Protein AF-A0A507CW10-F1 (afdb_monomer_lite)

Sequence (378 aa):
MPKVRRNKTKPPPDGWELIEPTLTELAAKMREAENESHEGKRKVESLWPIFRLHHQRSRYIYEIYFKRHQISKELYEYCLDQGYGDANLIAKWKKTGYEKLCCLRCIQQKDTNFGTTCICRVPKEKLEENRIVECLHCGCRGSPSLPFVVTIHGNLVVNKICIVRTFAAEAHRHRIHVPTPVSLPISVDIWRHTGERSTKSTSPHLVMLARPHVAMHTDGFTHRLGFVRDEPDQAWIDDTLLLFPSDNALPLADVPQASFKRLIVIDGTWRQARTMSRHPSFEKFRRVKIQERETLFWRWQTYSSNYLSTIEAIYYFFRDYYAAYESLRRDGSRAAYDGRYDNLLLYFKLQYETVQNAYHAVPGKQFNKIKDYIVDNK

Structure (mmCIF, N/CA/C/O backbone):
data_AF-A0A507CW10-F1
#
_entry.id   AF-A0A507CW10-F1
#
loop_
_atom_site.group_PDB
_atom_site.id
_atom_site.type_symbol
_atom_site.label_atom_id
_atom_site.label_alt_id
_atom_site.label_comp_id
_atom_site.label_asym_id
_atom_site.label_entity_id
_atom_site.label_seq_id
_atom_site.pdbx_PDB_ins_code
_atom_site.Cartn_x
_atom_site.Cartn_y
_atom_site.Cartn_z
_atom_site.occupancy
_atom_site.B_iso_or_equiv
_atom_site.auth_seq_id
_atom_site.auth_comp_id
_atom_site.auth_asym_id
_atom_site.auth_atom_id
_atom_site.pdbx_PDB_model_num
ATOM 1 N N . MET A 1 1 ? -7.411 18.252 26.034 1.00 63.03 1 MET A N 1
ATOM 2 C CA . MET A 1 1 ? -8.502 17.262 25.899 1.00 63.03 1 MET A CA 1
ATOM 3 C C . MET A 1 1 ? -9.637 17.854 25.077 1.00 63.03 1 MET A C 1
ATOM 5 O O . MET A 1 1 ? -9.712 19.079 25.030 1.00 63.03 1 MET A O 1
ATOM 9 N N . PRO A 1 2 ? -10.491 17.030 24.443 1.00 74.75 2 PRO A N 1
ATOM 10 C CA . PRO A 1 2 ? -11.720 17.516 23.827 1.00 74.75 2 PRO A CA 1
ATOM 11 C C . PRO A 1 2 ? -12.602 18.227 24.859 1.00 74.75 2 PRO A C 1
ATOM 13 O O . PRO A 1 2 ? -12.584 17.877 26.043 1.00 74.75 2 PRO A O 1
ATOM 16 N N . LYS A 1 3 ? -13.366 19.226 24.423 1.00 78.12 3 LYS A N 1
ATOM 17 C CA . LYS A 1 3 ? -14.311 19.944 25.283 1.00 78.12 3 LYS A CA 1
ATOM 18 C C . LYS A 1 3 ? -15.430 18.994 25.719 1.00 78.12 3 LYS A C 1
ATOM 20 O O . LYS A 1 3 ? -15.945 18.217 24.919 1.00 78.12 3 LYS A O 1
ATOM 25 N N . VAL A 1 4 ? -15.816 19.065 26.993 1.00 78.12 4 VAL A N 1
ATOM 26 C CA . VAL A 1 4 ? -16.943 18.281 27.519 1.00 78.12 4 VAL A CA 1
ATOM 27 C C . VAL A 1 4 ? -18.226 18.747 26.831 1.00 78.12 4 VAL A C 1
ATOM 29 O O . VAL A 1 4 ? -18.551 19.937 26.873 1.00 78.12 4 VAL A O 1
ATOM 32 N N . ARG A 1 5 ? -18.958 17.814 26.209 1.00 72.94 5 ARG A N 1
ATOM 33 C CA . ARG A 1 5 ? -20.281 18.095 25.642 1.00 72.94 5 ARG A CA 1
ATOM 34 C C . ARG A 1 5 ? -21.241 18.474 26.773 1.00 72.94 5 ARG A C 1
ATOM 36 O O . ARG A 1 5 ? -21.408 17.726 27.729 1.00 72.94 5 ARG A O 1
ATOM 43 N N . ARG A 1 6 ? -21.849 19.652 26.664 1.00 74.25 6 ARG A N 1
ATOM 44 C CA . ARG A 1 6 ? -22.922 20.152 27.539 1.00 74.25 6 ARG A CA 1
ATOM 45 C C . ARG A 1 6 ? -24.194 20.289 26.699 1.00 74.25 6 ARG A C 1
ATOM 47 O O . ARG A 1 6 ? -24.109 20.323 25.476 1.00 74.25 6 ARG A O 1
ATOM 54 N N . ASN A 1 7 ? -25.351 20.490 27.328 1.00 67.25 7 ASN A N 1
ATOM 55 C CA . ASN A 1 7 ? -26.631 20.666 26.614 1.00 67.25 7 ASN A CA 1
ATOM 56 C C . ASN A 1 7 ? -26.639 21.818 25.585 1.00 67.25 7 ASN A C 1
ATOM 58 O O . ASN A 1 7 ? -27.479 21.835 24.698 1.00 67.25 7 ASN A O 1
ATOM 62 N N . LYS A 1 8 ? -25.707 22.778 25.683 1.00 69.69 8 LYS A N 1
ATOM 63 C CA . LYS A 1 8 ? -25.550 23.898 24.737 1.00 69.69 8 LYS A CA 1
ATOM 64 C C . LYS A 1 8 ? -24.508 23.648 23.632 1.00 69.69 8 LYS A C 1
ATOM 66 O O . LYS A 1 8 ? -24.232 24.550 22.845 1.00 69.69 8 LYS A O 1
ATOM 71 N N . THR A 1 9 ? -23.860 22.484 23.594 1.00 76.75 9 THR A N 1
ATOM 72 C CA . THR A 1 9 ? -22.847 22.180 22.574 1.00 76.75 9 THR A CA 1
ATOM 73 C C . THR A 1 9 ? -23.534 21.870 21.248 1.00 76.75 9 THR A C 1
ATOM 75 O O . THR A 1 9 ? -24.485 21.094 21.216 1.00 76.75 9 THR A O 1
ATOM 78 N N . LYS A 1 10 ? -23.044 22.464 20.151 1.00 77.88 10 LYS A N 1
ATOM 79 C CA . LYS A 1 10 ? -23.562 22.185 18.806 1.00 77.88 10 LYS A CA 1
ATOM 80 C C . LYS A 1 10 ? -23.535 20.671 18.533 1.00 77.88 10 LYS A C 1
ATOM 82 O O . LYS A 1 10 ? -22.515 20.033 18.850 1.00 77.88 10 LYS A O 1
ATOM 87 N N . PRO A 1 11 ? -24.615 20.108 17.961 1.00 82.25 11 PRO A N 1
ATOM 88 C CA . PRO A 1 11 ? -24.629 18.706 17.584 1.00 82.25 11 PRO A CA 1
ATOM 89 C C . PRO A 1 11 ? -23.511 18.429 16.568 1.00 82.25 11 PRO A C 1
ATOM 91 O O . PRO A 1 11 ? -23.099 19.342 15.842 1.00 82.25 11 PRO A O 1
ATOM 94 N N . PRO A 1 12 ? -22.966 17.203 16.556 1.00 86.19 12 PRO A N 1
ATOM 95 C CA . PRO A 1 12 ? -21.990 16.827 15.549 1.00 86.19 12 PRO A CA 1
ATOM 96 C C . PRO A 1 12 ? -22.593 16.943 14.136 1.00 86.19 12 PRO A C 1
ATOM 98 O O . PRO A 1 12 ? -23.729 16.513 13.945 1.00 86.19 12 PRO A O 1
ATOM 101 N N . PRO A 1 13 ? -21.846 17.490 13.161 1.00 90.00 13 PRO A N 1
ATOM 102 C CA . PRO A 1 13 ? -22.242 17.476 11.754 1.00 90.00 13 PRO A CA 1
ATOM 103 C C . PRO A 1 13 ? -22.299 16.059 11.159 1.00 90.00 13 PRO A C 1
ATOM 105 O O . PRO A 1 13 ? -21.740 15.110 11.723 1.00 90.00 13 PRO A O 1
ATOM 108 N N . ASP A 1 14 ? -22.907 15.940 9.978 1.00 85.25 14 ASP A N 1
ATOM 109 C CA . ASP A 1 14 ? -23.031 14.681 9.236 1.00 85.25 14 ASP A CA 1
ATOM 110 C C . ASP A 1 14 ? -21.675 13.987 9.017 1.00 85.25 14 ASP A C 1
ATOM 112 O O . ASP A 1 14 ? -20.663 14.613 8.688 1.00 85.25 14 ASP A O 1
ATOM 116 N N . GLY A 1 15 ? -21.657 12.661 9.194 1.00 85.00 15 GLY A N 1
ATOM 117 C CA . GLY A 1 15 ? -20.452 11.831 9.078 1.00 85.00 15 GLY A CA 1
ATOM 118 C C . GLY A 1 15 ? -19.669 11.630 10.382 1.00 85.00 15 GLY A C 1
ATOM 119 O O . GLY A 1 15 ? -18.646 10.942 10.374 1.00 85.00 15 GLY A O 1
ATOM 120 N N . TRP A 1 16 ? -20.138 12.173 11.513 1.00 89.88 16 TRP A N 1
ATOM 121 C CA . TRP A 1 16 ? -19.529 11.955 12.836 1.00 89.88 16 TRP A CA 1
ATOM 122 C C . TRP A 1 16 ? -19.463 10.477 13.245 1.00 89.88 16 TRP A C 1
ATOM 124 O O . TRP A 1 16 ? -18.443 10.038 13.778 1.00 89.88 16 TRP A O 1
ATOM 134 N N . GLU A 1 17 ? -20.492 9.695 12.915 1.00 87.50 17 GLU A N 1
ATOM 135 C CA . GLU A 1 17 ? -20.584 8.260 13.227 1.00 87.50 17 GLU A CA 1
ATOM 136 C C . GLU A 1 17 ? -19.394 7.448 12.683 1.00 87.50 17 GLU A C 1
ATOM 138 O O . GLU A 1 17 ? -18.983 6.454 13.279 1.00 87.50 17 GLU A O 1
ATOM 143 N N . LEU A 1 18 ? -18.782 7.893 11.577 1.00 86.19 18 LEU A N 1
ATOM 144 C CA . LEU A 1 18 ? -17.616 7.234 10.984 1.00 86.19 18 LEU A CA 1
ATOM 145 C C . LEU A 1 18 ? -16.356 7.380 11.852 1.00 86.19 18 LEU A C 1
ATOM 147 O O . LEU A 1 18 ? -15.500 6.493 11.869 1.00 86.19 18 LEU A O 1
ATOM 151 N N . ILE A 1 19 ? -16.201 8.519 12.530 1.00 89.94 19 ILE A N 1
ATOM 152 C CA . ILE A 1 19 ? -14.971 8.877 13.253 1.00 89.94 19 ILE A CA 1
ATOM 153 C C . ILE A 1 19 ? -15.088 8.703 14.764 1.00 89.94 19 ILE A C 1
ATOM 155 O O . ILE A 1 19 ? -14.067 8.533 15.437 1.00 89.94 19 ILE A O 1
ATOM 159 N N . GLU A 1 20 ? -16.311 8.726 15.284 1.00 89.81 20 GLU A N 1
ATOM 160 C CA . GLU A 1 20 ? -16.621 8.650 16.707 1.00 89.81 20 GLU A CA 1
ATOM 161 C C . GLU A 1 20 ? -16.030 7.419 17.414 1.00 89.81 20 GLU A C 1
ATOM 163 O O . GLU A 1 20 ? -15.406 7.617 18.463 1.00 89.81 20 GLU A O 1
ATOM 168 N N . PRO A 1 21 ? -16.116 6.183 16.876 1.00 90.62 21 PRO A N 1
ATOM 169 C CA . PRO A 1 21 ? -15.573 5.010 17.562 1.00 90.62 21 PRO A CA 1
ATOM 170 C C . PRO A 1 21 ? -14.063 5.129 17.800 1.00 90.62 21 PRO A C 1
ATOM 172 O O . PRO A 1 21 ? -13.579 4.944 18.917 1.00 90.62 21 PRO A O 1
ATOM 175 N N . THR A 1 22 ? -13.319 5.546 16.772 1.00 89.38 22 THR A N 1
ATOM 176 C CA . THR A 1 22 ? -11.862 5.723 16.841 1.00 89.38 22 THR A CA 1
ATOM 177 C C . THR A 1 22 ? -11.469 6.843 17.805 1.00 89.38 22 THR A C 1
ATOM 179 O O . THR A 1 22 ? -10.514 6.710 18.573 1.00 89.38 22 THR A O 1
ATOM 182 N N . LEU A 1 23 ? -12.192 7.970 17.787 1.00 90.44 23 LEU A N 1
ATOM 183 C CA . LEU A 1 23 ? -11.926 9.086 18.701 1.00 90.44 23 LEU A CA 1
ATOM 184 C C . LEU A 1 23 ? -12.245 8.721 20.155 1.00 90.44 23 LEU A C 1
ATOM 186 O O . LEU A 1 23 ? -11.531 9.164 21.057 1.00 90.44 23 LEU A O 1
ATOM 190 N N . THR A 1 24 ? -13.267 7.895 20.375 1.00 88.62 24 THR A N 1
ATOM 191 C CA . THR A 1 24 ? -13.642 7.377 21.696 1.00 88.62 24 THR A CA 1
ATOM 192 C C . THR A 1 24 ? -12.575 6.434 22.239 1.00 88.62 24 THR A C 1
ATOM 194 O O . THR A 1 24 ? -12.143 6.601 23.378 1.00 88.62 24 THR A O 1
ATOM 197 N N . GLU A 1 25 ? -12.065 5.516 21.415 1.00 90.56 25 GLU A N 1
ATOM 198 C CA . GLU A 1 25 ? -10.966 4.622 21.798 1.00 90.56 25 GLU A CA 1
ATOM 199 C C . GLU A 1 25 ? -9.695 5.409 22.162 1.00 90.56 25 GLU A C 1
ATOM 201 O O . GLU A 1 25 ? -9.068 5.167 23.193 1.00 90.56 25 GLU A O 1
ATOM 206 N N . LEU A 1 26 ? -9.326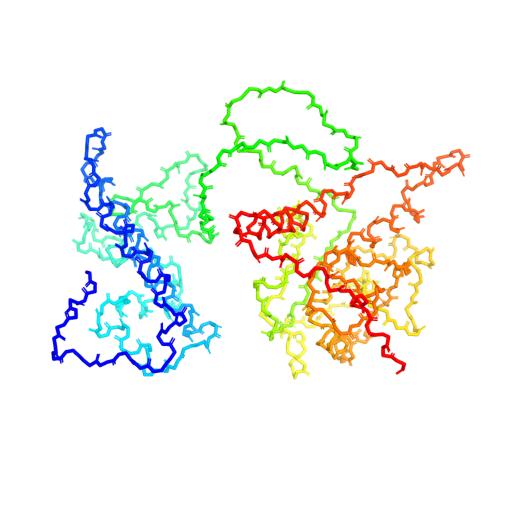 6.408 21.353 1.00 90.31 26 LEU A N 1
ATOM 207 C CA . LEU A 1 26 ? -8.172 7.268 21.640 1.00 90.31 26 LEU A CA 1
ATOM 208 C C . LEU A 1 26 ? -8.370 8.110 22.906 1.00 90.31 26 LEU A C 1
ATOM 210 O O . LEU A 1 26 ? -7.401 8.387 23.611 1.00 90.31 26 LEU A O 1
ATOM 214 N N . ALA A 1 27 ? -9.603 8.523 23.206 1.00 90.00 27 ALA A N 1
ATOM 215 C CA . ALA A 1 27 ? -9.927 9.223 24.444 1.00 90.00 27 ALA A CA 1
ATOM 216 C C . ALA A 1 27 ? -9.863 8.295 25.667 1.00 90.00 27 ALA A C 1
ATOM 218 O O . ALA A 1 27 ? -9.382 8.726 26.713 1.00 90.00 27 ALA A O 1
ATOM 219 N N . ALA A 1 28 ? -10.288 7.035 25.541 1.00 89.88 28 ALA A N 1
ATOM 220 C CA . ALA A 1 28 ? -10.147 6.031 26.595 1.00 89.88 28 ALA A CA 1
ATOM 221 C C . ALA A 1 28 ? -8.666 5.780 26.919 1.00 89.88 28 ALA A C 1
ATOM 223 O O . ALA A 1 28 ? -8.254 5.976 28.060 1.00 89.88 28 ALA A O 1
ATOM 224 N N . LYS A 1 29 ? -7.839 5.528 25.894 1.00 91.38 29 LYS A N 1
ATOM 225 C CA . LYS A 1 29 ? -6.378 5.388 26.045 1.00 91.38 29 LYS A CA 1
ATOM 226 C C . LYS A 1 29 ? -5.725 6.626 26.655 1.00 91.38 29 LYS A C 1
ATOM 228 O O . LYS A 1 29 ? -4.746 6.519 27.384 1.00 91.38 29 LYS A O 1
ATOM 233 N N . MET A 1 30 ? -6.252 7.816 26.356 1.00 90.62 30 MET A N 1
ATOM 234 C CA . MET A 1 30 ? -5.768 9.059 26.954 1.00 90.62 30 MET A CA 1
ATOM 235 C C . MET A 1 30 ? -6.018 9.089 28.466 1.00 90.62 30 MET A C 1
ATOM 237 O O . MET A 1 30 ? -5.108 9.416 29.217 1.00 90.62 30 MET A O 1
ATOM 241 N N . ARG A 1 31 ? -7.217 8.699 28.913 1.00 91.00 31 ARG A N 1
ATOM 242 C CA . ARG A 1 31 ? -7.546 8.614 30.345 1.00 91.00 31 ARG A CA 1
ATOM 243 C C . ARG A 1 31 ? -6.719 7.547 31.058 1.00 91.00 31 ARG A C 1
ATOM 245 O O . ARG A 1 31 ? -6.267 7.773 32.171 1.00 91.00 31 ARG A O 1
ATOM 252 N N . GLU A 1 32 ? -6.496 6.405 30.413 1.00 91.31 32 GLU A N 1
ATOM 253 C CA . GLU A 1 32 ? -5.620 5.351 30.939 1.00 91.31 32 GLU A CA 1
ATOM 254 C C . GLU A 1 32 ? -4.187 5.860 31.127 1.00 91.31 32 GLU A C 1
ATOM 256 O O . GLU A 1 32 ? -3.613 5.679 32.193 1.00 91.31 32 GLU A O 1
ATOM 261 N N . ALA A 1 33 ? -3.638 6.560 30.129 1.00 90.81 33 ALA A N 1
ATOM 262 C CA . ALA A 1 33 ? -2.299 7.141 30.201 1.00 90.81 33 ALA A CA 1
ATOM 263 C C . ALA A 1 33 ? -2.170 8.245 31.267 1.00 90.81 33 ALA A C 1
ATOM 265 O O . ALA A 1 33 ? -1.098 8.418 31.837 1.00 90.81 33 ALA A O 1
ATOM 266 N N . GLU A 1 34 ? -3.238 9.000 31.532 1.00 89.81 34 GLU A N 1
ATOM 267 C CA . GLU A 1 34 ? -3.266 10.007 32.602 1.00 89.81 34 GLU A CA 1
ATOM 268 C C . GLU A 1 34 ? -3.319 9.377 34.000 1.00 89.81 34 GLU A C 1
ATOM 270 O O . GLU A 1 34 ? -2.740 9.929 34.931 1.00 89.81 34 GLU A O 1
ATOM 275 N N . ASN A 1 35 ? -3.972 8.220 34.135 1.00 89.69 35 ASN A N 1
ATOM 276 C CA . ASN A 1 35 ? -4.090 7.481 35.395 1.00 89.69 35 ASN A CA 1
ATOM 277 C C . ASN A 1 35 ? -2.937 6.490 35.635 1.00 89.69 35 ASN A C 1
ATOM 279 O O . ASN A 1 35 ? -2.884 5.850 36.684 1.00 89.69 35 ASN A O 1
ATOM 283 N N . GLU A 1 36 ? -2.042 6.312 34.663 1.00 88.62 36 GLU A N 1
ATOM 284 C CA . GLU A 1 36 ? -0.953 5.346 34.751 1.00 88.62 36 GLU A CA 1
ATOM 285 C C . GLU A 1 36 ? 0.048 5.744 35.845 1.00 88.62 36 GLU A C 1
ATOM 287 O O . GLU A 1 36 ? 0.519 6.885 35.893 1.00 88.62 36 GLU A O 1
ATOM 292 N N . SER A 1 37 ? 0.429 4.781 36.693 1.00 88.19 37 SER A N 1
ATOM 293 C CA . SER A 1 37 ? 1.436 5.014 37.730 1.00 88.19 37 SER A CA 1
ATOM 294 C C . SER A 1 37 ? 2.751 5.525 37.127 1.00 88.19 37 SER A C 1
ATOM 296 O O . SER A 1 37 ? 3.182 5.139 36.032 1.00 88.19 37 SER A O 1
ATOM 298 N N . HIS A 1 38 ? 3.387 6.433 37.861 1.00 88.00 38 HIS A N 1
ATOM 299 C CA . HIS A 1 38 ? 4.670 7.034 37.508 1.00 88.00 38 HIS A CA 1
ATOM 300 C C . HIS A 1 38 ? 5.855 6.324 38.185 1.00 88.00 38 HIS A C 1
ATOM 302 O O . HIS A 1 38 ? 6.996 6.758 38.032 1.00 88.00 38 HIS A O 1
ATOM 308 N N . GLU A 1 39 ? 5.602 5.243 38.926 1.00 84.25 39 GLU A N 1
ATOM 309 C CA . GLU A 1 39 ? 6.638 4.454 39.591 1.00 84.25 39 GLU A CA 1
ATOM 310 C C . GLU A 1 39 ? 7.585 3.802 38.571 1.00 84.25 39 GLU A C 1
ATOM 312 O O . GLU A 1 39 ? 7.161 3.228 37.568 1.00 84.25 39 GLU A O 1
ATOM 317 N N . GLY A 1 40 ? 8.894 3.927 38.806 1.00 82.56 40 GLY A N 1
ATOM 318 C CA . GLY A 1 40 ? 9.932 3.360 37.937 1.00 82.56 40 GLY A CA 1
ATOM 319 C C . GLY A 1 40 ? 10.184 4.106 36.619 1.00 82.56 40 GLY A C 1
ATOM 320 O O . GLY A 1 40 ? 11.066 3.699 35.866 1.00 82.56 40 GLY A O 1
ATOM 321 N N . LYS A 1 41 ? 9.466 5.203 36.337 1.00 85.69 41 LYS A N 1
ATOM 322 C CA . LYS A 1 41 ? 9.657 6.037 35.137 1.00 85.69 41 LYS A CA 1
ATOM 323 C C . LYS A 1 41 ? 10.394 7.330 35.469 1.00 85.69 41 LYS A C 1
ATOM 325 O O . LYS A 1 41 ? 10.247 7.900 36.551 1.00 85.69 41 LYS A O 1
ATOM 330 N N . ARG A 1 42 ? 11.153 7.865 34.509 1.00 84.31 42 ARG A N 1
ATOM 331 C CA . ARG A 1 42 ? 11.678 9.236 34.623 1.00 84.31 42 ARG A CA 1
ATOM 332 C C . ARG A 1 42 ? 10.503 10.218 34.600 1.00 84.31 42 ARG A C 1
ATOM 334 O O . ARG A 1 42 ? 9.557 10.037 33.842 1.00 84.31 42 ARG A O 1
ATOM 341 N N . LYS A 1 43 ? 10.599 11.336 35.331 1.00 81.50 43 LYS A N 1
ATOM 342 C CA . LYS A 1 43 ? 9.543 12.375 35.382 1.00 81.50 43 LYS A CA 1
ATOM 343 C C . LYS A 1 43 ? 9.060 12.829 33.995 1.00 81.50 43 LYS A C 1
ATOM 345 O O . LYS A 1 43 ? 7.890 13.143 33.809 1.00 81.50 43 LYS A O 1
ATOM 350 N N . VAL A 1 44 ? 9.969 12.875 33.021 1.00 86.25 44 VAL A N 1
ATOM 351 C CA . VAL A 1 44 ? 9.648 13.231 31.632 1.00 86.25 44 VAL A CA 1
ATOM 352 C C . VAL A 1 44 ? 8.947 12.104 30.868 1.00 86.25 44 VAL A C 1
ATOM 354 O O . VAL A 1 44 ? 8.096 12.394 30.032 1.00 86.25 44 VAL A O 1
ATOM 357 N N . GLU A 1 45 ? 9.258 10.842 31.172 1.00 87.19 45 GLU A N 1
ATOM 358 C CA . GLU A 1 45 ? 8.713 9.656 30.498 1.00 87.19 45 GLU A CA 1
ATOM 359 C C . GLU A 1 45 ? 7.240 9.437 30.799 1.00 87.19 45 GLU A C 1
ATOM 361 O O . GLU A 1 45 ? 6.500 9.028 29.907 1.00 87.19 45 GLU A O 1
ATOM 366 N N . SER A 1 46 ? 6.794 9.782 32.008 1.00 87.81 46 SER A N 1
ATOM 367 C CA . SER A 1 46 ? 5.378 9.717 32.382 1.00 87.81 46 SER A CA 1
ATOM 368 C C . SER A 1 46 ? 4.478 10.512 31.428 1.00 87.81 46 SER A C 1
ATOM 370 O O . SER A 1 46 ? 3.328 10.150 31.211 1.00 87.81 46 SER A O 1
ATOM 372 N N . LEU A 1 47 ? 5.002 11.572 30.799 1.00 89.19 47 LEU A N 1
ATOM 373 C CA . LEU A 1 47 ? 4.248 12.413 29.863 1.00 89.19 47 LEU A CA 1
ATOM 374 C C . LEU A 1 47 ? 4.342 11.947 28.404 1.00 89.19 47 LEU A C 1
ATOM 376 O O . LEU A 1 47 ? 3.585 12.422 27.553 1.00 89.19 47 LEU A O 1
ATOM 380 N N . TRP A 1 48 ? 5.265 11.048 28.062 1.00 91.44 48 TRP A N 1
ATOM 381 C CA . TRP A 1 48 ? 5.471 10.635 26.670 1.00 91.44 48 TRP A CA 1
ATOM 382 C C . TRP A 1 48 ? 4.245 9.952 26.047 1.00 91.44 48 TRP A C 1
ATOM 384 O O . TRP A 1 48 ? 3.891 10.325 24.920 1.00 91.44 48 TRP A O 1
ATOM 394 N N . PRO A 1 49 ? 3.536 9.033 26.739 1.00 90.94 49 PRO A N 1
ATOM 395 C CA . PRO A 1 49 ? 2.295 8.458 26.222 1.00 90.94 49 PRO A CA 1
ATOM 396 C C . PRO A 1 49 ? 1.249 9.530 25.891 1.00 90.94 49 PRO A C 1
ATOM 398 O O . PRO A 1 49 ? 0.577 9.438 24.862 1.00 90.94 49 PRO A O 1
ATOM 401 N N . ILE A 1 50 ? 1.180 10.596 26.697 1.00 91.38 50 ILE A N 1
ATOM 402 C CA . ILE A 1 50 ? 0.240 11.707 26.510 1.00 91.38 50 ILE A CA 1
ATOM 403 C C . ILE A 1 50 ? 0.516 12.449 25.204 1.00 91.38 50 ILE A C 1
ATOM 405 O O . ILE A 1 50 ? -0.378 12.603 24.366 1.00 91.38 50 ILE A O 1
ATOM 409 N N . PHE A 1 51 ? 1.766 12.861 24.979 1.00 92.06 51 PHE A N 1
ATOM 410 C CA . PHE A 1 51 ? 2.151 13.526 23.729 1.00 92.06 51 PHE A CA 1
ATOM 411 C C . PHE A 1 51 ? 1.928 12.633 22.509 1.00 92.06 51 PHE A C 1
ATOM 413 O O . PHE A 1 51 ? 1.510 13.112 21.451 1.00 92.06 51 PHE A O 1
ATOM 420 N N . ARG A 1 52 ? 2.173 11.332 22.658 1.00 90.81 52 ARG A N 1
ATOM 421 C CA . ARG A 1 52 ? 2.003 10.350 21.593 1.00 90.81 52 ARG A CA 1
ATOM 422 C C . ARG A 1 52 ? 0.540 10.172 21.192 1.00 90.81 52 ARG A C 1
ATOM 424 O O . ARG A 1 52 ? 0.232 10.227 20.001 1.00 90.81 52 ARG A O 1
ATOM 431 N N . LEU A 1 53 ? -0.352 10.007 22.164 1.00 92.50 53 LEU A N 1
ATOM 432 C CA . LEU A 1 53 ? -1.793 9.883 21.930 1.00 92.50 53 LEU A CA 1
ATOM 433 C C . LEU A 1 53 ? -2.378 11.186 21.376 1.00 92.50 53 LEU A C 1
ATOM 435 O O . LEU A 1 53 ? -3.174 11.159 20.436 1.00 92.50 53 LEU A O 1
ATOM 439 N N . HIS A 1 54 ? -1.918 12.336 21.873 1.00 93.62 54 HIS A N 1
ATOM 440 C CA . HIS A 1 54 ? -2.284 13.645 21.335 1.00 93.62 54 HIS A CA 1
ATOM 441 C C . HIS A 1 54 ? -1.891 13.807 19.855 1.00 93.62 54 HIS A C 1
ATOM 443 O O . HIS A 1 54 ? -2.708 14.237 19.030 1.00 93.62 54 HIS A O 1
ATOM 449 N N . HIS A 1 55 ? -0.655 13.431 19.507 1.00 94.00 55 HIS A N 1
ATOM 450 C CA . HIS A 1 55 ? -0.181 13.411 18.123 1.00 94.00 55 HIS A CA 1
ATOM 451 C C . HIS A 1 55 ? -1.029 12.460 17.272 1.00 94.00 55 HIS A C 1
ATOM 453 O O . HIS A 1 55 ? -1.512 12.857 16.215 1.00 94.00 55 HIS A O 1
ATOM 459 N N . GLN A 1 56 ? -1.250 11.226 17.735 1.00 92.56 56 GLN A N 1
ATOM 460 C CA . GLN A 1 56 ? -2.022 10.211 17.015 1.00 92.56 56 GLN A CA 1
ATOM 461 C C . GLN A 1 56 ? -3.454 10.674 16.723 1.00 92.56 56 GLN A C 1
ATOM 463 O O . GLN A 1 56 ? -3.914 10.557 15.588 1.00 92.56 56 GLN A O 1
ATOM 468 N N . ARG A 1 57 ? -4.132 11.264 17.713 1.00 94.81 57 ARG A N 1
ATOM 469 C CA . ARG A 1 57 ? -5.489 11.807 17.560 1.00 94.81 57 ARG A CA 1
ATOM 470 C C . ARG A 1 57 ? -5.542 12.938 16.533 1.00 94.81 57 ARG A C 1
ATOM 472 O O . ARG A 1 57 ? -6.369 12.907 15.626 1.00 94.81 57 ARG A O 1
ATOM 479 N N . SER A 1 58 ? -4.617 13.894 16.622 1.00 95.56 58 SER A N 1
ATOM 480 C CA . SER A 1 58 ? -4.536 15.000 15.657 1.00 95.56 58 SER A CA 1
ATOM 481 C C . SER A 1 58 ? -4.188 14.503 14.251 1.00 95.56 58 SER A C 1
ATOM 483 O O . SER A 1 58 ? -4.725 15.002 13.261 1.00 95.56 58 SER A O 1
ATOM 485 N N . ARG A 1 59 ? -3.319 13.488 14.149 1.00 95.06 59 ARG A N 1
ATOM 486 C CA . ARG A 1 59 ? -2.890 12.909 12.873 1.00 95.06 59 ARG A CA 1
ATOM 487 C C . ARG A 1 59 ? -4.018 12.163 12.181 1.00 95.06 59 ARG A C 1
ATOM 489 O O . ARG A 1 59 ? -4.167 12.306 10.973 1.00 95.06 59 ARG A O 1
ATOM 496 N N . TYR A 1 60 ? -4.833 11.437 12.940 1.00 94.38 60 TYR A N 1
ATOM 497 C CA . TYR A 1 60 ? -6.022 10.770 12.420 1.00 94.38 60 TYR A CA 1
ATOM 498 C C . TYR A 1 60 ? -6.974 11.761 11.733 1.00 94.38 60 TYR A C 1
ATOM 500 O O . TYR A 1 60 ? -7.353 11.549 10.582 1.00 94.38 60 TYR A O 1
ATOM 508 N N . ILE A 1 61 ? -7.273 12.888 12.391 1.00 93.75 61 ILE A N 1
ATOM 509 C CA . ILE A 1 61 ? -8.140 13.949 11.845 1.00 93.75 61 ILE A CA 1
ATOM 510 C C . ILE A 1 61 ? -7.511 14.607 10.609 1.00 93.75 61 ILE A C 1
ATOM 512 O O . ILE A 1 61 ? -8.191 14.860 9.615 1.00 93.75 61 ILE A O 1
ATOM 516 N N . TYR A 1 62 ? -6.200 14.854 10.639 1.00 93.44 62 TYR A N 1
ATOM 517 C CA . TYR A 1 62 ? -5.478 15.374 9.479 1.00 93.44 62 TYR A CA 1
ATOM 518 C C . TYR A 1 62 ? -5.562 14.428 8.276 1.00 93.44 62 TYR A C 1
ATOM 520 O O . TYR A 1 62 ? -5.874 14.863 7.170 1.00 93.44 62 TYR A O 1
ATOM 528 N N . GLU A 1 63 ? -5.298 13.137 8.474 1.00 92.12 63 GLU A N 1
ATOM 529 C CA . GLU A 1 63 ? -5.274 12.159 7.387 1.00 92.12 63 GLU A CA 1
ATOM 530 C C . GLU A 1 63 ? -6.663 11.911 6.807 1.00 92.12 63 GLU A C 1
ATOM 532 O O . GLU A 1 63 ? -6.809 11.844 5.585 1.00 92.12 63 GLU A O 1
ATOM 537 N N . ILE A 1 64 ? -7.692 11.809 7.648 1.00 92.12 64 ILE A N 1
ATOM 538 C CA . ILE A 1 64 ? -9.048 11.535 7.169 1.00 92.12 64 ILE A CA 1
ATOM 5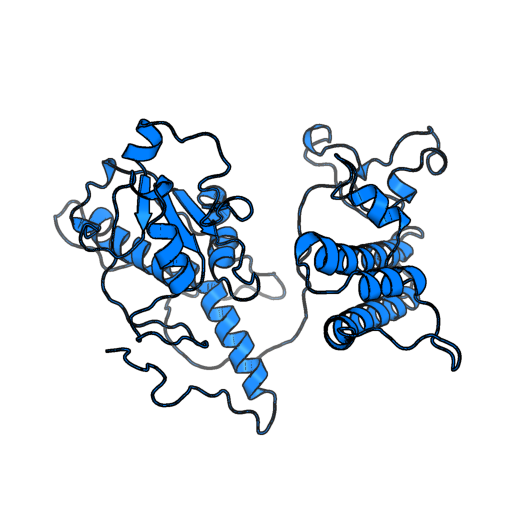39 C C . ILE A 1 64 ? -9.622 12.698 6.343 1.00 92.12 64 ILE A C 1
ATOM 541 O O . ILE A 1 64 ? -10.351 12.452 5.382 1.00 92.12 64 ILE A O 1
ATOM 545 N N . TYR A 1 65 ? -9.225 13.941 6.646 1.00 93.31 65 TYR A N 1
ATOM 546 C CA . TYR A 1 65 ? -9.639 15.132 5.900 1.00 93.31 65 TYR A CA 1
ATOM 547 C C . TYR A 1 65 ? -8.739 15.446 4.693 1.00 93.31 65 TYR A C 1
ATOM 549 O O . TYR A 1 65 ? -9.235 15.533 3.573 1.00 93.31 65 TYR A O 1
ATOM 557 N N . PHE A 1 66 ? -7.420 15.589 4.884 1.00 88.75 66 PHE A N 1
ATOM 558 C CA . PHE A 1 66 ? -6.501 16.050 3.827 1.00 88.75 66 PHE A CA 1
ATOM 559 C C . PHE A 1 66 ? -5.979 14.948 2.904 1.00 88.75 66 PHE A C 1
ATOM 561 O O . PHE A 1 66 ? -5.494 15.269 1.824 1.00 88.75 66 PHE A O 1
ATOM 568 N N . LYS A 1 67 ? -5.983 13.679 3.334 1.00 84.31 67 LYS A N 1
ATOM 569 C CA . LYS A 1 67 ? -5.439 12.565 2.536 1.00 84.31 67 LYS A CA 1
ATOM 570 C C . LYS A 1 67 ? -6.532 11.645 2.011 1.00 84.31 67 LYS A C 1
ATOM 572 O O . LYS A 1 67 ? -6.491 11.256 0.852 1.00 84.31 67 LYS A O 1
ATOM 577 N N . ARG A 1 68 ? -7.490 11.274 2.863 1.00 84.25 68 ARG A N 1
ATOM 578 C CA . ARG A 1 68 ? -8.562 10.329 2.507 1.00 84.25 68 ARG A CA 1
ATOM 579 C C . ARG A 1 68 ? -9.837 11.012 2.016 1.00 84.25 68 ARG A C 1
ATOM 581 O O . ARG A 1 68 ? -10.642 10.334 1.392 1.00 84.25 68 ARG A O 1
ATOM 588 N N . HIS A 1 69 ? -10.022 12.301 2.310 1.00 88.56 69 HIS A N 1
ATOM 589 C CA . HIS A 1 69 ? -11.213 13.084 1.953 1.00 88.56 69 HIS A CA 1
ATOM 590 C C . HIS A 1 69 ? -12.541 12.403 2.342 1.00 88.56 69 HIS A C 1
ATOM 592 O O . HIS A 1 69 ? -13.504 12.415 1.582 1.00 88.56 69 HIS A O 1
ATOM 598 N N . GLN A 1 70 ? -12.585 11.770 3.520 1.00 84.25 70 GLN A N 1
ATOM 599 C CA . GLN A 1 70 ? -13.754 11.011 3.997 1.00 84.25 70 GLN A CA 1
ATOM 600 C C . GLN A 1 70 ? -14.703 11.825 4.881 1.00 84.25 70 GLN A C 1
ATOM 602 O O . GLN A 1 70 ? -15.793 11.353 5.183 1.00 84.25 70 GLN A O 1
ATOM 607 N N . ILE A 1 71 ? -14.295 13.021 5.311 1.00 89.81 71 ILE A N 1
ATOM 608 C CA . ILE A 1 71 ? -15.119 13.923 6.121 1.00 89.81 71 ILE A CA 1
ATOM 609 C C . ILE A 1 71 ? -15.268 15.278 5.433 1.00 89.81 71 ILE A C 1
ATOM 611 O O . ILE A 1 71 ? -14.368 15.712 4.708 1.00 89.81 71 ILE A O 1
ATOM 615 N N . SER A 1 72 ? -16.395 15.947 5.674 1.00 92.56 72 SER A N 1
ATOM 616 C CA . SER A 1 72 ? -16.656 17.292 5.166 1.00 92.56 72 SER A CA 1
ATOM 617 C C . SER A 1 72 ? -15.768 18.335 5.855 1.00 92.56 72 SER A C 1
ATOM 619 O O . SER A 1 72 ? -15.232 18.115 6.947 1.00 92.56 72 SER A O 1
ATOM 621 N N . LYS A 1 73 ? -15.624 19.505 5.219 1.00 93.62 73 LYS A N 1
ATOM 622 C CA . LYS A 1 73 ? -14.926 20.657 5.811 1.00 93.62 73 LYS A CA 1
ATOM 623 C C . LYS A 1 73 ? -15.577 21.092 7.128 1.00 93.62 73 LYS A C 1
ATOM 625 O O . LYS A 1 73 ? -14.864 21.364 8.086 1.00 93.62 73 LYS A O 1
ATOM 630 N N . GLU A 1 74 ? -16.906 21.071 7.187 1.00 93.62 74 GLU A N 1
ATOM 631 C CA . GLU A 1 74 ? -17.680 21.414 8.385 1.00 93.62 74 GLU A CA 1
ATOM 632 C C . GLU A 1 74 ? -17.372 20.473 9.556 1.00 93.62 74 GLU A C 1
ATOM 634 O O . GLU A 1 74 ? -17.117 20.926 10.672 1.00 93.62 74 GLU A O 1
ATOM 639 N N . LEU A 1 75 ? -17.316 19.158 9.304 1.00 92.81 75 LEU A N 1
ATOM 640 C CA . LEU A 1 75 ? -16.976 18.174 10.332 1.00 92.81 75 LEU A CA 1
ATOM 641 C C . LEU A 1 75 ? -15.517 18.307 10.790 1.00 92.81 75 LEU A C 1
ATOM 643 O O . LEU A 1 75 ? -15.216 18.153 11.976 1.00 92.81 75 LEU A O 1
ATOM 647 N N . TYR A 1 76 ? -14.605 18.617 9.868 1.00 94.31 76 TYR A N 1
ATOM 648 C CA . TYR A 1 76 ? -13.204 18.878 10.193 1.00 94.31 76 TYR A CA 1
ATOM 649 C C . TYR A 1 76 ? -13.043 20.118 11.088 1.00 94.31 76 TYR A C 1
ATOM 651 O O . TYR A 1 76 ? -12.364 20.042 12.113 1.00 94.31 76 TYR A O 1
ATOM 659 N N . GLU A 1 77 ? -13.693 21.232 10.747 1.00 94.38 77 GLU A N 1
ATOM 660 C CA . GLU A 1 77 ? -13.677 22.462 11.553 1.00 94.38 77 GLU A CA 1
ATOM 661 C C . GLU A 1 77 ? -14.300 22.227 12.933 1.00 94.38 77 GLU A C 1
ATOM 663 O O . GLU A 1 77 ? -13.689 22.569 13.948 1.00 94.38 77 GLU A O 1
ATOM 668 N N . TYR A 1 78 ? -15.422 21.502 12.997 1.00 93.06 78 TYR A N 1
ATOM 669 C CA . TYR A 1 78 ? -16.012 21.062 14.262 1.00 93.06 78 TYR A CA 1
ATOM 670 C C . TYR A 1 78 ? -15.018 20.266 15.124 1.00 93.06 78 TYR A C 1
ATOM 672 O O . TYR A 1 78 ? -14.892 20.514 16.326 1.00 93.06 78 TYR A O 1
ATOM 680 N N . CYS A 1 79 ? -14.270 19.331 14.528 1.00 92.69 79 CYS A N 1
ATOM 681 C CA . CYS A 1 79 ? -13.279 18.535 15.254 1.00 92.69 79 CYS A CA 1
ATOM 682 C C . CYS A 1 79 ? -12.156 19.393 15.859 1.00 92.69 79 CYS A C 1
ATOM 684 O O . CYS A 1 79 ? -11.677 19.086 16.957 1.00 92.69 79 CYS A O 1
ATOM 686 N N . LEU A 1 80 ? -11.733 20.457 15.174 1.00 93.88 80 LEU A N 1
ATOM 687 C CA . LEU A 1 80 ? -10.739 21.397 15.698 1.00 93.88 80 LEU A CA 1
ATOM 688 C C . LEU A 1 80 ? -11.321 22.262 16.820 1.00 93.88 80 LEU A C 1
ATOM 690 O O . LEU A 1 80 ? -10.721 22.356 17.891 1.00 93.88 80 LEU A O 1
ATOM 694 N N . ASP A 1 81 ? -12.517 22.814 16.622 1.00 91.38 81 ASP A N 1
ATOM 695 C CA . ASP A 1 81 ? -13.185 23.689 17.592 1.00 91.38 81 ASP A CA 1
ATOM 696 C C . ASP A 1 81 ? -13.503 22.979 18.911 1.00 91.38 81 ASP A C 1
ATOM 698 O O . ASP A 1 81 ? -13.419 23.572 19.997 1.00 91.38 81 ASP A O 1
ATOM 702 N N . GLN A 1 82 ? -13.856 21.694 18.829 1.00 90.50 82 GLN A N 1
ATOM 703 C CA . GLN A 1 82 ? -14.095 20.842 19.992 1.00 90.50 82 GLN A CA 1
ATOM 704 C C . GLN A 1 82 ? -12.807 20.266 20.600 1.00 90.50 82 GLN A C 1
ATOM 706 O O . GLN A 1 82 ? -12.867 19.627 21.649 1.00 90.50 82 GLN A O 1
ATOM 711 N N . GLY A 1 83 ? -11.634 20.506 20.007 1.00 90.56 83 GLY A N 1
ATOM 712 C CA . GLY A 1 83 ? -10.342 20.071 20.549 1.00 90.56 83 GLY A CA 1
ATOM 713 C C . GLY A 1 83 ? -10.030 18.585 20.344 1.00 90.56 83 GLY A C 1
ATOM 714 O O . GLY A 1 83 ? -9.207 18.017 21.072 1.00 90.56 83 GLY A O 1
ATOM 715 N N . TYR A 1 84 ? -10.667 17.935 19.365 1.00 92.56 84 TYR A N 1
ATOM 716 C CA . TYR A 1 84 ? -10.278 16.591 18.940 1.00 92.56 84 TYR A CA 1
ATOM 717 C C . TYR A 1 84 ? -8.949 16.622 18.170 1.00 92.56 84 TYR A C 1
ATOM 719 O O . TYR A 1 84 ? -8.134 15.716 18.345 1.00 92.56 84 TYR A O 1
ATOM 727 N N . GLY A 1 85 ? -8.674 17.676 17.397 1.00 93.44 85 GLY A N 1
ATOM 728 C CA . GLY A 1 85 ? -7.395 17.882 16.706 1.00 93.44 85 GLY A CA 1
ATOM 729 C C . GLY A 1 85 ? -6.702 19.182 17.114 1.00 93.44 85 GLY A C 1
ATOM 730 O O . GLY A 1 85 ? -7.363 20.168 17.425 1.00 93.44 85 GLY A O 1
ATOM 731 N N . ASP A 1 86 ? -5.369 19.192 17.098 1.00 95.31 86 ASP A N 1
ATOM 732 C CA . ASP A 1 86 ? -4.570 20.400 17.325 1.00 95.31 86 ASP A CA 1
ATOM 733 C C . ASP A 1 86 ? -4.352 21.168 16.013 1.00 95.31 86 ASP A C 1
ATOM 735 O O . ASP A 1 86 ? -3.568 20.762 15.147 1.00 95.31 86 ASP A O 1
ATOM 739 N N . ALA A 1 87 ? -5.038 22.305 15.880 1.00 95.50 87 ALA A N 1
ATOM 740 C CA . ALA A 1 87 ? -4.961 23.169 14.707 1.00 95.50 87 ALA A CA 1
ATOM 741 C C . ALA A 1 87 ? -3.538 23.691 14.438 1.00 95.50 87 ALA A C 1
ATOM 743 O O . ALA A 1 87 ? -3.117 23.762 13.280 1.00 95.50 87 ALA A O 1
ATOM 744 N N . ASN A 1 88 ? -2.770 24.006 15.485 1.00 95.81 88 ASN A N 1
ATOM 745 C CA . ASN A 1 88 ? -1.418 24.545 15.353 1.00 95.81 88 ASN A CA 1
ATOM 746 C C . ASN A 1 88 ? -0.446 23.472 14.864 1.00 95.81 88 ASN A C 1
ATOM 748 O O . ASN A 1 88 ? 0.372 23.728 13.976 1.00 95.81 88 ASN A O 1
ATOM 752 N N . LEU A 1 89 ? -0.553 22.257 15.406 1.00 95.00 89 LEU A N 1
ATOM 753 C CA . LEU A 1 89 ? 0.254 21.123 14.960 1.00 95.00 89 LEU A CA 1
ATOM 754 C C . LEU A 1 89 ? -0.065 20.755 13.505 1.00 95.00 89 LEU A C 1
ATOM 756 O O . LEU A 1 89 ? 0.846 20.597 12.690 1.00 95.00 89 LEU A O 1
ATOM 760 N N . ILE A 1 90 ? -1.351 20.713 13.151 1.00 95.38 90 ILE A N 1
ATOM 761 C CA . ILE A 1 90 ? -1.799 20.443 11.780 1.00 95.38 90 ILE A CA 1
ATOM 762 C C . ILE A 1 90 ? -1.307 21.523 10.809 1.00 95.38 90 ILE A C 1
ATOM 764 O O . ILE A 1 90 ? -0.846 21.202 9.712 1.00 95.38 90 ILE A O 1
ATOM 768 N N . ALA A 1 91 ? -1.346 22.797 11.203 1.00 95.12 91 ALA A N 1
ATOM 769 C CA . ALA A 1 91 ? -0.815 23.887 10.390 1.00 95.12 91 ALA A CA 1
ATOM 770 C C . ALA A 1 91 ? 0.683 23.711 10.093 1.00 95.12 91 ALA A C 1
ATOM 772 O O . ALA A 1 91 ? 1.132 24.060 9.001 1.00 95.12 91 ALA A O 1
ATOM 773 N N . LYS A 1 92 ? 1.458 23.133 11.023 1.00 94.38 92 LYS A N 1
ATOM 774 C CA . LYS A 1 92 ? 2.868 22.797 10.776 1.00 94.38 92 LYS A CA 1
ATOM 775 C C . LYS A 1 92 ? 3.022 21.635 9.800 1.00 94.38 92 LYS A C 1
ATOM 777 O O . LYS A 1 92 ? 3.861 21.744 8.918 1.00 94.38 92 LYS A O 1
ATOM 782 N N . TRP A 1 93 ? 2.204 20.585 9.876 1.00 94.19 93 TRP A N 1
ATOM 783 C CA . TRP A 1 93 ? 2.288 19.451 8.938 1.00 94.19 93 TRP A CA 1
ATOM 784 C C . TRP A 1 93 ? 2.038 19.818 7.472 1.00 94.19 93 TRP A C 1
ATOM 786 O O . TRP A 1 93 ? 2.447 19.074 6.586 1.00 94.19 93 TRP A O 1
ATOM 796 N N . LYS A 1 94 ? 1.387 20.954 7.205 1.00 90.19 94 LYS A N 1
ATOM 797 C CA . LYS A 1 94 ? 1.208 21.487 5.846 1.00 90.19 94 LYS A CA 1
ATOM 798 C C . LYS A 1 94 ? 2.456 22.180 5.288 1.00 90.19 94 LYS A C 1
ATOM 800 O O . LYS A 1 94 ? 2.487 22.475 4.100 1.00 90.19 94 LYS A O 1
ATOM 805 N N . LYS A 1 95 ? 3.451 22.489 6.126 1.00 91.06 95 LYS A N 1
ATOM 806 C CA . LYS A 1 95 ? 4.691 23.154 5.711 1.00 91.06 95 LYS A CA 1
ATOM 807 C C . LYS A 1 95 ? 5.756 22.119 5.356 1.00 91.06 95 LYS A C 1
ATOM 809 O O . LYS A 1 95 ? 5.946 21.151 6.096 1.00 91.06 95 LYS A O 1
ATOM 814 N N . THR A 1 96 ? 6.488 22.371 4.274 1.00 87.94 96 THR A N 1
ATOM 815 C CA . THR A 1 96 ? 7.587 21.517 3.809 1.00 87.94 96 THR A CA 1
ATOM 816 C C . THR A 1 96 ? 8.625 21.298 4.909 1.00 87.94 96 THR A C 1
ATOM 818 O O . THR A 1 96 ? 9.000 22.232 5.623 1.00 87.94 96 THR A O 1
ATOM 821 N N . GLY A 1 97 ? 9.056 20.048 5.083 1.00 85.44 97 GLY A N 1
ATOM 822 C CA . GLY A 1 97 ? 10.035 19.650 6.101 1.00 85.44 97 GLY A CA 1
ATOM 823 C C . GLY A 1 97 ? 9.453 19.456 7.506 1.00 85.44 97 GLY A C 1
ATOM 824 O O . GLY A 1 97 ? 10.150 18.978 8.407 1.00 85.44 97 GLY A O 1
ATOM 825 N N . TYR A 1 98 ? 8.172 19.769 7.717 1.00 89.50 98 TYR A N 1
ATOM 826 C CA . TYR A 1 98 ? 7.454 19.526 8.969 1.00 89.50 98 TYR A CA 1
ATOM 827 C C . TYR A 1 98 ? 6.367 18.458 8.823 1.00 89.50 98 TYR A C 1
ATOM 829 O O . TYR A 1 98 ? 5.626 18.252 9.779 1.00 89.50 98 TYR A O 1
ATOM 837 N N . GLU A 1 99 ? 6.272 17.724 7.705 1.00 88.62 99 GLU A N 1
ATOM 838 C CA . GLU A 1 99 ? 5.141 16.807 7.450 1.00 88.62 99 GLU A CA 1
ATOM 839 C C . GLU A 1 99 ? 5.012 15.681 8.494 1.00 88.62 99 GLU A C 1
ATOM 841 O O . GLU A 1 99 ? 3.932 15.108 8.669 1.00 88.62 99 GLU A O 1
ATOM 846 N N . LYS A 1 100 ? 6.113 15.363 9.189 1.00 87.75 100 LYS A N 1
ATOM 847 C CA . LYS A 1 100 ? 6.230 14.323 10.229 1.00 87.75 100 LYS A CA 1
ATOM 848 C C . LYS A 1 100 ? 6.603 14.895 11.606 1.00 87.75 100 LYS A C 1
ATOM 850 O O . LYS A 1 100 ? 7.240 14.219 12.408 1.00 87.75 100 LYS A O 1
ATOM 855 N N . LEU A 1 101 ? 6.270 16.161 11.871 1.00 91.25 101 LEU A N 1
ATOM 856 C CA . LEU A 1 101 ? 6.570 16.811 13.149 1.00 91.25 101 LEU A CA 1
ATOM 857 C C . LEU A 1 101 ? 5.889 16.087 14.328 1.00 91.25 101 LEU A C 1
ATOM 859 O O . LEU A 1 101 ? 4.673 15.917 14.320 1.00 91.25 101 LEU A O 1
ATOM 863 N N . CYS A 1 102 ? 6.667 15.737 15.356 1.00 90.25 102 CYS A N 1
ATOM 864 C CA . CYS A 1 102 ? 6.214 14.997 16.538 1.00 90.25 102 CYS A CA 1
ATOM 865 C C . CYS A 1 102 ? 5.332 15.816 17.500 1.00 90.25 102 CYS A C 1
ATOM 867 O O . CYS A 1 102 ? 4.282 15.345 17.927 1.00 90.25 102 CYS A O 1
ATOM 869 N N . CYS A 1 103 ? 5.738 17.034 17.862 1.00 91.69 103 CYS A N 1
ATOM 870 C CA . CYS A 1 103 ? 4.946 17.964 18.667 1.00 91.69 103 CYS A CA 1
ATOM 871 C C . CYS A 1 103 ? 5.470 19.399 18.512 1.00 91.69 103 CYS A C 1
ATOM 873 O O . CYS A 1 103 ? 6.577 19.625 18.019 1.00 91.69 103 CYS A O 1
ATOM 875 N N . LEU A 1 104 ? 4.684 20.381 18.957 1.00 92.38 104 LEU A N 1
ATOM 876 C CA . LEU A 1 104 ? 5.053 21.798 18.858 1.00 92.38 104 LEU A CA 1
ATOM 877 C C . LEU A 1 104 ? 6.232 22.182 19.767 1.00 92.38 104 LEU A C 1
ATOM 879 O O . LEU A 1 104 ? 7.022 23.042 19.395 1.00 92.38 104 LEU A O 1
ATOM 883 N N . ARG A 1 105 ? 6.409 21.506 20.910 1.00 91.12 105 ARG A N 1
ATOM 884 C CA . ARG A 1 105 ? 7.529 21.771 21.835 1.00 91.12 105 ARG A CA 1
ATOM 885 C C . ARG A 1 105 ? 8.889 21.493 21.197 1.00 91.12 105 ARG A C 1
ATOM 887 O O . ARG A 1 105 ? 9.842 22.225 21.413 1.00 91.12 105 ARG A O 1
ATOM 894 N N . CYS A 1 106 ? 8.978 20.482 20.332 1.00 90.12 106 CYS A N 1
ATOM 895 C CA . CYS A 1 106 ? 10.239 20.085 19.701 1.00 90.12 106 CYS A CA 1
ATOM 896 C C . CYS A 1 106 ? 10.798 21.089 18.680 1.00 90.12 106 CYS A C 1
ATOM 898 O O . CYS A 1 106 ? 11.952 20.951 18.271 1.00 90.12 106 CYS A O 1
ATOM 900 N N . ILE A 1 107 ? 10.000 22.070 18.256 1.00 90.50 107 ILE A N 1
ATOM 901 C CA . ILE A 1 107 ? 10.420 23.141 17.338 1.00 90.50 107 ILE A CA 1
ATOM 902 C C . ILE A 1 107 ? 10.489 24.503 18.028 1.00 90.50 107 ILE A C 1
ATOM 904 O O . ILE A 1 107 ? 10.810 25.500 17.387 1.00 90.50 107 ILE A O 1
ATOM 908 N N . GLN A 1 108 ? 10.164 24.556 19.317 1.00 90.00 108 GLN A N 1
ATOM 909 C CA . GLN A 1 108 ? 10.108 25.795 20.060 1.00 90.00 108 GLN A CA 1
ATOM 910 C C . GLN A 1 108 ? 11.480 26.088 20.680 1.00 90.00 108 GLN A C 1
ATOM 912 O O . GLN A 1 108 ? 11.898 25.423 21.620 1.00 90.00 108 GLN A O 1
ATOM 917 N N . GLN A 1 109 ? 12.160 27.126 20.188 1.00 89.00 109 GLN A N 1
ATOM 918 C CA . GLN A 1 109 ? 13.508 27.493 20.649 1.00 89.00 109 GLN A CA 1
ATOM 919 C C . GLN A 1 109 ? 13.554 27.830 22.148 1.00 89.00 109 GLN A C 1
ATOM 921 O O . GLN A 1 109 ? 14.485 27.424 22.836 1.00 89.00 109 GLN A O 1
ATOM 926 N N . LYS A 1 110 ? 12.506 28.487 22.669 1.00 90.00 110 LYS A N 1
ATOM 927 C CA . LYS A 1 110 ? 12.391 28.873 24.090 1.00 90.00 110 LYS A CA 1
ATOM 928 C C . LYS A 1 110 ? 12.314 27.687 25.063 1.00 90.00 110 LYS A C 1
ATOM 930 O O . LYS A 1 110 ? 12.526 27.876 26.252 1.00 90.00 110 LYS A O 1
ATOM 935 N N . ASP A 1 111 ? 11.992 26.489 24.570 1.00 85.44 111 ASP A N 1
ATOM 936 C CA . ASP A 1 111 ? 11.864 25.281 25.395 1.00 85.44 111 ASP A CA 1
ATOM 937 C C . ASP A 1 111 ? 13.215 24.546 25.546 1.00 85.44 111 ASP A C 1
ATOM 939 O O . ASP A 1 111 ? 13.278 23.489 26.178 1.00 85.44 111 ASP A O 1
ATOM 943 N N . THR A 1 112 ? 14.296 25.089 24.967 1.00 85.94 112 THR A N 1
ATOM 944 C CA . THR A 1 112 ? 15.658 24.541 25.036 1.00 85.94 112 THR A CA 1
ATOM 945 C C . THR A 1 112 ? 16.638 25.567 25.600 1.00 85.94 112 THR A C 1
ATOM 947 O O . THR A 1 112 ? 16.530 26.758 25.318 1.00 85.94 112 THR A O 1
ATOM 950 N N . ASN A 1 113 ? 17.642 25.101 26.348 1.00 85.00 113 ASN A N 1
ATOM 951 C CA . ASN A 1 113 ? 18.623 25.978 27.002 1.00 85.00 113 ASN A CA 1
ATOM 952 C C . ASN A 1 113 ? 19.466 26.800 26.012 1.00 85.00 113 ASN A C 1
ATOM 954 O O . ASN A 1 113 ? 19.885 27.903 26.335 1.00 85.00 113 ASN A O 1
ATOM 958 N N . PHE A 1 114 ? 19.712 26.268 24.812 1.00 86.62 114 PHE A N 1
ATOM 959 C CA . PHE A 1 114 ? 20.578 26.888 23.804 1.00 86.62 114 PHE A CA 1
ATOM 960 C C . PHE A 1 114 ? 19.800 27.567 22.667 1.00 86.62 114 PHE A C 1
ATOM 962 O O . PHE A 1 114 ? 20.392 27.929 21.654 1.00 86.62 114 PHE A O 1
ATOM 969 N N . GLY A 1 115 ? 18.475 27.708 22.786 1.00 85.56 115 GLY A N 1
ATOM 970 C CA . GLY A 1 115 ? 17.657 28.336 21.742 1.00 85.56 115 GLY A CA 1
ATOM 971 C C . GLY A 1 115 ? 17.609 27.553 20.423 1.00 85.56 115 GLY A C 1
ATOM 972 O O . GLY A 1 115 ? 17.342 28.128 19.368 1.00 85.56 115 GLY A O 1
ATOM 973 N N . THR A 1 116 ? 17.874 26.246 20.451 1.00 87.06 116 THR A N 1
ATOM 974 C CA . THR A 1 116 ? 17.919 25.376 19.269 1.00 87.06 116 THR A CA 1
ATOM 975 C C . THR A 1 116 ? 16.664 24.506 19.151 1.00 87.06 116 THR A C 1
ATOM 977 O O . THR A 1 116 ? 15.785 24.494 20.011 1.00 87.06 116 THR A O 1
ATOM 980 N N . THR A 1 117 ? 16.521 23.785 18.037 1.00 85.62 117 THR A N 1
ATOM 981 C CA . THR A 1 117 ? 15.463 22.775 17.900 1.00 85.62 117 THR A CA 1
ATOM 982 C C . THR A 1 117 ? 15.842 21.489 18.623 1.00 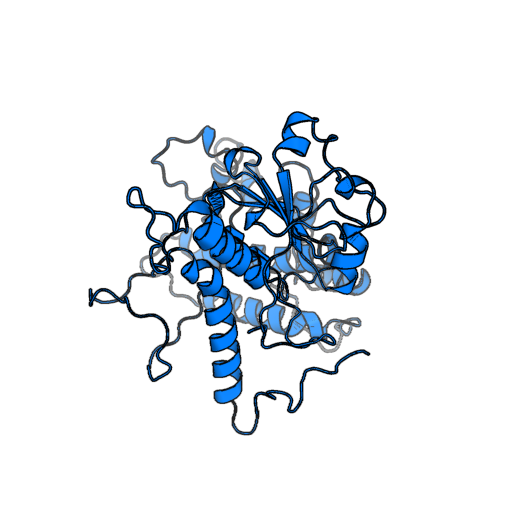85.62 117 THR A C 1
ATOM 984 O O . THR A 1 117 ? 17.018 21.155 18.752 1.00 85.62 117 THR A O 1
ATOM 987 N N . CYS A 1 118 ? 14.846 20.706 19.027 1.00 87.12 118 CYS A N 1
ATOM 988 C CA . CYS A 1 118 ? 15.089 19.440 19.705 1.00 87.12 118 CYS A CA 1
ATOM 989 C C . CYS A 1 118 ? 15.861 18.437 18.823 1.00 87.12 118 CYS A C 1
ATOM 991 O O . CYS A 1 118 ? 15.632 18.357 17.616 1.00 87.12 118 CYS A O 1
ATOM 993 N N . ILE A 1 119 ? 16.689 17.587 19.445 1.00 86.06 119 ILE A N 1
ATOM 994 C CA . ILE A 1 119 ? 17.486 16.533 18.786 1.00 86.06 119 ILE A CA 1
ATOM 995 C C . ILE A 1 119 ? 16.664 15.618 17.864 1.00 86.06 119 ILE A C 1
ATOM 997 O O . ILE A 1 119 ? 17.160 15.140 16.852 1.00 86.06 119 ILE A O 1
ATOM 1001 N N . CYS A 1 120 ? 15.372 15.426 18.143 1.00 85.19 120 CYS A N 1
ATOM 1002 C CA . CYS A 1 120 ? 14.485 14.631 17.290 1.00 85.19 120 CYS A CA 1
ATOM 1003 C C . CYS A 1 120 ? 14.232 15.209 15.883 1.00 85.19 120 CYS A C 1
ATOM 1005 O O . CYS A 1 120 ? 13.630 14.536 15.038 1.00 85.19 120 CYS A O 1
ATOM 1007 N N . ARG A 1 121 ? 14.638 16.460 15.643 1.00 86.94 121 ARG A N 1
ATOM 1008 C CA . ARG A 1 121 ? 14.582 17.133 14.340 1.00 86.94 121 ARG A CA 1
ATOM 1009 C C . ARG A 1 121 ? 15.868 16.971 13.536 1.00 86.94 121 ARG A C 1
ATOM 1011 O O . ARG A 1 121 ? 15.870 17.320 12.360 1.00 86.94 121 ARG A O 1
ATOM 1018 N N . VAL A 1 122 ? 16.926 16.436 14.140 1.00 85.12 122 VAL A N 1
ATOM 1019 C CA . VAL A 1 122 ? 18.184 16.153 13.451 1.00 85.12 122 VAL A CA 1
ATOM 1020 C C . VAL A 1 122 ? 17.998 14.897 12.582 1.00 85.12 122 VAL A C 1
ATOM 1022 O O . VAL A 1 122 ? 17.514 13.883 13.096 1.00 85.12 122 VAL A O 1
ATOM 1025 N N . PRO A 1 123 ? 18.322 14.952 11.274 1.00 81.94 123 PRO A N 1
ATOM 1026 C CA . PRO A 1 123 ? 18.297 13.782 10.398 1.00 81.94 123 PRO A CA 1
ATOM 1027 C C . PRO A 1 123 ? 19.210 12.671 10.924 1.00 81.94 123 PRO A C 1
ATOM 1029 O O . PRO A 1 123 ? 20.270 12.952 11.487 1.00 81.94 123 PRO A O 1
ATOM 1032 N N . LYS A 1 124 ? 18.797 11.411 10.756 1.00 80.69 124 LYS A N 1
ATOM 1033 C CA . LYS A 1 124 ? 19.523 10.263 11.322 1.00 80.69 124 LYS A CA 1
ATOM 1034 C C . LYS A 1 124 ? 20.914 10.091 10.726 1.00 80.69 124 LYS A C 1
ATOM 1036 O O . LYS A 1 124 ? 21.794 9.616 11.421 1.00 80.69 124 LYS A O 1
ATOM 1041 N N . GLU A 1 125 ? 21.118 10.540 9.495 1.00 81.81 125 GLU A N 1
ATOM 1042 C CA . GLU A 1 125 ? 22.392 10.484 8.771 1.00 81.81 125 GLU A CA 1
ATOM 1043 C C . GLU A 1 125 ? 23.474 11.352 9.433 1.00 81.81 125 GLU A C 1
ATOM 1045 O O . GLU A 1 125 ? 24.660 11.161 9.197 1.00 81.81 125 GLU A O 1
ATOM 1050 N N . LYS A 1 126 ? 23.065 12.322 10.262 1.00 80.06 126 LYS A N 1
ATOM 1051 C CA . LYS A 1 126 ? 23.963 13.186 11.040 1.00 80.06 126 LYS A CA 1
ATOM 1052 C C . LYS A 1 126 ? 24.126 12.720 12.490 1.00 80.06 126 LYS A C 1
ATOM 1054 O O . LYS A 1 126 ? 24.775 13.408 13.274 1.00 80.06 126 LYS A O 1
ATOM 1059 N N . LEU A 1 127 ? 23.480 11.618 12.868 1.00 80.88 127 LEU A N 1
ATOM 1060 C CA . LEU A 1 127 ? 23.565 11.023 14.197 1.00 80.88 127 LEU A CA 1
ATOM 1061 C C . LEU A 1 127 ? 24.481 9.795 14.142 1.00 80.88 127 LEU A C 1
ATOM 1063 O O . LEU A 1 127 ? 24.529 9.089 13.143 1.00 80.88 127 LEU A O 1
ATOM 1067 N N . GLU A 1 128 ? 25.198 9.538 15.231 1.00 77.94 128 GLU A N 1
ATOM 1068 C CA . GLU A 1 128 ? 26.069 8.366 15.371 1.00 77.94 128 GLU A CA 1
ATOM 1069 C C . GLU A 1 128 ? 25.256 7.059 15.274 1.00 77.94 128 GLU A C 1
ATOM 1071 O O . GLU A 1 128 ? 24.202 6.935 15.906 1.00 77.94 128 GLU A O 1
ATOM 1076 N N . GLU A 1 129 ? 25.759 6.068 14.524 1.00 69.00 129 GLU A N 1
ATOM 1077 C CA . GLU A 1 129 ? 25.018 4.854 14.120 1.00 69.00 129 GLU A CA 1
ATOM 1078 C C . GLU A 1 129 ? 24.484 3.991 15.279 1.00 69.00 129 GLU A C 1
ATOM 1080 O O . GLU A 1 129 ? 23.525 3.246 15.092 1.00 69.00 129 GLU A O 1
ATOM 1085 N N . ASN A 1 130 ? 25.013 4.143 16.496 1.00 71.31 130 ASN A N 1
ATOM 1086 C CA . ASN A 1 130 ? 24.591 3.378 17.678 1.00 71.31 130 ASN A CA 1
ATOM 1087 C C . ASN A 1 130 ? 23.942 4.224 18.783 1.00 71.31 130 ASN A C 1
ATOM 1089 O O . ASN A 1 130 ? 23.693 3.731 19.887 1.00 71.31 130 ASN A O 1
ATOM 1093 N N . ARG A 1 131 ? 23.632 5.498 18.520 1.00 75.06 131 ARG A N 1
ATOM 1094 C CA . ARG A 1 131 ? 23.041 6.376 19.533 1.00 75.06 131 ARG A CA 1
ATOM 1095 C C . ARG A 1 131 ? 21.514 6.310 19.506 1.00 75.06 131 ARG A C 1
ATOM 1097 O O . ARG A 1 131 ? 20.860 6.866 18.623 1.00 75.06 131 ARG A O 1
ATOM 1104 N N . ILE A 1 132 ? 20.918 5.691 20.527 1.00 72.50 132 ILE A N 1
ATOM 1105 C CA . ILE A 1 132 ? 19.466 5.748 20.745 1.00 72.50 132 ILE A CA 1
ATOM 1106 C C . ILE A 1 132 ? 19.100 7.169 21.186 1.00 72.50 132 ILE A C 1
ATOM 1108 O O . ILE A 1 132 ? 19.367 7.586 22.311 1.00 72.50 132 ILE A O 1
ATOM 1112 N N . VAL A 1 133 ? 18.489 7.928 20.281 1.00 79.25 133 VAL A N 1
ATOM 1113 C CA . VAL A 1 133 ? 17.978 9.266 20.580 1.00 79.25 133 VAL A CA 1
ATOM 1114 C C . VAL A 1 133 ? 16.548 9.152 21.083 1.00 79.25 133 VAL A C 1
ATOM 1116 O O . VAL A 1 133 ? 15.691 8.641 20.372 1.00 79.25 133 VAL A O 1
ATOM 1119 N N . GLU A 1 134 ? 16.271 9.686 22.270 1.00 84.06 134 GLU A N 1
ATOM 1120 C CA . GLU A 1 134 ? 14.915 9.866 22.789 1.00 84.06 134 GLU A CA 1
ATOM 1121 C C . GLU A 1 134 ? 14.715 11.325 23.184 1.00 84.06 134 GLU A C 1
ATOM 1123 O O . GLU A 1 134 ? 15.472 11.902 23.967 1.00 84.06 134 GLU A O 1
ATOM 1128 N N . CYS A 1 135 ? 13.698 11.957 22.605 1.00 87.25 135 CYS A N 1
ATOM 1129 C CA . CYS A 1 135 ? 13.355 13.329 22.938 1.00 87.25 135 CYS A CA 1
ATOM 1130 C C . CYS A 1 135 ? 12.872 13.441 24.389 1.00 87.25 135 CYS A C 1
ATOM 1132 O O . CYS A 1 135 ? 11.901 12.793 24.769 1.00 87.25 135 CYS A O 1
ATOM 1134 N N . LEU A 1 136 ? 13.447 14.370 25.155 1.00 85.81 136 LEU A N 1
ATOM 1135 C CA . LEU A 1 136 ? 13.006 14.654 26.523 1.00 85.81 136 LEU A CA 1
ATOM 1136 C C . LEU A 1 136 ? 11.539 15.111 26.610 1.00 85.81 136 LEU A C 1
ATOM 1138 O O . LEU A 1 136 ? 10.875 14.835 27.601 1.00 85.81 136 LEU A O 1
ATOM 1142 N N . HIS A 1 137 ? 11.004 15.789 25.589 1.00 88.50 137 HIS A N 1
ATOM 1143 C CA . HIS A 1 137 ? 9.640 16.328 25.639 1.00 88.50 137 HIS A CA 1
ATOM 1144 C C . HIS A 1 137 ? 8.554 15.283 25.374 1.00 88.50 137 HIS A C 1
ATOM 1146 O O . HIS A 1 137 ? 7.515 15.324 26.023 1.00 88.50 137 HIS A O 1
ATOM 1152 N N . CYS A 1 138 ? 8.749 14.394 24.398 1.00 88.25 138 CYS A N 1
ATOM 1153 C CA . CYS A 1 138 ? 7.694 13.492 23.920 1.00 88.25 138 CYS A CA 1
ATOM 1154 C C . CYS A 1 138 ? 8.164 12.064 23.614 1.00 88.25 138 CYS A C 1
ATOM 1156 O O . CYS A 1 138 ? 7.387 11.278 23.079 1.00 88.25 138 CYS A O 1
ATOM 1158 N N . GLY A 1 139 ? 9.428 11.730 23.889 1.00 85.88 139 GLY A N 1
ATOM 1159 C CA . GLY A 1 139 ? 9.971 10.383 23.695 1.00 85.88 139 GLY A CA 1
ATOM 1160 C C . GLY A 1 139 ? 10.167 9.963 22.238 1.00 85.88 139 GLY A C 1
ATOM 1161 O O . GLY A 1 139 ? 10.425 8.795 21.962 1.00 85.88 139 GLY A O 1
ATOM 1162 N N . CYS A 1 140 ? 10.031 10.875 21.269 1.00 84.94 140 CYS A N 1
ATOM 1163 C CA . CYS A 1 140 ? 10.227 10.522 19.862 1.00 84.94 140 CYS A CA 1
ATOM 1164 C C . CYS A 1 140 ? 11.704 10.218 19.541 1.00 84.94 140 CYS A C 1
ATOM 1166 O O . CYS A 1 140 ? 12.615 10.856 20.075 1.00 84.94 140 CYS A O 1
ATOM 1168 N N . ARG A 1 141 ? 11.929 9.258 18.632 1.00 81.00 141 ARG A N 1
ATOM 1169 C CA . ARG A 1 141 ? 13.253 8.695 18.304 1.00 81.00 141 ARG A CA 1
ATOM 1170 C C . ARG A 1 141 ? 13.867 9.242 17.014 1.00 81.00 141 ARG A C 1
ATOM 1172 O O . ARG A 1 141 ? 14.381 8.504 16.171 1.00 81.00 141 ARG A O 1
ATOM 1179 N N . GLY A 1 142 ? 13.741 10.552 16.838 1.00 67.19 142 GLY A N 1
ATOM 1180 C CA . GLY A 1 142 ? 13.946 11.202 15.548 1.00 67.19 142 GLY A CA 1
ATOM 1181 C C . GLY A 1 142 ? 12.686 11.139 14.688 1.00 67.19 142 GLY A C 1
ATOM 1182 O O . GLY A 1 142 ? 11.811 10.299 14.902 1.00 67.19 142 GLY A O 1
ATOM 1183 N N . SER A 1 143 ? 12.590 12.032 13.706 1.00 54.78 143 SER A N 1
ATOM 1184 C CA . SER A 1 143 ? 11.456 12.094 12.777 1.00 54.78 143 SER A CA 1
ATOM 1185 C C . SER A 1 143 ? 11.702 11.362 11.439 1.00 54.78 143 SER A C 1
ATOM 1187 O O . SER A 1 143 ? 11.601 12.015 10.401 1.00 54.78 143 SER A O 1
ATOM 1189 N N . PRO A 1 144 ? 11.974 10.038 11.368 1.00 39.62 144 PRO A N 1
ATOM 1190 C CA . PRO A 1 144 ? 11.764 9.291 10.140 1.00 39.62 144 PRO A CA 1
ATOM 1191 C C . PRO A 1 144 ? 10.410 8.576 10.154 1.00 39.62 144 PRO A C 1
ATOM 1193 O O . PRO A 1 144 ? 9.914 8.089 11.165 1.00 39.62 144 PRO A O 1
ATOM 1196 N N . SER A 1 145 ? 9.830 8.506 8.965 1.00 35.47 145 SER A N 1
ATOM 1197 C CA . SER A 1 145 ? 8.705 7.657 8.580 1.00 35.47 145 SER A CA 1
ATOM 1198 C C . SER A 1 145 ? 8.813 6.240 9.128 1.00 35.47 145 SER A C 1
ATOM 1200 O O . SER A 1 145 ? 9.505 5.423 8.533 1.00 35.47 145 SER A O 1
ATOM 1202 N N . LEU A 1 146 ? 8.054 5.924 10.173 1.00 29.09 146 LEU A N 1
ATOM 1203 C CA . LEU A 1 146 ? 7.567 4.572 10.426 1.00 29.09 146 LEU A CA 1
ATOM 1204 C C . LEU A 1 146 ? 6.164 4.669 11.052 1.00 29.09 146 LEU A C 1
ATOM 1206 O O . LEU A 1 146 ? 6.021 5.284 12.111 1.00 29.09 146 LEU A O 1
ATOM 1210 N N . PRO A 1 147 ? 5.115 4.112 10.418 1.00 29.19 147 PRO A N 1
ATOM 1211 C CA . PRO A 1 147 ? 3.825 3.952 11.070 1.00 29.19 147 PRO A CA 1
ATOM 1212 C C . PRO A 1 147 ? 3.986 2.942 12.209 1.00 29.19 147 PRO A C 1
ATOM 1214 O O . PRO A 1 147 ? 4.480 1.833 12.013 1.00 29.19 147 PRO A O 1
ATOM 1217 N N . PHE A 1 148 ? 3.598 3.342 13.416 1.00 28.33 148 PHE A N 1
ATOM 1218 C CA . PHE A 1 148 ? 3.569 2.440 14.556 1.00 28.33 148 PHE A CA 1
ATOM 1219 C C . PHE A 1 148 ? 2.328 1.553 14.441 1.00 28.33 148 PHE A C 1
ATOM 1221 O O . PHE A 1 148 ? 1.201 2.048 14.467 1.00 28.33 148 PHE A O 1
ATOM 1228 N N . VAL A 1 149 ? 2.552 0.252 14.277 1.00 26.34 149 VAL A N 1
ATOM 1229 C CA . VAL A 1 149 ? 1.521 -0.786 14.317 1.00 26.34 149 VAL A CA 1
ATOM 1230 C C . VAL A 1 149 ? 1.005 -0.890 15.754 1.00 26.34 149 VAL A C 1
ATOM 1232 O O . VAL A 1 149 ? 1.787 -0.942 16.701 1.00 26.34 149 VAL A O 1
ATOM 1235 N N . VAL A 1 150 ? -0.316 -0.869 15.922 1.00 25.75 150 VAL A N 1
ATOM 1236 C CA . VAL A 1 150 ? -0.985 -1.102 17.206 1.00 25.75 150 VAL A CA 1
ATOM 1237 C C . VAL A 1 150 ? -0.976 -2.608 17.469 1.00 25.75 150 VAL A C 1
ATOM 1239 O O . VAL A 1 150 ? -1.621 -3.361 16.747 1.00 25.75 150 VAL A O 1
ATOM 1242 N N . THR A 1 151 ? -0.236 -3.049 18.484 1.00 23.78 151 THR A N 1
ATOM 1243 C CA . THR A 1 151 ? -0.273 -4.429 18.983 1.00 23.78 151 THR A CA 1
ATOM 1244 C C . THR A 1 151 ? -1.470 -4.582 19.922 1.00 23.78 151 THR A C 1
ATOM 1246 O O . THR A 1 151 ? -1.497 -3.950 20.975 1.00 23.78 151 THR A O 1
ATOM 1249 N N . ILE A 1 152 ? -2.445 -5.420 19.567 1.00 27.27 152 ILE A N 1
ATOM 1250 C CA . ILE A 1 152 ? -3.487 -5.897 20.490 1.00 27.27 152 ILE A CA 1
ATOM 1251 C C . ILE A 1 152 ? -3.040 -7.279 20.980 1.00 27.27 152 ILE A C 1
ATOM 1253 O O . ILE A 1 152 ? -2.752 -8.157 20.170 1.00 27.27 152 ILE A O 1
ATOM 1257 N N . HIS A 1 153 ? -2.898 -7.448 22.296 1.00 25.92 153 HIS A N 1
ATOM 1258 C CA . HIS A 1 153 ? -2.607 -8.737 22.930 1.00 25.92 153 HIS A CA 1
ATOM 1259 C C . HIS A 1 153 ? -3.885 -9.580 23.040 1.00 25.92 153 HIS A C 1
ATOM 1261 O O . HIS A 1 153 ? -4.927 -9.066 23.437 1.00 25.92 153 HIS A O 1
ATOM 1267 N N . GLY A 1 154 ? -3.787 -10.879 22.748 1.00 24.47 154 GLY A N 1
ATOM 1268 C CA . GLY A 1 154 ? -4.838 -11.867 22.998 1.00 24.47 154 GLY A CA 1
ATOM 1269 C C . GLY A 1 154 ? -4.323 -13.292 22.779 1.00 24.47 154 GLY A C 1
ATOM 1270 O O . GLY A 1 154 ? -3.806 -13.603 21.712 1.00 24.47 154 GLY A O 1
ATOM 1271 N N . ASN A 1 155 ? -4.407 -14.117 23.824 1.00 24.03 155 ASN A N 1
ATOM 1272 C CA . ASN A 1 155 ? -3.876 -15.481 23.943 1.00 24.03 155 ASN A CA 1
ATOM 1273 C C . ASN A 1 155 ? -4.676 -16.553 23.164 1.00 24.03 155 ASN A C 1
ATOM 1275 O O . ASN A 1 155 ? -5.885 -16.407 23.052 1.00 24.03 155 ASN A O 1
ATOM 1279 N N . LEU A 1 156 ? -3.956 -17.620 22.738 1.00 27.52 156 LEU A N 1
ATOM 1280 C CA . LEU A 1 156 ? -4.268 -19.080 22.638 1.00 27.52 156 LEU A CA 1
ATOM 1281 C C . LEU A 1 156 ? -5.697 -19.538 22.207 1.00 27.52 156 LEU A C 1
ATOM 1283 O O . LEU A 1 156 ? -6.684 -18.997 22.667 1.00 27.52 156 LEU A O 1
ATOM 1287 N N . VAL A 1 157 ? -5.957 -20.579 21.396 1.00 24.16 157 VAL A N 1
ATOM 1288 C CA . VAL A 1 157 ? -5.426 -21.959 21.295 1.00 24.16 157 VAL A CA 1
ATOM 1289 C C . VAL A 1 157 ? -5.696 -22.510 19.873 1.00 24.16 157 VAL A C 1
ATOM 1291 O O . VAL A 1 157 ? -6.647 -22.127 19.200 1.00 24.16 157 VAL A O 1
ATOM 1294 N N . VAL A 1 158 ? -4.844 -23.441 19.450 1.00 28.28 158 VAL A N 1
ATOM 1295 C CA . VAL A 1 158 ? -4.762 -24.174 18.175 1.00 28.28 158 VAL A CA 1
ATOM 1296 C C . VAL A 1 158 ? -5.896 -25.206 17.990 1.00 28.28 158 VAL A C 1
ATOM 1298 O O . VAL A 1 158 ? -6.140 -25.973 18.917 1.00 28.28 158 VAL A O 1
ATOM 1301 N N . ASN A 1 159 ? -6.497 -25.331 16.789 1.00 23.88 159 ASN A N 1
ATOM 1302 C CA . ASN A 1 159 ? -6.498 -26.605 16.034 1.00 23.88 159 ASN A CA 1
ATOM 1303 C C . ASN A 1 159 ? -7.117 -26.601 14.616 1.00 23.88 159 ASN A C 1
ATOM 1305 O O . ASN A 1 159 ? -8.249 -26.182 14.408 1.00 23.88 159 ASN A O 1
ATOM 1309 N N . LYS A 1 160 ? -6.344 -27.247 13.719 1.00 25.97 160 LYS A N 1
ATOM 1310 C CA . LYS A 1 160 ? -6.625 -27.888 12.413 1.00 25.97 160 LYS A CA 1
ATOM 1311 C C . LYS A 1 160 ? -7.048 -27.027 11.207 1.00 25.97 160 LYS A C 1
ATOM 1313 O O . LYS A 1 160 ? -8.220 -26.747 11.024 1.00 25.97 160 LYS A O 1
ATOM 1318 N N . ILE A 1 161 ? -6.091 -26.816 10.289 1.00 27.00 161 ILE A N 1
ATOM 1319 C CA . ILE A 1 161 ? -6.124 -27.251 8.872 1.00 27.00 161 ILE A CA 1
ATOM 1320 C C . ILE A 1 161 ? -4.666 -27.392 8.398 1.00 27.00 161 ILE A C 1
ATOM 1322 O O . ILE A 1 161 ? -3.829 -26.521 8.623 1.00 27.00 161 ILE A O 1
ATOM 1326 N N . CYS A 1 162 ? -4.362 -28.546 7.811 1.00 28.02 162 CYS A N 1
ATOM 1327 C CA . CYS A 1 162 ? -3.024 -29.022 7.486 1.00 28.02 162 CYS A CA 1
ATOM 1328 C C . CYS A 1 162 ? -2.738 -28.777 5.997 1.00 28.02 162 CYS A C 1
ATOM 1330 O O . CYS A 1 162 ? -3.083 -29.615 5.173 1.00 28.02 162 CYS A O 1
ATOM 1332 N N . ILE A 1 163 ? -2.134 -27.635 5.659 1.00 31.70 163 ILE A N 1
ATOM 1333 C CA . ILE A 1 163 ? -1.366 -27.411 4.421 1.00 31.70 163 ILE A CA 1
ATOM 1334 C C . ILE A 1 163 ? -0.210 -26.479 4.821 1.00 31.70 163 ILE A C 1
ATOM 1336 O O . ILE A 1 163 ? -0.455 -25.480 5.491 1.00 31.70 163 ILE A O 1
ATOM 1340 N N . VAL A 1 164 ? 1.019 -26.834 4.427 1.00 32.69 164 VAL A N 1
ATOM 1341 C CA . VAL A 1 164 ? 2.346 -26.293 4.823 1.00 32.69 164 VAL A CA 1
ATOM 1342 C C . VAL A 1 164 ? 3.043 -27.156 5.890 1.00 32.69 164 VAL A C 1
ATOM 1344 O O . VAL A 1 164 ? 2.900 -26.972 7.097 1.00 32.69 164 VAL A O 1
ATOM 1347 N N . ARG A 1 165 ? 3.833 -28.128 5.415 1.00 30.59 165 ARG A N 1
ATOM 1348 C CA . ARG A 1 165 ? 4.812 -28.892 6.203 1.00 30.59 165 ARG A CA 1
ATOM 1349 C C . ARG A 1 165 ? 6.198 -28.252 6.050 1.00 30.59 165 ARG A C 1
ATOM 1351 O O . ARG A 1 165 ? 6.900 -28.611 5.118 1.00 30.59 165 ARG A O 1
ATOM 1358 N N . THR A 1 166 ? 6.559 -27.377 6.993 1.00 30.25 166 THR A N 1
ATOM 1359 C CA . THR A 1 166 ? 7.889 -27.263 7.643 1.00 30.25 166 THR A CA 1
ATOM 1360 C C . THR A 1 166 ? 7.819 -26.184 8.728 1.00 30.25 166 THR A C 1
ATOM 1362 O O . THR A 1 166 ? 8.234 -25.045 8.553 1.00 30.25 166 THR A O 1
ATOM 1365 N N . PHE A 1 167 ? 7.274 -26.554 9.886 1.00 32.59 167 PHE A N 1
ATOM 1366 C CA . PHE A 1 167 ? 7.560 -25.857 11.138 1.00 32.59 167 PHE A CA 1
ATOM 1367 C C . PHE A 1 167 ? 8.740 -26.577 11.788 1.00 32.59 167 PHE A C 1
ATOM 1369 O O . PHE A 1 167 ? 8.607 -27.728 12.201 1.00 32.59 167 PHE A O 1
ATOM 1376 N N . ALA A 1 168 ? 9.902 -25.925 11.835 1.00 27.67 168 ALA A N 1
ATOM 1377 C CA . ALA A 1 168 ? 11.000 -26.379 12.678 1.00 27.67 168 ALA A CA 1
ATOM 1378 C C . ALA A 1 168 ? 10.670 -26.056 14.146 1.00 27.67 168 ALA A C 1
ATOM 1380 O O . ALA A 1 168 ? 10.169 -24.977 14.463 1.00 27.67 168 ALA A O 1
ATOM 1381 N N . ALA A 1 169 ? 10.907 -27.054 14.991 1.00 28.52 169 ALA A N 1
ATOM 1382 C CA . ALA A 1 169 ? 10.487 -27.213 16.375 1.00 28.52 169 ALA A CA 1
ATOM 1383 C C . ALA A 1 169 ? 10.842 -26.067 17.352 1.00 28.52 169 ALA A C 1
ATOM 1385 O O . ALA A 1 169 ? 11.882 -25.425 17.248 1.00 28.52 169 ALA A O 1
ATOM 1386 N N . GLU A 1 170 ? 9.930 -25.877 18.314 1.00 36.75 170 GLU A N 1
ATOM 1387 C CA . GLU A 1 170 ? 10.031 -25.258 19.649 1.00 36.75 170 GLU A CA 1
ATOM 1388 C C . GLU A 1 170 ? 11.311 -24.498 20.055 1.00 36.75 170 GLU A C 1
ATOM 1390 O O . GLU A 1 170 ? 12.352 -25.092 20.314 1.00 36.75 170 GLU A O 1
ATOM 1395 N N . ALA A 1 171 ? 11.171 -23.191 20.335 1.00 28.19 171 ALA A N 1
ATOM 1396 C CA . ALA A 1 171 ? 12.041 -22.485 21.286 1.00 28.19 171 ALA A CA 1
ATOM 1397 C C . ALA A 1 171 ? 11.335 -21.277 21.955 1.00 28.19 171 ALA A C 1
ATOM 1399 O O . ALA A 1 171 ? 11.456 -20.132 21.530 1.00 28.19 171 ALA A O 1
ATOM 1400 N N . HIS A 1 172 ? 10.572 -21.586 23.008 1.00 28.91 172 HIS A N 1
ATOM 1401 C CA . HIS A 1 172 ? 10.282 -20.812 24.230 1.00 28.91 172 HIS A CA 1
ATOM 1402 C C . HIS A 1 172 ? 9.962 -19.288 24.201 1.00 28.91 172 HIS A C 1
ATOM 1404 O O . HIS A 1 172 ? 10.823 -18.432 24.033 1.00 28.91 172 HIS A O 1
ATOM 1410 N N . ARG A 1 173 ? 8.696 -18.998 24.570 1.00 36.84 173 ARG A N 1
ATOM 1411 C CA . ARG A 1 173 ? 8.142 -17.862 25.357 1.00 36.84 173 ARG A CA 1
ATOM 1412 C C . ARG A 1 173 ? 8.560 -16.416 24.981 1.00 36.84 173 ARG A C 1
ATOM 1414 O O . ARG A 1 173 ? 9.600 -15.912 25.376 1.00 36.84 173 ARG A O 1
ATOM 1421 N N . HIS A 1 174 ? 7.619 -15.727 24.319 1.00 40.03 174 HIS A N 1
ATOM 1422 C CA . HIS A 1 174 ? 7.524 -14.270 24.077 1.00 40.03 174 HIS A CA 1
ATOM 1423 C C . HIS A 1 174 ? 8.600 -13.620 23.189 1.00 40.03 174 HIS A C 1
ATOM 1425 O O . HIS A 1 174 ? 9.136 -12.559 23.502 1.00 40.03 174 HIS A O 1
ATOM 1431 N N . ARG A 1 175 ? 8.828 -14.185 21.999 1.00 37.59 175 ARG A N 1
ATOM 1432 C CA . ARG A 1 175 ? 9.462 -13.466 20.882 1.00 37.59 175 ARG A CA 1
ATOM 1433 C C . ARG A 1 175 ? 8.425 -13.181 19.799 1.00 37.59 175 ARG A C 1
ATOM 1435 O O . ARG A 1 175 ? 7.786 -14.101 19.299 1.00 37.59 175 ARG A O 1
ATOM 1442 N N . ILE A 1 176 ? 8.253 -11.905 19.448 1.00 39.94 176 ILE A N 1
ATOM 1443 C CA . ILE A 1 176 ? 7.507 -11.487 18.255 1.00 39.94 176 ILE A CA 1
ATOM 1444 C C . ILE A 1 176 ? 8.214 -12.128 17.057 1.00 39.94 176 ILE A C 1
ATOM 1446 O O . ILE A 1 176 ? 9.348 -11.768 16.744 1.00 39.94 176 ILE A O 1
ATOM 1450 N N . HIS A 1 177 ? 7.576 -13.113 16.430 1.00 47.75 177 HIS A N 1
ATOM 1451 C CA . HIS A 1 177 ? 8.110 -13.768 15.244 1.00 47.75 177 HIS A CA 1
ATOM 1452 C C . HIS A 1 177 ? 7.950 -12.802 14.066 1.00 47.75 177 HIS A C 1
ATOM 1454 O O . HIS A 1 177 ? 6.863 -12.662 13.507 1.00 47.75 177 HIS A O 1
ATOM 1460 N N . VAL A 1 178 ? 9.011 -12.059 13.744 1.00 54.31 178 VAL A N 1
ATOM 1461 C CA . VAL A 1 178 ? 9.056 -11.289 12.499 1.00 54.31 178 VAL A CA 1
ATOM 1462 C C . VAL A 1 178 ? 9.118 -12.314 11.367 1.00 54.31 178 VAL A C 1
ATOM 1464 O O . VAL A 1 178 ? 10.020 -13.154 11.396 1.00 54.31 178 VAL A O 1
ATOM 1467 N N . PRO A 1 179 ? 8.179 -12.296 10.404 1.00 66.69 179 PRO A N 1
ATOM 1468 C CA . PRO A 1 179 ? 8.227 -13.212 9.276 1.00 66.69 179 PRO A CA 1
ATOM 1469 C C . PRO A 1 179 ? 9.573 -13.122 8.569 1.00 66.69 179 PRO A C 1
ATOM 1471 O O . PRO A 1 179 ? 10.080 -12.019 8.350 1.00 66.69 179 PRO A O 1
ATOM 1474 N N . THR A 1 180 ? 10.141 -14.268 8.202 1.00 72.50 180 THR A N 1
ATOM 1475 C CA . THR A 1 180 ? 11.362 -14.298 7.400 1.00 72.50 180 THR A CA 1
ATOM 1476 C C . THR A 1 180 ? 11.110 -13.547 6.091 1.00 72.50 180 THR A C 1
ATOM 1478 O O . THR A 1 180 ? 10.159 -13.891 5.381 1.00 72.50 180 THR A O 1
ATOM 1481 N N . PRO A 1 181 ? 11.922 -12.526 5.761 1.00 81.00 181 PRO A N 1
ATOM 1482 C CA . PRO A 1 181 ? 11.795 -11.833 4.491 1.00 81.00 181 PRO A CA 1
ATOM 1483 C C . PRO A 1 181 ? 11.902 -12.812 3.318 1.00 81.00 181 PRO A C 1
ATOM 1485 O O . PRO A 1 181 ? 12.757 -13.697 3.314 1.00 81.00 181 PRO A O 1
ATOM 1488 N N . VAL A 1 182 ? 11.039 -12.646 2.321 1.00 88.25 182 VAL A N 1
ATOM 1489 C CA . VAL A 1 182 ? 11.053 -13.438 1.091 1.00 88.25 182 VAL A CA 1
ATOM 1490 C C . VAL A 1 182 ? 11.995 -12.766 0.097 1.00 88.25 182 VAL A C 1
ATOM 1492 O O . VAL A 1 182 ? 11.832 -11.589 -0.236 1.00 88.25 182 VAL A O 1
ATOM 1495 N N . SER A 1 183 ? 12.988 -13.515 -0.377 1.00 90.88 183 SER A N 1
ATOM 1496 C CA . SER A 1 183 ? 13.856 -13.066 -1.465 1.00 90.88 183 SER A CA 1
ATOM 1497 C C . SER A 1 183 ? 13.167 -13.311 -2.804 1.00 90.88 183 SER A C 1
ATOM 1499 O O . SER A 1 183 ? 12.663 -14.409 -3.041 1.00 90.88 183 SER A O 1
ATOM 1501 N N . LEU A 1 184 ? 13.131 -12.295 -3.666 1.00 95.00 184 LEU A N 1
ATOM 1502 C CA . LEU A 1 184 ? 12.527 -12.396 -4.991 1.00 95.00 184 LEU A CA 1
ATOM 1503 C C . LEU A 1 184 ? 13.629 -12.398 -6.056 1.00 95.00 184 LEU A C 1
ATOM 1505 O O . LEU A 1 184 ? 14.570 -11.615 -5.940 1.00 95.00 184 LEU A O 1
ATOM 1509 N N . PRO A 1 185 ? 13.515 -13.230 -7.106 1.00 95.00 185 PRO A N 1
ATOM 1510 C CA . PRO A 1 185 ? 14.514 -13.297 -8.174 1.00 95.00 185 PRO A CA 1
ATOM 1511 C C . PRO A 1 185 ? 14.527 -12.052 -9.078 1.00 95.00 185 PRO A C 1
ATOM 1513 O O . PRO A 1 185 ? 15.484 -11.841 -9.816 1.00 95.00 185 PRO A O 1
ATOM 1516 N N . ILE A 1 186 ? 13.474 -11.229 -9.030 1.00 96.50 186 ILE A N 1
ATOM 1517 C CA . ILE A 1 186 ? 13.322 -9.987 -9.796 1.00 96.50 186 ILE A CA 1
ATOM 1518 C C . ILE A 1 186 ? 12.670 -8.905 -8.931 1.00 96.50 186 ILE A C 1
ATOM 1520 O O . ILE A 1 186 ? 11.993 -9.209 -7.943 1.00 96.50 186 ILE A O 1
ATOM 1524 N N . SER A 1 187 ? 12.833 -7.641 -9.320 1.00 96.50 187 SER A N 1
ATOM 1525 C CA . SER A 1 187 ? 12.156 -6.524 -8.656 1.00 96.50 187 SER A CA 1
ATOM 1526 C C . SER A 1 187 ? 10.684 -6.427 -9.069 1.00 96.50 187 SER A C 1
ATOM 1528 O O . SER A 1 187 ? 10.331 -6.736 -10.207 1.00 96.50 187 SER A O 1
ATOM 1530 N N . VAL A 1 188 ? 9.821 -5.977 -8.157 1.00 97.00 188 VAL A N 1
ATOM 1531 C CA . VAL A 1 188 ? 8.379 -5.817 -8.386 1.00 97.00 188 VAL A CA 1
ATOM 1532 C C . VAL A 1 188 ? 7.957 -4.370 -8.133 1.00 97.00 188 VAL A C 1
ATOM 1534 O O . VAL A 1 188 ? 8.091 -3.856 -7.022 1.00 97.00 188 VAL A O 1
ATOM 1537 N N . ASP A 1 189 ? 7.391 -3.738 -9.154 1.00 92.81 189 ASP A N 1
ATOM 1538 C CA . ASP A 1 189 ? 6.828 -2.393 -9.123 1.00 92.81 189 ASP A CA 1
ATOM 1539 C C . ASP A 1 189 ? 5.298 -2.473 -9.102 1.00 92.81 189 ASP A C 1
ATOM 1541 O O . ASP A 1 189 ? 4.640 -2.735 -10.111 1.00 92.81 189 ASP A O 1
ATOM 1545 N N . ILE A 1 190 ? 4.708 -2.232 -7.932 1.00 92.69 190 ILE A N 1
ATOM 1546 C CA . ILE A 1 190 ? 3.256 -2.199 -7.759 1.00 92.69 190 ILE A CA 1
ATOM 1547 C C . ILE A 1 190 ? 2.748 -0.789 -8.049 1.00 92.69 190 ILE A C 1
ATOM 1549 O O . ILE A 1 190 ? 3.034 0.149 -7.304 1.00 92.69 190 ILE A O 1
ATOM 1553 N N . TRP A 1 191 ? 1.923 -0.648 -9.078 1.00 90.31 191 TRP A N 1
ATOM 1554 C CA . TRP A 1 191 ? 1.233 0.590 -9.420 1.00 90.31 191 TRP A CA 1
ATOM 1555 C C . TRP A 1 191 ? -0.203 0.536 -8.932 1.00 90.31 191 TRP A C 1
ATOM 1557 O O . TRP A 1 191 ? -1.044 -0.156 -9.506 1.00 90.31 191 TRP A O 1
ATOM 1567 N N . ARG A 1 192 ? -0.494 1.272 -7.858 1.00 88.44 192 ARG A N 1
ATOM 1568 C CA . ARG A 1 192 ? -1.819 1.268 -7.243 1.00 88.44 192 ARG A CA 1
ATOM 1569 C C . ARG A 1 192 ? -2.719 2.351 -7.819 1.00 88.44 192 ARG A C 1
ATOM 1571 O O . ARG A 1 192 ? -2.333 3.514 -7.904 1.00 88.44 192 ARG A O 1
ATOM 1578 N N . HIS A 1 193 ? -3.958 1.982 -8.127 1.00 86.19 193 HIS A N 1
ATOM 1579 C CA . HIS A 1 193 ? -5.004 2.919 -8.512 1.00 86.19 193 HIS A CA 1
ATOM 1580 C C . HIS A 1 193 ? -5.318 3.898 -7.367 1.00 86.19 193 HIS A C 1
ATOM 1582 O O . HIS A 1 193 ? -5.543 3.489 -6.227 1.00 86.19 193 HIS A O 1
ATOM 1588 N N . THR A 1 194 ? -5.426 5.196 -7.661 1.00 80.38 194 THR A N 1
ATOM 1589 C CA . THR A 1 194 ? -5.676 6.235 -6.636 1.00 80.38 194 THR A CA 1
ATOM 1590 C C . THR A 1 194 ? -7.005 6.081 -5.895 1.00 80.38 194 THR A C 1
ATOM 1592 O O . THR A 1 194 ? -7.121 6.467 -4.736 1.00 80.38 194 THR A O 1
ATOM 1595 N N . GLY A 1 195 ? -8.012 5.502 -6.551 1.00 78.69 195 GLY A N 1
ATOM 1596 C CA . GLY A 1 195 ? -9.317 5.202 -5.956 1.00 78.69 195 GLY A CA 1
ATOM 1597 C C . GLY A 1 195 ? -9.395 3.877 -5.186 1.00 78.69 195 GLY A C 1
ATOM 1598 O O . GLY A 1 195 ? -10.478 3.532 -4.713 1.00 78.69 195 GLY A O 1
ATOM 1599 N N . GLU A 1 196 ? -8.311 3.099 -5.100 1.00 80.50 196 GLU A N 1
ATOM 1600 C CA . GLU A 1 196 ? -8.306 1.825 -4.368 1.00 80.50 196 GLU A CA 1
ATOM 1601 C C . GLU A 1 196 ? -8.282 2.058 -2.851 1.00 80.50 196 GLU A C 1
ATOM 1603 O O . GLU A 1 196 ? -7.544 2.900 -2.329 1.00 80.50 196 GLU A O 1
ATOM 1608 N N . ARG A 1 197 ? -9.088 1.295 -2.102 1.00 78.62 197 ARG A N 1
ATOM 1609 C CA . ARG A 1 197 ? -9.148 1.439 -0.643 1.00 78.62 197 ARG A CA 1
ATOM 1610 C C . ARG A 1 197 ? -7.968 0.703 -0.019 1.00 78.62 197 ARG A C 1
ATOM 1612 O O . ARG A 1 197 ? -7.866 -0.516 -0.107 1.00 78.62 197 ARG A O 1
ATOM 1619 N N . SER A 1 198 ? -7.134 1.418 0.731 1.00 74.38 198 SER A N 1
ATOM 1620 C CA . SER A 1 198 ? -5.961 0.835 1.403 1.00 74.38 198 SER A CA 1
ATOM 1621 C C . SER A 1 198 ? -6.287 -0.329 2.348 1.00 74.38 198 SER A C 1
ATOM 1623 O O . SER A 1 198 ? -5.468 -1.221 2.512 1.00 74.38 198 SER A O 1
ATOM 1625 N N . THR A 1 199 ? -7.485 -0.358 2.940 1.00 71.75 199 THR A N 1
ATOM 1626 C CA . THR A 1 199 ? -7.959 -1.447 3.817 1.00 71.75 199 THR A CA 1
ATOM 1627 C C . THR A 1 199 ? -8.424 -2.699 3.061 1.00 71.75 199 THR A C 1
ATOM 1629 O O . THR A 1 199 ? -8.739 -3.729 3.671 1.00 71.75 199 THR A O 1
ATOM 1632 N N . LYS A 1 200 ? -8.534 -2.613 1.731 1.00 76.44 200 LYS A N 1
ATOM 1633 C CA . LYS A 1 200 ? -8.919 -3.719 0.850 1.00 76.44 200 LYS A CA 1
ATOM 1634 C C . LYS A 1 200 ? -7.777 -4.237 -0.015 1.00 76.44 200 LYS A C 1
ATOM 1636 O O . LYS A 1 200 ? -7.821 -5.408 -0.371 1.00 76.44 200 LYS A O 1
ATOM 1641 N N . SER A 1 201 ? -6.775 -3.408 -0.284 1.00 83.81 201 SER A N 1
ATOM 1642 C CA . SER A 1 201 ? -5.585 -3.813 -1.023 1.00 83.81 201 SER A CA 1
ATOM 1643 C C . SER A 1 201 ? -4.784 -4.878 -0.266 1.00 83.81 201 SER A C 1
ATOM 1645 O O . SER A 1 201 ? -4.476 -4.728 0.918 1.00 83.81 201 SER A O 1
ATOM 1647 N N . THR A 1 202 ? -4.427 -5.946 -0.974 1.00 88.19 202 THR A N 1
ATOM 1648 C CA . THR A 1 202 ? -3.548 -7.022 -0.492 1.00 88.19 202 THR A CA 1
ATOM 1649 C C . THR A 1 202 ? -2.078 -6.768 -0.832 1.00 88.19 202 THR A C 1
ATOM 1651 O O . THR A 1 202 ? -1.193 -7.484 -0.379 1.00 88.19 202 THR A O 1
ATOM 1654 N N . SER A 1 203 ? -1.799 -5.738 -1.626 1.00 87.44 203 SER A N 1
ATOM 1655 C CA . SER A 1 203 ? -0.465 -5.380 -2.115 1.00 87.44 203 SER A CA 1
ATOM 1656 C C . SER A 1 203 ? 0.530 -4.932 -1.036 1.00 87.44 203 SER A C 1
ATOM 1658 O O . SER A 1 203 ? 1.711 -5.269 -1.149 1.00 87.44 203 SER A O 1
ATOM 1660 N N . PRO A 1 204 ? 0.109 -4.267 0.063 1.00 88.69 204 PRO A N 1
ATOM 1661 C CA . PRO A 1 204 ? 1.003 -3.974 1.181 1.00 88.69 204 PRO A CA 1
ATOM 1662 C C . PRO A 1 204 ? 1.637 -5.219 1.814 1.00 88.69 204 PRO A C 1
ATOM 1664 O O . PRO A 1 204 ? 2.719 -5.105 2.385 1.00 88.69 204 PRO A O 1
ATOM 1667 N N . HIS A 1 205 ? 1.012 -6.399 1.690 1.00 89.81 205 HIS A N 1
ATOM 1668 C CA . HIS A 1 205 ? 1.577 -7.653 2.197 1.00 89.81 205 HIS A CA 1
ATOM 1669 C C . HIS A 1 205 ? 2.948 -7.934 1.573 1.00 89.81 205 HIS A C 1
ATOM 1671 O O . HIS A 1 205 ? 3.889 -8.281 2.286 1.00 89.81 205 HIS A O 1
ATOM 1677 N N . LEU A 1 206 ? 3.087 -7.702 0.263 1.00 91.06 206 LEU A N 1
ATOM 1678 C CA . LEU A 1 206 ? 4.342 -7.913 -0.450 1.00 91.06 206 LEU A CA 1
ATOM 1679 C C . LEU A 1 206 ? 5.434 -6.946 0.021 1.00 91.06 206 LEU A C 1
ATOM 1681 O O . LEU A 1 206 ? 6.563 -7.361 0.265 1.00 91.06 206 LEU A O 1
ATOM 1685 N N . VAL A 1 207 ? 5.088 -5.668 0.209 1.00 88.94 207 VAL A N 1
ATOM 1686 C CA . VAL A 1 207 ? 6.030 -4.636 0.679 1.00 88.94 207 VAL A CA 1
ATOM 1687 C C . VAL A 1 207 ? 6.596 -4.989 2.056 1.00 88.94 207 VAL A C 1
ATOM 1689 O O . VAL A 1 207 ? 7.758 -4.704 2.337 1.00 88.94 207 VAL A O 1
ATOM 1692 N N . MET A 1 208 ? 5.794 -5.619 2.919 1.00 86.88 208 MET A N 1
ATOM 1693 C CA . MET A 1 208 ? 6.243 -6.053 4.244 1.00 86.88 208 MET A CA 1
ATOM 1694 C C . MET A 1 208 ? 7.189 -7.257 4.184 1.00 86.88 208 MET A C 1
ATOM 1696 O O . MET A 1 208 ? 8.120 -7.325 4.981 1.00 86.88 208 MET A O 1
ATOM 1700 N N . LEU A 1 209 ? 6.959 -8.186 3.254 1.00 89.00 209 LEU A N 1
ATOM 1701 C CA . LEU A 1 209 ? 7.679 -9.460 3.186 1.00 89.00 209 LEU A CA 1
ATOM 1702 C C . LEU A 1 209 ? 8.926 -9.411 2.301 1.00 89.00 209 LEU A C 1
ATOM 1704 O O . LEU A 1 209 ? 9.888 -10.112 2.584 1.00 89.00 209 LEU A O 1
ATOM 1708 N N . ALA A 1 210 ? 8.939 -8.587 1.256 1.00 89.56 210 ALA A N 1
ATOM 1709 C CA . ALA A 1 210 ? 9.995 -8.566 0.243 1.00 89.56 210 ALA A CA 1
ATOM 1710 C C . ALA A 1 210 ? 10.511 -7.145 -0.045 1.00 89.56 210 ALA A C 1
ATOM 1712 O O . ALA A 1 210 ? 10.925 -6.837 -1.160 1.00 89.56 210 ALA A O 1
ATOM 1713 N N . ARG A 1 211 ? 10.508 -6.266 0.970 1.00 84.38 211 ARG A N 1
ATOM 1714 C CA . ARG A 1 211 ? 10.833 -4.831 0.851 1.00 84.38 211 ARG A CA 1
ATOM 1715 C C . ARG A 1 211 ? 12.055 -4.480 -0.020 1.00 84.38 211 ARG A C 1
ATOM 1717 O O . ARG A 1 211 ? 11.937 -3.512 -0.764 1.00 84.38 211 ARG A O 1
ATOM 1724 N N . PRO A 1 212 ? 13.200 -5.194 0.036 1.00 87.88 212 PRO A N 1
ATOM 1725 C CA . PRO A 1 212 ? 14.360 -4.856 -0.797 1.00 87.88 212 PRO A CA 1
ATOM 1726 C C . PRO A 1 212 ? 14.095 -4.964 -2.304 1.00 87.88 212 PRO A C 1
ATOM 1728 O O . PRO A 1 212 ? 14.749 -4.291 -3.090 1.00 87.88 212 PRO A O 1
ATOM 1731 N N . HIS A 1 213 ? 13.129 -5.793 -2.699 1.00 91.19 213 HIS A N 1
ATOM 1732 C CA . HIS A 1 213 ? 12.818 -6.096 -4.092 1.00 91.19 213 HIS A CA 1
ATOM 1733 C C . HIS A 1 213 ? 11.559 -5.375 -4.587 1.00 91.19 213 HIS A C 1
ATOM 1735 O O . HIS A 1 213 ? 11.186 -5.553 -5.740 1.00 91.19 213 HIS A O 1
ATOM 1741 N N . VAL A 1 214 ? 10.867 -4.607 -3.736 1.00 93.19 214 VAL A N 1
ATOM 1742 C CA . VAL A 1 214 ? 9.496 -4.155 -4.013 1.00 93.19 214 VAL A CA 1
ATOM 1743 C C . VAL A 1 214 ? 9.370 -2.646 -3.860 1.00 93.19 214 VAL A C 1
ATOM 1745 O O . VAL A 1 214 ? 9.588 -2.096 -2.778 1.00 93.19 214 VAL A O 1
ATOM 1748 N N . ALA A 1 215 ? 8.916 -1.991 -4.923 1.00 90.00 215 ALA A N 1
ATOM 1749 C CA . ALA A 1 215 ? 8.486 -0.602 -4.906 1.00 90.00 215 ALA A CA 1
ATOM 1750 C C . ALA A 1 215 ? 6.963 -0.538 -5.072 1.00 90.00 215 ALA A C 1
ATOM 1752 O O . ALA A 1 215 ? 6.392 -1.194 -5.937 1.00 90.00 215 ALA A O 1
ATOM 1753 N N . MET A 1 216 ? 6.287 0.248 -4.233 1.00 88.69 216 MET A N 1
ATOM 1754 C CA . MET A 1 216 ? 4.847 0.478 -4.352 1.00 88.69 216 MET A CA 1
ATOM 1755 C C . MET A 1 216 ? 4.585 1.959 -4.596 1.00 88.69 216 MET A C 1
ATOM 1757 O O . MET A 1 216 ? 4.879 2.804 -3.750 1.00 88.69 216 MET A O 1
ATOM 1761 N N . HIS A 1 217 ? 3.985 2.249 -5.743 1.00 85.62 217 HIS A N 1
ATOM 1762 C CA . HIS A 1 217 ? 3.656 3.585 -6.213 1.00 85.62 217 HIS A CA 1
ATOM 1763 C C . HIS A 1 217 ? 2.187 3.864 -5.907 1.00 85.62 217 HIS A C 1
ATOM 1765 O O . HIS A 1 217 ? 1.284 3.291 -6.521 1.00 85.62 217 HIS A O 1
ATOM 1771 N N . THR A 1 218 ? 1.943 4.707 -4.903 1.00 74.88 218 THR A N 1
ATOM 1772 C CA . THR A 1 218 ? 0.588 5.032 -4.424 1.00 74.88 218 THR A CA 1
ATOM 1773 C C . THR A 1 218 ? 0.063 6.367 -4.926 1.00 74.88 218 THR A C 1
ATOM 1775 O O . THR A 1 218 ? -1.150 6.565 -4.975 1.00 74.88 218 THR A O 1
ATOM 1778 N N . ASP A 1 219 ? 0.979 7.261 -5.283 1.00 59.66 219 ASP A N 1
ATOM 1779 C CA . ASP A 1 219 ? 0.718 8.653 -5.609 1.00 59.66 219 ASP A CA 1
ATOM 1780 C C . ASP A 1 219 ? 1.239 8.848 -7.035 1.00 59.66 219 ASP A C 1
ATOM 1782 O O . ASP A 1 219 ? 2.419 9.117 -7.240 1.00 59.66 219 ASP A O 1
ATOM 1786 N N . GLY A 1 220 ? 0.408 8.602 -8.047 1.00 53.84 220 GLY A N 1
ATOM 1787 C CA . GLY A 1 220 ? 0.860 8.847 -9.416 1.00 53.84 220 GLY A CA 1
ATOM 1788 C C . GLY A 1 220 ? -0.072 8.356 -10.504 1.00 53.84 220 GLY A C 1
ATOM 1789 O O . GLY A 1 220 ? -0.408 9.114 -11.401 1.00 53.84 220 GLY A O 1
ATOM 1790 N N . PHE A 1 221 ? -0.568 7.124 -10.419 1.00 60.34 221 PHE A N 1
ATOM 1791 C CA . PHE A 1 221 ? -1.337 6.579 -11.531 1.00 60.34 221 PHE A CA 1
ATOM 1792 C C . PHE A 1 221 ? -2.826 6.920 -11.425 1.00 60.34 221 PHE A C 1
ATOM 1794 O O . PHE A 1 221 ? -3.611 6.218 -10.782 1.00 60.34 221 PHE A O 1
ATOM 1801 N N . THR A 1 222 ? -3.237 7.998 -12.091 1.00 58.41 222 THR A N 1
ATOM 1802 C CA . THR A 1 222 ? -4.646 8.187 -12.463 1.00 58.41 222 THR A CA 1
ATOM 1803 C C . THR A 1 222 ? -4.802 7.831 -13.934 1.00 58.41 222 THR A C 1
ATOM 1805 O O . THR A 1 222 ? -3.922 8.147 -14.728 1.00 58.41 222 THR A O 1
ATOM 1808 N N . HIS A 1 223 ? -5.945 7.264 -14.332 1.00 56.53 223 HIS A N 1
ATOM 1809 C CA . HIS A 1 223 ? -6.256 7.025 -15.753 1.00 56.53 223 HIS A CA 1
ATOM 1810 C C . HIS A 1 223 ? -6.167 8.301 -16.627 1.00 56.53 223 HIS A C 1
ATOM 1812 O O . HIS A 1 223 ? -6.231 8.213 -17.844 1.00 56.53 223 HIS A O 1
ATOM 1818 N N . ARG A 1 224 ? -6.049 9.492 -16.018 1.00 51.09 224 ARG A N 1
ATOM 1819 C CA . ARG A 1 224 ? -5.884 10.777 -16.706 1.00 51.09 224 ARG A CA 1
ATOM 1820 C C . ARG A 1 224 ? -4.438 11.278 -16.805 1.00 51.09 224 ARG A C 1
ATOM 1822 O O . ARG A 1 224 ? -4.193 12.128 -17.646 1.00 51.09 224 ARG A O 1
ATOM 1829 N N . LEU A 1 225 ? -3.523 10.836 -15.938 1.00 51.41 225 LEU A N 1
ATOM 1830 C CA . LEU A 1 225 ? -2.182 11.435 -15.798 1.00 51.41 225 LEU A CA 1
ATOM 1831 C C . LEU A 1 225 ? -1.027 10.466 -16.102 1.00 51.41 225 LEU A C 1
ATOM 1833 O O . LEU A 1 225 ? 0.110 10.913 -16.168 1.00 51.41 225 LEU A O 1
ATOM 1837 N N . GLY A 1 226 ? -1.286 9.168 -16.295 1.00 60.06 226 GLY A N 1
ATOM 1838 C CA . GLY A 1 226 ? -0.229 8.186 -16.559 1.00 60.06 226 GLY A CA 1
ATOM 1839 C C . GLY A 1 226 ? 0.776 8.040 -15.414 1.00 60.06 226 GLY A C 1
ATOM 1840 O O . GLY A 1 226 ? 0.425 8.186 -14.241 1.00 60.06 226 GLY A O 1
ATOM 1841 N N . PHE A 1 227 ? 2.025 7.703 -15.741 1.00 61.75 227 PHE A N 1
ATOM 1842 C CA . PHE A 1 227 ? 3.116 7.739 -14.769 1.00 61.75 227 PHE A CA 1
ATOM 1843 C C . PHE A 1 227 ? 3.444 9.196 -14.419 1.00 61.75 227 PHE A C 1
ATOM 1845 O O . PHE A 1 227 ? 3.760 9.987 -15.294 1.00 61.75 227 PHE A O 1
ATOM 1852 N N . VAL A 1 228 ? 3.415 9.546 -13.131 1.00 53.22 228 VAL A N 1
ATOM 1853 C CA . VAL A 1 228 ? 3.800 10.889 -12.638 1.00 53.22 228 VAL A CA 1
ATOM 1854 C C . VAL A 1 228 ? 5.329 11.034 -12.471 1.00 53.22 228 VAL A C 1
ATOM 1856 O O . VAL A 1 228 ? 5.819 12.073 -12.043 1.00 53.22 228 VAL A O 1
ATOM 1859 N N . ARG A 1 229 ? 6.102 9.997 -12.820 1.00 55.41 229 ARG A N 1
ATOM 1860 C CA . ARG A 1 229 ? 7.574 10.022 -12.889 1.00 55.41 229 ARG A CA 1
ATOM 1861 C C . ARG A 1 229 ? 8.049 10.390 -14.296 1.00 55.41 229 ARG A C 1
ATOM 1863 O O . ARG A 1 229 ? 7.290 10.227 -15.246 1.00 55.41 229 ARG A O 1
ATOM 1870 N N . ASP A 1 230 ? 9.314 10.804 -14.402 1.00 59.41 230 ASP A N 1
ATOM 1871 C CA . ASP A 1 230 ? 10.031 10.919 -15.677 1.00 59.41 230 ASP A CA 1
ATOM 1872 C C . ASP A 1 230 ? 9.817 9.653 -16.528 1.00 59.41 230 ASP A C 1
ATOM 1874 O O . ASP A 1 230 ? 9.814 8.535 -15.998 1.00 59.41 230 ASP A O 1
ATOM 1878 N N . GLU A 1 231 ? 9.584 9.831 -17.833 1.00 70.00 231 GLU A N 1
ATOM 1879 C CA . GLU A 1 231 ? 9.429 8.737 -18.801 1.00 70.00 231 GLU A CA 1
ATOM 1880 C C . GLU A 1 231 ? 10.591 7.735 -18.641 1.00 70.00 231 GLU A C 1
ATOM 1882 O O . GLU A 1 231 ? 11.750 8.146 -18.732 1.00 70.00 231 GLU A O 1
ATOM 1887 N N . PRO A 1 232 ? 10.324 6.436 -18.383 1.00 79.94 232 PRO A N 1
ATOM 1888 C CA . PRO A 1 232 ? 11.395 5.457 -18.256 1.00 79.94 232 PRO A CA 1
ATOM 1889 C C . PRO A 1 232 ? 12.140 5.320 -19.583 1.00 79.94 232 PRO A C 1
ATOM 1891 O O . PRO A 1 232 ? 11.514 5.314 -20.647 1.00 79.94 232 PRO A O 1
ATOM 1894 N N . ASP A 1 233 ? 13.462 5.179 -19.506 1.00 87.75 233 ASP A N 1
ATOM 1895 C CA . ASP A 1 233 ? 14.298 4.938 -20.677 1.00 87.75 233 ASP A CA 1
ATOM 1896 C C . ASP A 1 233 ? 13.998 3.578 -21.339 1.00 87.75 233 ASP A C 1
ATOM 1898 O O . ASP A 1 233 ? 13.355 2.694 -20.762 1.00 87.75 233 ASP A O 1
ATOM 1902 N N . GLN A 1 234 ? 14.465 3.412 -22.580 1.00 90.06 234 GLN A N 1
ATOM 1903 C CA . GLN A 1 234 ? 14.195 2.211 -23.372 1.00 90.06 234 GLN A CA 1
ATOM 1904 C C . GLN A 1 234 ? 14.765 0.942 -22.728 1.00 90.06 234 GLN A C 1
ATOM 1906 O O . GLN A 1 234 ? 14.104 -0.092 -22.745 1.00 90.06 234 GLN A O 1
ATOM 1911 N N . ALA A 1 235 ? 15.940 1.018 -22.098 1.00 90.50 235 ALA A N 1
ATOM 1912 C CA . ALA A 1 235 ? 16.550 -0.139 -21.447 1.00 90.50 235 ALA A CA 1
ATOM 1913 C C . ALA A 1 235 ? 15.704 -0.627 -20.261 1.00 90.50 235 ALA A C 1
ATOM 1915 O O . ALA A 1 235 ? 15.571 -1.833 -20.048 1.00 90.50 235 ALA A O 1
ATOM 1916 N N . TRP A 1 236 ? 15.100 0.304 -19.518 1.00 91.31 236 TRP A N 1
ATOM 1917 C CA . TRP A 1 236 ? 14.160 -0.002 -18.448 1.00 91.31 236 TRP A CA 1
ATOM 1918 C C . TRP A 1 236 ? 12.859 -0.604 -18.972 1.00 91.31 236 TRP A C 1
ATOM 1920 O O . TRP A 1 236 ? 12.275 -1.467 -18.323 1.00 91.31 236 TRP A O 1
ATOM 1930 N N . ILE A 1 237 ? 12.379 -0.156 -20.130 1.00 92.31 237 ILE A N 1
ATOM 1931 C CA . ILE A 1 237 ? 11.184 -0.723 -20.764 1.00 92.31 237 ILE A CA 1
ATOM 1932 C C . ILE A 1 237 ? 11.454 -2.156 -21.228 1.00 92.31 237 ILE A C 1
ATOM 1934 O O . ILE A 1 237 ? 10.660 -3.054 -20.935 1.00 92.31 237 ILE A O 1
ATOM 1938 N N . ASP A 1 238 ? 12.583 -2.377 -21.897 1.00 93.06 238 ASP A N 1
ATOM 1939 C CA . ASP A 1 238 ? 12.928 -3.659 -22.508 1.00 93.06 238 ASP A CA 1
ATOM 1940 C C . ASP A 1 238 ? 13.063 -4.775 -21.465 1.00 93.06 238 ASP A C 1
ATOM 1942 O O . ASP A 1 238 ? 12.604 -5.895 -21.702 1.00 93.06 238 ASP A O 1
ATOM 1946 N N . ASP A 1 239 ? 13.612 -4.485 -20.282 1.00 95.50 239 ASP A N 1
ATOM 1947 C CA . ASP A 1 239 ? 13.804 -5.467 -19.208 1.00 95.50 239 ASP A CA 1
ATOM 1948 C C . ASP A 1 239 ? 12.658 -5.527 -18.173 1.00 95.50 239 ASP A C 1
ATOM 1950 O O . ASP A 1 239 ? 12.792 -6.193 -17.136 1.00 95.50 239 ASP A O 1
ATOM 1954 N N . THR A 1 240 ? 11.523 -4.879 -18.451 1.00 96.38 240 THR A N 1
ATOM 1955 C CA . THR A 1 240 ? 10.357 -4.841 -17.558 1.00 96.38 240 THR A CA 1
ATOM 1956 C C . THR A 1 240 ? 9.142 -5.534 -18.174 1.00 96.38 240 THR A C 1
ATOM 1958 O O . THR A 1 240 ? 8.721 -5.243 -19.293 1.00 96.38 240 THR A O 1
ATOM 1961 N N . LEU A 1 241 ? 8.538 -6.446 -17.412 1.00 97.62 241 LEU A N 1
ATOM 1962 C CA . LEU A 1 241 ? 7.302 -7.138 -17.782 1.00 97.62 241 LEU A CA 1
ATOM 1963 C C . LEU A 1 241 ? 6.088 -6.492 -17.116 1.00 97.62 241 LEU A C 1
AT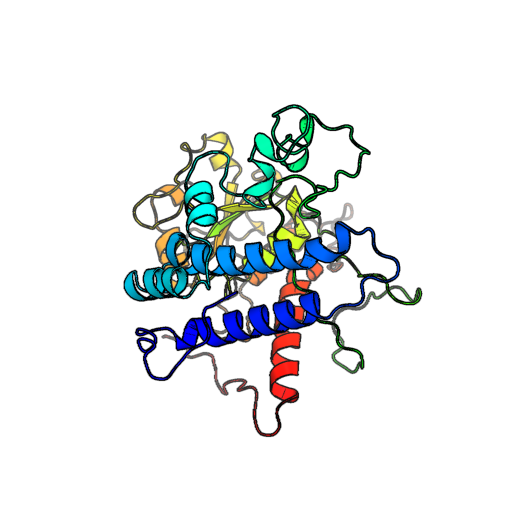OM 1965 O O . LEU A 1 241 ? 6.174 -6.052 -15.976 1.00 97.62 241 LEU A O 1
ATOM 1969 N N . LEU A 1 242 ? 4.935 -6.511 -17.779 1.00 96.81 242 LEU A N 1
ATOM 1970 C CA . LEU A 1 242 ? 3.641 -6.153 -17.194 1.00 96.81 242 LEU A CA 1
ATOM 1971 C C . LEU A 1 242 ? 2.811 -7.415 -16.931 1.00 96.81 242 LEU A C 1
ATOM 1973 O O . LEU A 1 242 ? 2.422 -8.111 -17.870 1.00 96.81 242 LEU A O 1
ATOM 1977 N N . LEU A 1 243 ? 2.491 -7.682 -15.662 1.00 97.25 243 LEU A N 1
ATOM 1978 C CA . LEU A 1 243 ? 1.585 -8.764 -15.276 1.00 97.25 243 LEU A CA 1
ATOM 1979 C C . LEU A 1 243 ? 0.133 -8.339 -15.500 1.00 97.25 243 LEU A C 1
ATOM 1981 O O . LEU A 1 243 ? -0.482 -7.705 -14.637 1.00 97.25 243 LEU A O 1
ATOM 1985 N N . PHE A 1 244 ? -0.422 -8.682 -16.660 1.00 95.31 244 PHE A N 1
ATOM 1986 C CA . PHE A 1 244 ? -1.836 -8.458 -16.938 1.00 95.31 244 PHE A CA 1
ATOM 1987 C C . PHE A 1 244 ? -2.337 -9.370 -18.070 1.00 95.31 244 PHE A C 1
ATOM 1989 O O . PHE A 1 244 ? -1.719 -9.399 -19.139 1.00 95.31 244 PHE A O 1
ATOM 1996 N N . PRO A 1 245 ? -3.469 -10.077 -17.894 1.00 91.88 245 PRO A N 1
ATOM 1997 C CA . PRO A 1 245 ? -4.025 -10.913 -18.951 1.00 91.88 245 PRO A CA 1
ATOM 1998 C C . PRO A 1 245 ? -4.526 -10.053 -20.122 1.00 91.88 245 PRO A C 1
ATOM 2000 O O . PRO A 1 245 ? -5.292 -9.104 -19.944 1.00 91.88 245 PRO A O 1
ATOM 2003 N N . SER A 1 246 ? -4.084 -10.385 -21.333 1.00 89.31 246 SER A N 1
ATOM 2004 C CA . SER A 1 246 ? -4.538 -9.793 -22.599 1.00 89.31 246 SER A CA 1
ATOM 2005 C C . SER A 1 246 ? -4.229 -10.747 -23.753 1.00 89.31 246 SER A C 1
ATOM 2007 O O . SER A 1 246 ? -3.442 -11.676 -23.566 1.00 89.31 246 SER A O 1
ATOM 2009 N N . ASP A 1 247 ? -4.794 -10.504 -24.933 1.00 88.12 247 ASP A N 1
ATOM 2010 C CA . ASP A 1 247 ? -4.623 -11.385 -26.099 1.00 88.12 247 ASP A CA 1
ATOM 2011 C C . ASP A 1 247 ? -3.148 -11.529 -26.510 1.00 88.12 247 ASP A C 1
ATOM 2013 O O . ASP A 1 247 ? -2.692 -12.622 -26.832 1.00 88.12 247 ASP A O 1
ATOM 2017 N N . ASN A 1 248 ? -2.370 -10.452 -26.364 1.00 90.94 248 ASN A N 1
ATOM 2018 C CA . ASN A 1 248 ? -0.936 -10.419 -26.667 1.00 90.94 248 ASN A CA 1
ATOM 2019 C C . ASN A 1 248 ? -0.045 -10.773 -25.458 1.00 90.94 248 ASN A C 1
ATOM 2021 O O . ASN A 1 248 ? 1.169 -10.584 -25.515 1.00 90.94 248 ASN A O 1
ATOM 2025 N N . ALA A 1 249 ? -0.622 -11.222 -24.336 1.00 95.00 249 ALA A N 1
ATOM 2026 C CA . ALA A 1 249 ? 0.162 -11.598 -23.162 1.00 95.00 249 ALA A CA 1
ATOM 2027 C C . ALA A 1 249 ? 0.780 -12.990 -23.338 1.00 95.00 249 ALA A C 1
ATOM 2029 O O . ALA A 1 249 ? 0.071 -13.985 -23.529 1.00 95.00 249 ALA A O 1
ATOM 2030 N N . LEU A 1 250 ? 2.103 -13.055 -23.205 1.00 95.88 250 LEU A N 1
ATOM 2031 C CA . LEU A 1 250 ? 2.868 -14.290 -23.324 1.00 95.88 250 LEU A CA 1
ATOM 2032 C C . LEU A 1 250 ? 2.782 -15.114 -22.028 1.00 95.88 250 LEU A C 1
ATOM 2034 O O . LEU A 1 250 ? 2.833 -14.549 -20.930 1.00 95.88 250 LEU A O 1
ATOM 2038 N N . PRO A 1 251 ? 2.659 -16.447 -22.113 1.00 95.06 251 PRO A N 1
ATOM 2039 C CA . PRO A 1 251 ? 2.983 -17.324 -20.996 1.00 95.06 251 PRO A CA 1
ATOM 2040 C C . PRO A 1 251 ? 4.419 -17.075 -20.534 1.00 95.06 251 PRO A C 1
ATOM 2042 O O . PRO A 1 251 ? 5.315 -16.879 -21.352 1.00 95.06 251 PRO A O 1
ATOM 2045 N N . LEU A 1 252 ? 4.663 -17.120 -19.223 1.00 93.19 252 LEU A N 1
ATOM 2046 C CA . LEU A 1 252 ? 6.003 -16.855 -18.695 1.00 93.19 252 LEU A CA 1
ATOM 2047 C C . LEU A 1 252 ? 7.051 -17.834 -19.254 1.00 93.19 252 LEU A C 1
ATOM 2049 O O . LEU A 1 252 ? 8.169 -17.432 -19.541 1.00 93.19 252 LEU A O 1
ATOM 2053 N N . ALA A 1 253 ? 6.671 -19.089 -19.508 1.00 91.81 253 ALA A N 1
ATOM 2054 C CA . ALA A 1 253 ? 7.557 -20.092 -20.096 1.00 91.81 253 ALA A CA 1
ATOM 2055 C C . ALA A 1 253 ? 8.119 -19.698 -21.479 1.00 91.81 253 ALA A C 1
ATOM 2057 O O . ALA A 1 253 ? 9.203 -20.154 -21.835 1.00 91.81 253 ALA A O 1
ATOM 2058 N N . ASP A 1 254 ? 7.425 -18.822 -22.212 1.00 95.12 254 ASP A N 1
ATOM 2059 C CA . ASP A 1 254 ? 7.813 -18.386 -23.559 1.00 95.12 254 ASP A CA 1
ATOM 2060 C C . ASP A 1 254 ? 8.697 -17.127 -23.537 1.00 95.12 254 ASP A C 1
ATOM 2062 O O . ASP A 1 254 ? 9.157 -16.652 -24.576 1.00 95.12 254 ASP A O 1
ATOM 2066 N N . VAL A 1 255 ? 8.954 -16.562 -22.353 1.00 95.56 255 VAL A N 1
ATOM 2067 C CA . VAL A 1 255 ? 9.811 -15.387 -22.177 1.00 95.56 255 VAL A CA 1
ATOM 2068 C C . VAL A 1 255 ? 11.198 -15.844 -21.715 1.00 95.56 255 VAL A C 1
ATOM 2070 O O . VAL A 1 255 ? 11.299 -16.552 -20.713 1.00 95.56 255 VAL A O 1
ATOM 2073 N N . PRO A 1 256 ? 12.301 -15.433 -22.368 1.00 95.50 256 PRO A N 1
ATOM 2074 C CA . PRO A 1 256 ? 13.640 -15.766 -21.886 1.00 95.50 256 PRO A CA 1
ATOM 2075 C C . PRO A 1 256 ? 13.924 -15.117 -20.523 1.00 95.50 256 PRO A C 1
ATOM 2077 O O . PRO A 1 256 ? 13.800 -13.895 -20.399 1.00 95.50 256 PRO A O 1
ATOM 2080 N N . GLN A 1 257 ? 14.367 -15.899 -19.528 1.00 94.19 257 GLN A N 1
ATOM 2081 C CA . GLN A 1 257 ? 14.644 -15.422 -18.158 1.00 94.19 257 GLN A CA 1
ATOM 2082 C C . GLN A 1 257 ? 15.592 -14.214 -18.129 1.00 94.19 257 GLN A C 1
ATOM 2084 O O . GLN A 1 257 ? 15.366 -13.256 -17.400 1.00 94.19 257 GLN A O 1
ATOM 2089 N N . ALA A 1 258 ? 16.646 -14.243 -18.950 1.00 94.81 258 ALA A N 1
ATOM 2090 C CA . ALA A 1 258 ? 17.649 -13.180 -19.013 1.00 94.81 258 ALA A CA 1
ATOM 2091 C C . ALA A 1 258 ? 17.119 -11.869 -19.622 1.00 94.81 258 ALA A C 1
ATOM 2093 O O . ALA A 1 258 ? 17.775 -10.835 -19.507 1.00 94.81 258 ALA A O 1
ATOM 2094 N N . SER A 1 259 ? 15.953 -11.898 -20.277 1.00 95.88 259 SER A N 1
ATOM 2095 C CA . SER A 1 259 ? 15.400 -10.732 -20.969 1.00 95.88 259 SER A CA 1
ATOM 2096 C C . SER A 1 259 ? 14.681 -9.749 -20.049 1.00 95.88 259 SER A C 1
ATOM 2098 O O . SER A 1 259 ? 14.233 -8.719 -20.537 1.00 95.88 259 SER A O 1
ATOM 2100 N N . PHE A 1 260 ? 14.514 -10.045 -18.758 1.00 96.88 260 PHE A N 1
ATOM 2101 C CA . PHE A 1 260 ? 13.815 -9.159 -17.830 1.00 96.88 260 PHE A CA 1
ATOM 2102 C C . PHE A 1 260 ? 14.395 -9.216 -16.417 1.00 96.88 260 PHE A C 1
ATOM 2104 O O . PHE A 1 260 ? 14.951 -10.220 -15.979 1.00 96.88 260 PHE A O 1
ATOM 2111 N N . LYS A 1 261 ? 14.248 -8.109 -15.693 1.00 96.69 261 LYS A N 1
ATOM 2112 C CA . LYS A 1 261 ? 14.706 -7.929 -14.305 1.00 96.69 261 LYS A CA 1
ATOM 2113 C C . LYS A 1 261 ? 13.610 -7.380 -13.396 1.00 96.69 261 LYS A C 1
ATOM 2115 O O . LYS A 1 261 ? 13.809 -7.290 -12.182 1.00 96.69 261 LYS A O 1
ATOM 2120 N N . ARG A 1 262 ? 12.480 -6.971 -13.978 1.00 95.94 262 ARG A N 1
ATOM 2121 C CA . ARG A 1 262 ? 11.407 -6.239 -13.307 1.00 95.94 262 ARG A CA 1
ATOM 2122 C C . ARG A 1 262 ? 10.029 -6.728 -13.719 1.00 95.94 262 ARG A C 1
ATOM 2124 O O . ARG A 1 262 ? 9.810 -7.131 -14.861 1.00 95.94 262 ARG A O 1
ATOM 2131 N N . LEU A 1 263 ? 9.099 -6.630 -12.778 1.00 97.94 263 LEU A N 1
ATOM 2132 C CA . LEU A 1 263 ? 7.688 -6.924 -12.963 1.00 97.94 263 LEU A CA 1
ATOM 2133 C C . LEU A 1 263 ? 6.839 -5.749 -12.489 1.00 97.94 263 LEU A C 1
ATOM 2135 O O . LEU A 1 263 ? 6.837 -5.408 -11.311 1.00 97.94 263 LEU A O 1
ATOM 2139 N N . ILE A 1 264 ? 6.058 -5.179 -13.391 1.00 95.69 264 ILE A N 1
ATOM 2140 C CA . ILE A 1 264 ? 4.992 -4.237 -13.086 1.00 95.69 264 ILE A CA 1
ATOM 2141 C C . ILE A 1 264 ? 3.723 -5.017 -12.754 1.00 95.69 264 ILE A C 1
ATOM 2143 O O . ILE A 1 264 ? 3.286 -5.880 -13.518 1.00 95.69 264 ILE A O 1
ATOM 2147 N N . VAL A 1 265 ? 3.090 -4.651 -11.642 1.00 95.75 265 VAL A N 1
ATOM 2148 C CA . VAL A 1 265 ? 1.799 -5.192 -11.210 1.00 95.75 265 VAL A CA 1
ATOM 2149 C C . VAL A 1 265 ? 0.837 -4.045 -10.951 1.00 95.75 265 VAL A C 1
ATOM 2151 O O . VAL A 1 265 ? 1.183 -3.064 -10.296 1.00 95.75 265 VAL A O 1
ATOM 2154 N N . ILE A 1 266 ? -0.389 -4.166 -11.449 1.00 93.06 266 ILE A N 1
ATOM 2155 C CA . ILE A 1 266 ? -1.431 -3.160 -11.250 1.00 93.06 266 ILE A CA 1
ATOM 2156 C C . ILE A 1 266 ? -2.274 -3.544 -10.029 1.00 93.06 266 ILE A C 1
ATOM 2158 O O . ILE A 1 266 ? -2.866 -4.618 -10.002 1.00 93.06 266 ILE A O 1
ATOM 2162 N N . ASP A 1 267 ? -2.354 -2.655 -9.037 1.00 92.12 267 ASP A N 1
ATOM 2163 C CA . ASP A 1 267 ? -3.160 -2.850 -7.827 1.00 92.12 267 ASP A CA 1
ATOM 2164 C C . ASP A 1 267 ? -4.442 -2.014 -7.859 1.00 92.12 267 ASP A C 1
ATOM 2166 O O . ASP A 1 267 ? -4.413 -0.782 -7.879 1.00 92.12 267 ASP A O 1
ATOM 2170 N N . GLY A 1 268 ? -5.583 -2.689 -7.825 1.00 89.06 268 GLY A N 1
ATOM 2171 C CA . GLY A 1 268 ? -6.909 -2.087 -7.782 1.00 89.06 268 GLY A CA 1
ATOM 2172 C C . GLY A 1 268 ? -7.985 -3.131 -8.045 1.00 89.06 268 GLY A C 1
ATOM 2173 O O . GLY A 1 268 ? -7.690 -4.280 -8.369 1.00 89.06 268 GLY A O 1
ATOM 2174 N N . THR A 1 269 ? -9.252 -2.738 -7.953 1.00 88.44 269 THR A N 1
ATOM 2175 C CA . THR A 1 269 ? -10.355 -3.585 -8.440 1.00 88.44 269 THR A CA 1
ATOM 2176 C C . THR A 1 269 ? -10.134 -3.985 -9.903 1.00 88.44 269 THR A C 1
ATOM 2178 O O . THR A 1 269 ? -9.576 -3.218 -10.685 1.00 88.44 269 THR A O 1
ATOM 2181 N N . TRP A 1 270 ? -10.664 -5.129 -10.332 1.00 88.38 270 TRP A N 1
ATOM 2182 C CA . TRP A 1 270 ? -10.539 -5.587 -11.724 1.00 88.38 270 TRP A CA 1
ATOM 2183 C C . TRP A 1 270 ? -10.990 -4.565 -12.777 1.00 88.38 270 TRP A C 1
ATOM 2185 O O . TRP A 1 270 ? -10.357 -4.437 -13.826 1.00 88.38 270 TRP A O 1
ATOM 2195 N N . ARG A 1 271 ? -12.029 -3.767 -12.487 1.00 88.69 271 ARG A N 1
ATOM 2196 C CA . ARG A 1 271 ? -12.457 -2.658 -13.358 1.00 88.69 271 ARG A CA 1
ATOM 2197 C C . ARG A 1 271 ? -11.376 -1.579 -13.466 1.00 88.69 271 ARG A C 1
ATOM 2199 O O . ARG A 1 271 ? -11.092 -1.109 -14.568 1.00 88.69 271 ARG A O 1
ATOM 2206 N N . GLN A 1 272 ? -10.787 -1.183 -12.338 1.00 88.94 272 GLN A N 1
ATOM 2207 C CA . GLN A 1 272 ? -9.691 -0.211 -12.299 1.00 88.94 272 GLN A CA 1
ATOM 2208 C C . GLN A 1 272 ? -8.450 -0.765 -12.997 1.00 88.94 272 GLN A C 1
ATOM 2210 O O . GLN A 1 272 ? -7.916 -0.091 -13.868 1.00 88.94 272 GLN A O 1
ATOM 2215 N N . ALA A 1 273 ? -8.047 -2.001 -12.698 1.00 90.19 273 ALA A N 1
ATOM 2216 C CA . ALA A 1 273 ? -6.868 -2.627 -13.281 1.00 90.19 273 ALA A CA 1
ATOM 2217 C C . ALA A 1 273 ? -6.983 -2.762 -14.807 1.00 90.19 273 ALA A C 1
ATOM 2219 O O . ALA A 1 273 ? -6.065 -2.377 -15.527 1.00 90.19 273 ALA A O 1
ATOM 2220 N N . ARG A 1 274 ? -8.150 -3.183 -15.321 1.00 90.81 274 ARG A N 1
ATOM 2221 C CA . ARG A 1 274 ? -8.434 -3.215 -16.768 1.00 90.81 274 ARG A CA 1
ATOM 2222 C C . ARG A 1 274 ? -8.306 -1.834 -17.403 1.00 90.81 274 ARG A C 1
ATOM 2224 O O . ARG A 1 274 ? -7.700 -1.705 -18.460 1.00 90.81 274 ARG A O 1
ATOM 2231 N N . THR A 1 275 ? -8.845 -0.815 -16.743 1.00 89.19 275 THR A N 1
ATOM 2232 C CA . THR A 1 275 ? -8.793 0.578 -17.204 1.00 89.19 275 THR A CA 1
ATOM 2233 C C . THR A 1 275 ? -7.350 1.095 -17.218 1.00 89.19 275 THR A C 1
ATOM 2235 O O . THR A 1 275 ? -6.890 1.602 -18.232 1.00 89.19 275 THR A O 1
ATOM 2238 N N . MET A 1 276 ? -6.594 0.877 -16.139 1.00 88.31 276 MET A N 1
ATOM 2239 C CA . MET A 1 276 ? -5.179 1.248 -16.050 1.00 88.31 276 MET A CA 1
ATOM 2240 C C . MET A 1 276 ? -4.339 0.535 -17.103 1.00 88.31 276 MET A C 1
ATOM 2242 O O . MET A 1 276 ? -3.565 1.187 -17.785 1.00 88.31 276 MET A O 1
ATOM 2246 N N . SER A 1 277 ? -4.535 -0.772 -17.292 1.00 90.81 277 SER A N 1
ATOM 2247 C CA . SER A 1 277 ? -3.749 -1.580 -18.230 1.00 90.81 277 SER A CA 1
ATOM 2248 C C . SER A 1 277 ? -3.841 -1.107 -19.683 1.00 90.81 277 SER A C 1
ATOM 2250 O O . SER A 1 277 ? -2.984 -1.462 -20.480 1.00 90.81 277 SER A O 1
ATOM 2252 N N . ARG A 1 278 ? -4.879 -0.348 -20.049 1.00 89.56 278 ARG A N 1
ATOM 2253 C CA . ARG A 1 278 ? -5.099 0.184 -21.404 1.00 89.56 278 ARG A CA 1
ATOM 2254 C C . ARG A 1 278 ? -4.525 1.587 -21.597 1.00 89.56 278 ARG A C 1
ATOM 2256 O O . ARG A 1 278 ? -4.680 2.161 -22.663 1.00 89.56 278 ARG A O 1
ATOM 2263 N N . HIS A 1 279 ? -3.926 2.166 -20.562 1.00 87.88 279 HIS A N 1
ATOM 2264 C CA . HIS A 1 279 ? -3.343 3.494 -20.655 1.00 87.88 279 HIS A CA 1
ATOM 2265 C C . HIS A 1 279 ? -2.089 3.474 -21.551 1.00 87.88 279 HIS A C 1
ATOM 2267 O O . HIS A 1 279 ? -1.289 2.543 -21.402 1.00 87.88 279 HIS A O 1
ATOM 2273 N N . PRO A 1 280 ? -1.840 4.517 -22.372 1.00 86.31 280 PRO A N 1
ATOM 2274 C CA . PRO A 1 280 ? -0.687 4.584 -23.279 1.00 86.31 280 PRO A CA 1
ATOM 2275 C C . PRO A 1 280 ? 0.659 4.314 -22.602 1.00 86.31 280 PRO A C 1
ATOM 2277 O O . PRO A 1 280 ? 1.520 3.620 -23.130 1.00 86.31 280 PRO A O 1
ATOM 2280 N N . SER A 1 281 ? 0.818 4.778 -21.359 1.00 85.12 281 SER A N 1
ATOM 2281 C CA . SER A 1 281 ? 2.033 4.538 -20.574 1.00 85.12 281 SER A CA 1
ATOM 2282 C C . SER A 1 281 ? 2.374 3.055 -20.382 1.00 85.12 281 SER A C 1
ATOM 2284 O O . SER A 1 281 ? 3.544 2.744 -20.187 1.00 85.12 281 SER A O 1
ATOM 2286 N N . PHE A 1 282 ? 1.391 2.147 -20.436 1.00 88.69 282 PHE A N 1
ATOM 2287 C CA . PHE A 1 282 ? 1.604 0.704 -20.305 1.00 88.69 282 PHE A CA 1
ATOM 2288 C C . PHE A 1 282 ? 1.678 -0.051 -21.640 1.00 88.69 282 PHE A C 1
ATOM 2290 O O . PHE A 1 282 ? 1.976 -1.245 -21.635 1.00 88.69 282 PHE A O 1
ATOM 2297 N N . GLU A 1 283 ? 1.406 0.598 -22.775 1.00 88.44 283 GLU A N 1
ATOM 2298 C CA . GLU A 1 283 ? 1.422 -0.054 -24.095 1.00 88.44 283 GLU A CA 1
ATOM 2299 C C . GLU A 1 283 ? 2.815 -0.559 -24.477 1.00 88.44 283 GLU A C 1
ATOM 2301 O O . GLU A 1 283 ? 2.939 -1.605 -25.106 1.00 88.44 283 GLU A O 1
ATOM 2306 N N . LYS A 1 284 ? 3.858 0.141 -24.021 1.00 89.50 284 LYS A N 1
ATOM 2307 C CA . LYS A 1 284 ? 5.262 -0.164 -24.320 1.00 89.50 284 LYS A CA 1
ATOM 2308 C C . LYS A 1 284 ? 5.827 -1.400 -23.612 1.00 89.50 284 LYS A C 1
ATOM 2310 O O . LYS A 1 284 ? 6.888 -1.875 -24.000 1.00 89.50 284 LYS A O 1
ATOM 2315 N N . PHE A 1 285 ? 5.152 -1.935 -22.592 1.00 93.19 285 PHE A N 1
ATOM 2316 C CA . PHE A 1 285 ? 5.665 -3.091 -21.848 1.00 93.19 285 PHE A CA 1
ATOM 2317 C C . PHE A 1 285 ? 5.185 -4.413 -22.428 1.00 93.19 285 PHE A C 1
ATOM 2319 O O . PHE A 1 285 ? 4.001 -4.604 -22.721 1.00 93.19 285 PHE A O 1
ATOM 2326 N N . ARG A 1 286 ? 6.106 -5.378 -22.477 1.00 95.56 286 ARG A N 1
ATOM 2327 C CA . ARG A 1 286 ? 5.784 -6.772 -22.788 1.00 95.56 286 ARG A CA 1
ATOM 2328 C C . ARG A 1 286 ? 4.863 -7.331 -21.709 1.00 95.56 286 ARG A C 1
ATOM 2330 O O . ARG A 1 286 ? 5.165 -7.255 -20.518 1.00 95.56 286 ARG A O 1
ATOM 2337 N N . ARG A 1 287 ? 3.732 -7.896 -22.126 1.00 96.88 287 ARG A N 1
ATOM 2338 C CA . ARG A 1 287 ? 2.724 -8.436 -21.212 1.00 96.88 287 ARG A CA 1
ATOM 2339 C C . ARG A 1 287 ? 2.949 -9.913 -20.980 1.00 96.88 287 ARG A C 1
ATOM 2341 O O . ARG A 1 287 ? 3.200 -10.661 -21.923 1.00 96.88 287 ARG A O 1
ATOM 2348 N N . V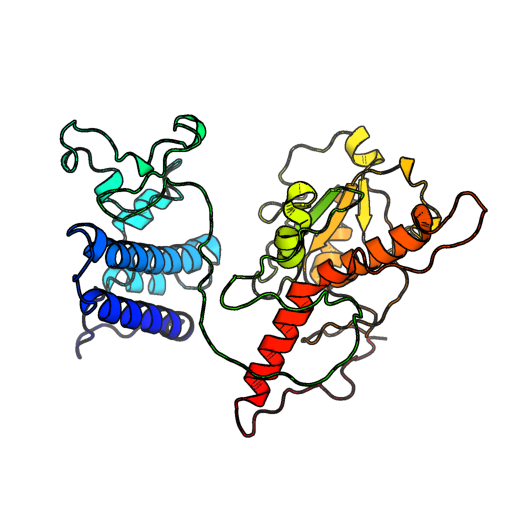AL A 1 288 ? 2.776 -10.324 -19.734 1.00 97.50 288 VAL A N 1
ATOM 2349 C CA . VAL A 1 288 ? 2.796 -11.729 -19.343 1.00 97.50 288 VAL A CA 1
ATOM 2350 C C . VAL A 1 288 ? 1.522 -12.112 -18.616 1.00 97.50 288 VAL A C 1
ATOM 2352 O O . VAL A 1 288 ? 0.922 -11.307 -17.896 1.00 97.50 288 VAL A O 1
ATOM 2355 N N . LYS A 1 289 ? 1.117 -13.363 -18.818 1.00 95.19 289 LYS A N 1
ATOM 2356 C CA . LYS A 1 289 ? -0.001 -13.997 -18.122 1.00 95.19 289 LYS A CA 1
ATOM 2357 C C . LYS A 1 289 ? 0.487 -15.217 -17.352 1.00 95.19 289 LYS A C 1
ATOM 2359 O O . LYS A 1 289 ? 1.403 -15.919 -17.778 1.00 95.19 289 LYS A O 1
ATOM 2364 N N . ILE A 1 290 ? -0.157 -15.444 -16.219 1.00 94.38 290 ILE A N 1
ATOM 2365 C CA . ILE A 1 290 ? -0.001 -16.646 -15.402 1.00 94.38 290 ILE A CA 1
ATOM 2366 C C . ILE A 1 290 ? -1.053 -17.675 -15.802 1.00 94.38 290 ILE A C 1
ATOM 2368 O O . ILE A 1 290 ? -2.040 -17.335 -16.463 1.00 94.38 290 ILE A O 1
ATOM 2372 N N . GLN A 1 291 ? -0.840 -18.927 -15.411 1.00 89.44 291 GLN A N 1
ATOM 2373 C CA . GLN A 1 291 ? -1.848 -19.968 -15.596 1.00 89.44 291 GLN A CA 1
ATOM 2374 C C . GLN A 1 291 ? -3.148 -19.612 -14.868 1.00 89.44 291 GLN A C 1
ATOM 2376 O O . GLN A 1 291 ? -3.141 -18.943 -13.834 1.00 89.44 291 GLN A O 1
ATOM 2381 N N . GLU A 1 292 ? -4.267 -20.090 -15.405 1.00 88.81 292 GLU A N 1
ATOM 2382 C CA . GLU A 1 292 ? -5.568 -19.930 -14.767 1.00 88.81 292 GLU A CA 1
ATOM 2383 C C . GLU A 1 292 ? -5.606 -20.716 -13.447 1.00 88.81 292 GLU A C 1
ATOM 2385 O O . GLU A 1 292 ? -5.128 -21.855 -13.356 1.00 88.81 292 GLU A O 1
ATOM 2390 N N . ARG A 1 293 ? -6.103 -20.064 -12.393 1.00 87.38 293 ARG A N 1
ATOM 2391 C CA . ARG A 1 293 ? -6.132 -20.576 -11.020 1.00 87.38 293 ARG A CA 1
ATOM 2392 C C . ARG A 1 293 ? -7.391 -20.096 -10.337 1.00 87.38 293 ARG A C 1
ATOM 2394 O O . ARG A 1 293 ? -7.784 -18.950 -10.522 1.00 87.38 293 ARG A O 1
ATOM 2401 N N . GLU A 1 294 ? -7.935 -20.933 -9.470 1.00 83.25 294 GLU A N 1
ATOM 2402 C CA . GLU A 1 294 ? -9.012 -20.510 -8.592 1.00 83.25 294 GLU A CA 1
ATOM 2403 C C . GLU A 1 294 ? -8.477 -19.624 -7.463 1.00 83.25 294 GLU A C 1
ATOM 2405 O O . GLU A 1 294 ? -7.444 -19.893 -6.840 1.00 83.25 294 GLU A O 1
ATOM 2410 N N . THR A 1 295 ? -9.206 -18.546 -7.216 1.00 82.50 295 THR A N 1
ATOM 2411 C CA . THR A 1 295 ? -8.939 -17.569 -6.175 1.00 82.50 295 THR A CA 1
ATOM 2412 C C . THR A 1 295 ? -9.257 -18.142 -4.800 1.00 82.50 295 THR A C 1
ATOM 2414 O O . THR A 1 295 ? -10.292 -18.766 -4.568 1.00 82.50 295 THR A O 1
ATOM 2417 N N . LEU A 1 296 ? -8.368 -17.876 -3.853 1.00 76.88 296 LEU A N 1
ATOM 2418 C CA . LEU A 1 296 ? -8.564 -18.065 -2.421 1.00 76.88 296 LEU A CA 1
ATOM 2419 C C . LEU A 1 296 ? -9.107 -16.781 -1.767 1.00 76.88 296 LEU A C 1
ATOM 2421 O O . LEU A 1 296 ? -9.248 -16.710 -0.541 1.00 76.88 296 LEU A O 1
ATOM 2425 N N . PHE A 1 297 ? -9.399 -15.743 -2.561 1.00 70.62 297 PHE A N 1
ATOM 2426 C CA . PHE A 1 297 ? -9.918 -14.472 -2.078 1.00 70.62 297 PHE A CA 1
ATOM 2427 C C . PHE A 1 297 ? -11.305 -14.624 -1.450 1.00 70.62 297 PHE A C 1
ATOM 2429 O O . PHE A 1 297 ? -12.303 -14.922 -2.096 1.00 70.62 297 PHE A O 1
ATOM 2436 N N . TRP A 1 298 ? -11.378 -14.361 -0.149 1.00 70.19 298 TRP A N 1
ATOM 2437 C CA . TRP A 1 298 ? -12.563 -14.627 0.669 1.00 70.19 298 TRP A CA 1
ATOM 2438 C C . TRP A 1 298 ? -13.594 -13.489 0.690 1.00 70.19 298 TRP A C 1
ATOM 2440 O O . TRP A 1 298 ? -14.545 -13.535 1.473 1.00 70.19 298 TRP A O 1
ATOM 2450 N N . ARG A 1 299 ? -13.393 -12.420 -0.092 1.00 68.50 299 ARG A N 1
ATOM 2451 C CA . ARG A 1 299 ? -14.300 -11.264 -0.144 1.00 68.50 299 ARG A CA 1
ATOM 2452 C C . ARG A 1 299 ? -15.055 -11.235 -1.474 1.00 68.50 299 ARG A C 1
ATOM 2454 O O . ARG A 1 299 ? -14.438 -11.354 -2.518 1.00 68.50 299 ARG A O 1
ATOM 2461 N N . TRP A 1 300 ? -16.330 -10.855 -1.431 1.00 66.81 300 TRP A N 1
ATOM 2462 C CA . TRP A 1 300 ? -16.793 -9.612 -2.073 1.00 66.81 300 TRP A CA 1
ATOM 2463 C C . TRP A 1 300 ? -16.342 -9.250 -3.532 1.00 66.81 300 TRP A C 1
ATOM 2465 O O . TRP A 1 300 ? -15.986 -8.084 -3.684 1.00 66.81 300 TRP A O 1
ATOM 2475 N N . GLN A 1 301 ? -16.274 -10.116 -4.559 1.00 69.12 301 GLN A N 1
ATOM 2476 C CA . GLN A 1 301 ? -16.193 -9.803 -5.993 1.00 69.12 301 GLN A CA 1
ATOM 2477 C C . GLN A 1 301 ? -17.396 -10.250 -6.864 1.00 69.12 301 GLN A C 1
ATOM 2479 O O . GLN A 1 301 ? -18.167 -11.135 -6.513 1.00 69.12 301 GLN A O 1
ATOM 2484 N N . THR A 1 302 ? -17.529 -9.612 -8.033 1.00 70.69 302 THR A N 1
ATOM 2485 C CA . THR A 1 302 ? -18.537 -9.880 -9.084 1.00 70.69 302 THR A CA 1
ATOM 2486 C C . THR A 1 302 ? -18.001 -10.718 -10.247 1.00 70.69 302 THR A C 1
ATOM 2488 O O . THR A 1 302 ? -18.628 -10.762 -11.299 1.00 70.69 302 THR A O 1
ATOM 2491 N N . TYR A 1 303 ? -16.789 -11.254 -10.125 1.00 79.38 303 TYR A N 1
ATOM 2492 C CA . TYR A 1 303 ? -16.096 -11.970 -11.196 1.00 79.38 303 TYR A CA 1
ATOM 2493 C C . TYR A 1 303 ? -15.941 -13.450 -10.838 1.00 79.38 303 TYR A C 1
ATOM 2495 O O . TYR A 1 303 ? -16.154 -13.821 -9.681 1.00 79.38 303 TYR A O 1
ATOM 2503 N N . SER A 1 304 ? -15.561 -14.276 -11.817 1.00 79.75 304 SER A N 1
ATOM 2504 C CA . SER A 1 304 ? -15.445 -15.721 -11.619 1.00 79.75 304 SER A CA 1
ATOM 2505 C C . SER A 1 304 ? -14.313 -16.120 -10.668 1.00 79.75 304 SER A C 1
ATOM 2507 O O . SER A 1 304 ? -13.508 -15.281 -10.250 1.00 79.75 304 SER A O 1
ATOM 2509 N N . SER A 1 305 ? -14.230 -17.408 -10.316 1.00 81.31 305 SER A N 1
ATOM 2510 C CA . SER A 1 305 ? -13.173 -17.964 -9.451 1.00 81.31 305 SER A CA 1
ATOM 2511 C C . SER A 1 305 ? -11.781 -17.643 -9.967 1.00 81.31 305 SER A C 1
ATOM 2513 O O . SER A 1 305 ? -10.850 -17.579 -9.179 1.00 81.31 305 SER A O 1
ATOM 2515 N N . ASN A 1 306 ? -11.630 -17.399 -11.264 1.00 85.19 306 ASN A N 1
ATOM 2516 C CA . ASN A 1 306 ? -10.325 -17.237 -11.893 1.00 85.19 306 ASN A CA 1
ATOM 2517 C C . ASN A 1 306 ? -9.770 -15.807 -11.779 1.00 85.19 306 ASN A C 1
ATOM 2519 O O . ASN A 1 306 ? -8.680 -15.491 -12.258 1.00 85.19 306 ASN A O 1
ATOM 2523 N N . TYR A 1 307 ? -10.512 -14.926 -11.106 1.00 87.00 307 TYR A N 1
ATOM 2524 C CA . TYR A 1 307 ? -10.141 -13.542 -10.856 1.00 87.00 307 TYR A CA 1
ATOM 2525 C C . TYR A 1 307 ? -9.435 -13.426 -9.504 1.00 87.00 307 TYR A C 1
ATOM 2527 O O . TYR A 1 307 ? -10.058 -13.299 -8.449 1.00 87.00 307 TYR A O 1
ATOM 2535 N N . LEU A 1 308 ? -8.107 -13.480 -9.561 1.00 90.94 308 LEU A N 1
ATOM 2536 C CA . LEU A 1 308 ? -7.203 -13.445 -8.412 1.00 90.94 308 LEU A CA 1
ATOM 2537 C C . LEU A 1 308 ? -7.095 -12.044 -7.793 1.00 90.94 308 LEU A C 1
ATOM 2539 O O . LEU A 1 308 ? -7.218 -11.030 -8.488 1.00 90.94 308 LEU A O 1
ATOM 2543 N N . SER A 1 309 ? -6.809 -11.975 -6.491 1.00 91.44 309 SER A N 1
ATOM 2544 C CA . SER A 1 309 ? -6.352 -10.729 -5.864 1.00 91.44 309 SER A CA 1
ATOM 2545 C C . SER A 1 309 ? -4.915 -10.385 -6.277 1.00 91.44 309 SER A C 1
ATOM 2547 O O . SER A 1 309 ? -4.167 -11.238 -6.759 1.00 91.44 309 SER A O 1
ATOM 2549 N N . THR A 1 310 ? -4.485 -9.138 -6.049 1.00 93.62 310 THR A N 1
ATOM 2550 C CA . THR A 1 310 ? -3.147 -8.680 -6.458 1.00 93.62 310 THR A CA 1
ATOM 2551 C C . THR A 1 310 ? -2.027 -9.534 -5.857 1.00 93.62 310 THR A C 1
ATOM 2553 O O . THR A 1 310 ? -1.067 -9.861 -6.546 1.00 93.62 310 THR A O 1
ATOM 2556 N N . ILE A 1 311 ? -2.142 -9.938 -4.583 1.00 94.44 311 ILE A N 1
ATOM 2557 C CA . ILE A 1 311 ? -1.097 -10.752 -3.937 1.00 94.44 311 ILE A CA 1
ATOM 2558 C C . ILE A 1 311 ? -1.079 -12.189 -4.462 1.00 94.44 311 ILE A C 1
ATOM 2560 O O . ILE A 1 311 ? -0.009 -12.777 -4.587 1.00 94.44 311 ILE A O 1
ATOM 2564 N N . GLU A 1 312 ? -2.240 -12.743 -4.806 1.00 94.00 312 GLU A N 1
ATOM 2565 C CA . GLU A 1 312 ? -2.335 -14.073 -5.404 1.00 94.00 312 GLU A CA 1
ATOM 2566 C C . GLU A 1 312 ? -1.739 -14.081 -6.804 1.00 94.00 312 GLU A C 1
ATOM 2568 O O . GLU A 1 312 ? -0.945 -14.962 -7.113 1.00 94.00 312 GLU A O 1
ATOM 2573 N N . ALA A 1 313 ? -2.043 -13.070 -7.622 1.00 95.62 313 ALA A N 1
ATOM 2574 C CA . ALA A 1 313 ? -1.440 -12.925 -8.942 1.00 95.62 313 ALA A CA 1
ATOM 2575 C C . ALA A 1 313 ? 0.096 -12.875 -8.857 1.00 95.62 313 ALA A C 1
ATOM 2577 O O . ALA A 1 313 ? 0.781 -13.535 -9.635 1.00 95.62 313 ALA A O 1
ATOM 2578 N N . ILE A 1 314 ? 0.642 -12.161 -7.866 1.00 96.81 314 ILE A N 1
ATOM 2579 C CA . ILE A 1 314 ? 2.089 -12.104 -7.614 1.00 96.81 314 ILE A CA 1
ATOM 2580 C C . ILE A 1 314 ? 2.630 -13.458 -7.144 1.00 96.81 314 ILE A C 1
ATOM 2582 O O . ILE A 1 314 ? 3.653 -13.918 -7.649 1.00 96.81 314 ILE A O 1
ATOM 2586 N N . TYR A 1 315 ? 1.954 -14.119 -6.203 1.00 95.69 315 TYR A N 1
ATOM 2587 C CA . TYR A 1 315 ? 2.342 -15.451 -5.737 1.00 95.69 315 TYR A CA 1
ATOM 2588 C C . TYR A 1 315 ? 2.394 -16.456 -6.893 1.00 95.69 315 TYR A C 1
ATOM 2590 O O . TYR A 1 315 ? 3.403 -17.137 -7.078 1.00 95.69 315 TYR A O 1
ATOM 2598 N N . TYR A 1 316 ? 1.339 -16.516 -7.704 1.00 96.00 316 TYR A N 1
ATOM 2599 C CA . TYR A 1 316 ? 1.267 -17.436 -8.831 1.00 96.00 316 TYR A CA 1
ATOM 2600 C C . TYR A 1 316 ? 2.233 -17.066 -9.955 1.00 96.00 316 TYR A C 1
ATOM 2602 O O . TYR A 1 316 ? 2.780 -17.970 -10.578 1.00 96.00 316 TYR A O 1
ATOM 2610 N N . PHE A 1 317 ? 2.550 -15.782 -10.148 1.00 97.31 317 PHE A N 1
ATOM 2611 C CA . PHE A 1 317 ? 3.656 -15.385 -11.020 1.00 97.31 317 PHE A CA 1
ATOM 2612 C C . PHE A 1 317 ? 4.972 -16.022 -10.570 1.00 97.31 317 PHE A C 1
ATOM 2614 O O . PHE A 1 317 ? 5.669 -16.616 -11.386 1.00 97.31 317 PHE A O 1
ATOM 2621 N N . PHE A 1 318 ? 5.300 -15.972 -9.276 1.00 96.75 318 PHE A N 1
ATOM 2622 C CA . PHE A 1 318 ? 6.525 -16.596 -8.769 1.00 96.75 318 PHE A CA 1
ATOM 2623 C C . PHE A 1 318 ? 6.462 -18.133 -8.745 1.00 96.75 318 PHE A C 1
ATOM 2625 O O . PHE A 1 318 ? 7.489 -18.792 -8.907 1.00 96.75 318 PHE A O 1
ATOM 2632 N N . ARG A 1 319 ? 5.272 -18.736 -8.619 1.00 94.75 319 ARG A N 1
ATOM 2633 C CA . ARG A 1 319 ? 5.085 -20.187 -8.825 1.00 94.75 319 ARG A CA 1
ATOM 2634 C C . ARG A 1 319 ? 5.383 -20.592 -10.265 1.00 94.75 319 ARG A C 1
ATOM 2636 O O . ARG A 1 319 ? 6.099 -21.570 -10.478 1.00 94.75 319 ARG A O 1
ATOM 2643 N N . ASP A 1 320 ? 4.878 -19.828 -11.226 1.00 95.00 320 ASP A N 1
ATOM 2644 C CA . ASP A 1 320 ? 5.125 -20.059 -12.647 1.00 95.00 320 ASP A CA 1
ATOM 2645 C C . ASP A 1 320 ? 6.591 -19.741 -13.001 1.00 95.00 320 ASP A C 1
ATOM 2647 O O . ASP A 1 320 ? 7.200 -20.484 -13.767 1.00 95.00 320 ASP A O 1
ATOM 2651 N N . TYR A 1 321 ? 7.207 -18.729 -12.372 1.00 95.94 321 TYR A N 1
ATOM 2652 C CA . TYR A 1 321 ? 8.637 -18.411 -12.507 1.00 95.94 321 TYR A CA 1
ATOM 2653 C C . TYR A 1 321 ? 9.508 -19.582 -12.050 1.00 95.94 321 TYR A C 1
ATOM 2655 O O . TYR A 1 321 ? 10.421 -19.997 -12.765 1.00 95.94 321 TYR A O 1
ATOM 2663 N N . TYR A 1 322 ? 9.193 -20.166 -10.888 1.00 94.75 322 TYR A N 1
ATOM 2664 C CA . TYR A 1 322 ? 9.880 -21.360 -10.406 1.00 94.75 322 TYR A CA 1
ATOM 2665 C C . TYR A 1 322 ? 9.766 -22.499 -11.421 1.00 94.75 322 TYR A C 1
ATOM 2667 O O . TYR A 1 322 ? 10.765 -23.107 -11.801 1.00 94.75 322 TYR A O 1
ATOM 2675 N N . ALA A 1 323 ? 8.550 -22.781 -11.893 1.00 92.88 323 ALA A N 1
ATOM 2676 C CA . ALA A 1 323 ? 8.308 -23.858 -12.846 1.00 92.88 323 ALA A CA 1
ATOM 2677 C C . ALA A 1 323 ? 9.047 -23.641 -14.178 1.00 92.88 323 ALA A C 1
ATOM 2679 O O . ALA A 1 323 ? 9.587 -24.600 -14.737 1.00 92.88 323 ALA A O 1
ATOM 2680 N N . ALA A 1 324 ? 9.100 -22.399 -14.663 1.00 93.12 324 ALA A N 1
ATOM 2681 C CA . ALA A 1 324 ? 9.734 -22.043 -15.925 1.00 93.12 324 ALA A CA 1
ATOM 2682 C C . ALA A 1 324 ? 11.268 -22.058 -15.846 1.00 93.12 324 ALA A C 1
ATOM 2684 O O . ALA A 1 324 ? 11.906 -22.600 -16.746 1.00 93.12 324 ALA A O 1
ATOM 2685 N N . TYR A 1 325 ? 11.857 -21.507 -14.780 1.00 93.44 325 TYR A N 1
ATOM 2686 C CA . TYR A 1 325 ? 13.286 -21.169 -14.772 1.00 93.44 325 TYR A CA 1
ATOM 2687 C C . TYR A 1 325 ? 14.095 -21.801 -13.639 1.00 93.44 325 TYR A C 1
ATOM 2689 O O . TYR A 1 325 ? 15.285 -22.041 -13.807 1.00 93.44 325 TYR A O 1
ATOM 2697 N N . GLU A 1 326 ? 13.481 -22.082 -12.490 1.00 93.06 326 GLU A N 1
ATOM 2698 C CA . GLU A 1 326 ? 14.208 -22.582 -11.310 1.00 93.06 326 GLU A CA 1
ATOM 2699 C C . GLU A 1 326 ? 14.037 -24.091 -11.088 1.00 93.06 326 GLU A C 1
ATOM 2701 O O . GLU A 1 326 ? 14.787 -24.695 -10.322 1.00 93.06 326 GLU A O 1
ATOM 2706 N N . SER A 1 327 ? 13.054 -24.711 -11.748 1.00 91.00 327 SER A N 1
ATOM 2707 C CA . SER A 1 327 ? 12.761 -26.136 -11.587 1.00 91.00 327 SER A CA 1
ATOM 2708 C C . SER A 1 327 ? 13.729 -27.032 -12.357 1.00 91.00 327 SER A C 1
ATOM 2710 O O . SER A 1 327 ? 13.904 -28.186 -11.978 1.00 91.00 327 SER A O 1
ATOM 2712 N N . LEU A 1 328 ? 14.365 -26.540 -13.424 1.00 87.56 328 LEU A N 1
ATOM 2713 C CA . LEU A 1 328 ? 15.231 -27.363 -14.265 1.00 87.56 328 LEU A CA 1
ATOM 2714 C C . LEU A 1 328 ? 16.579 -27.616 -13.579 1.00 87.56 328 LEU A C 1
ATOM 2716 O O . LEU A 1 328 ? 17.312 -26.690 -13.232 1.00 87.56 328 LEU A O 1
ATOM 2720 N N . ARG A 1 329 ? 16.922 -28.889 -13.401 1.00 82.88 329 ARG A N 1
ATOM 2721 C CA . ARG A 1 329 ? 18.212 -29.321 -12.861 1.00 82.88 329 ARG A CA 1
ATOM 2722 C C . ARG A 1 329 ? 19.230 -29.551 -13.977 1.00 82.88 329 ARG A C 1
ATOM 2724 O O . ARG A 1 329 ? 18.880 -29.722 -15.142 1.00 82.88 329 ARG A O 1
ATOM 2731 N N . ARG A 1 330 ? 20.515 -29.606 -13.602 1.00 82.38 330 ARG A N 1
ATOM 2732 C CA . ARG A 1 330 ? 21.634 -29.877 -14.530 1.00 82.38 330 ARG A CA 1
ATOM 2733 C C . ARG A 1 330 ? 21.505 -31.218 -15.262 1.00 82.38 330 ARG A C 1
ATOM 2735 O O . ARG A 1 330 ? 22.048 -31.358 -16.347 1.00 82.38 330 ARG A O 1
ATOM 2742 N N . ASP A 1 331 ? 20.802 -32.178 -14.669 1.00 86.50 331 ASP A N 1
ATOM 2743 C CA . ASP A 1 331 ? 20.537 -33.507 -15.230 1.00 86.50 331 ASP A CA 1
ATOM 2744 C C . ASP A 1 331 ? 19.305 -33.548 -16.159 1.00 86.50 331 ASP A C 1
ATOM 2746 O O . ASP A 1 331 ? 18.914 -34.618 -16.615 1.00 86.50 331 ASP A O 1
ATOM 2750 N N . GLY A 1 332 ? 18.671 -32.399 -16.430 1.00 81.38 332 GLY A N 1
ATOM 2751 C CA . GLY A 1 332 ? 17.469 -32.295 -17.261 1.00 81.38 332 GLY A CA 1
ATOM 2752 C C . GLY A 1 332 ? 16.157 -32.633 -16.541 1.00 81.38 332 GLY A C 1
ATOM 2753 O O . GLY A 1 332 ? 15.087 -32.481 -17.131 1.00 81.38 332 GLY A O 1
ATOM 2754 N N . SER A 1 333 ? 16.198 -33.049 -15.270 1.00 87.50 333 SER A N 1
ATOM 2755 C CA . SER A 1 333 ? 14.992 -33.312 -14.477 1.00 87.50 333 SER A CA 1
ATOM 2756 C C . SER A 1 333 ? 14.353 -32.024 -13.941 1.00 87.50 333 SER A C 1
ATOM 2758 O O . SER A 1 333 ? 15.014 -30.996 -13.774 1.00 87.50 333 SER A O 1
ATOM 2760 N N . ARG A 1 334 ? 13.047 -32.072 -13.643 1.00 88.06 334 ARG A N 1
ATOM 2761 C CA . ARG A 1 334 ? 12.324 -30.975 -12.983 1.00 88.06 334 ARG A CA 1
ATOM 2762 C C . ARG A 1 334 ? 12.204 -31.223 -11.481 1.00 88.06 334 ARG A C 1
ATOM 2764 O O . ARG A 1 334 ? 11.657 -32.236 -11.049 1.00 88.06 334 ARG A O 1
ATOM 2771 N N . ALA A 1 335 ? 12.700 -30.287 -10.681 1.00 88.12 335 ALA A N 1
ATOM 2772 C CA . ALA A 1 335 ? 12.548 -30.271 -9.237 1.00 88.12 335 ALA A CA 1
ATOM 2773 C C . ALA A 1 335 ? 11.087 -30.014 -8.838 1.00 88.12 335 ALA A C 1
ATOM 2775 O O . ALA A 1 335 ? 10.398 -29.173 -9.421 1.00 88.12 335 ALA A O 1
ATOM 2776 N N . ALA A 1 336 ? 10.632 -30.726 -7.807 1.00 89.56 336 ALA A N 1
ATOM 2777 C CA . ALA A 1 336 ? 9.378 -30.415 -7.139 1.00 89.56 336 ALA A CA 1
ATOM 2778 C C . ALA A 1 336 ? 9.484 -29.060 -6.428 1.00 89.56 336 ALA A C 1
ATOM 2780 O O . ALA A 1 336 ? 10.541 -28.714 -5.902 1.00 89.56 336 ALA A O 1
ATOM 2781 N N . TYR A 1 337 ? 8.377 -28.321 -6.389 1.00 89.50 337 TYR A N 1
ATOM 2782 C CA . TYR A 1 337 ? 8.326 -27.030 -5.715 1.00 89.50 337 TYR A CA 1
ATOM 2783 C C . TYR A 1 337 ? 8.619 -27.151 -4.218 1.00 89.50 337 TYR A C 1
ATOM 2785 O O . TYR A 1 337 ? 8.052 -28.003 -3.539 1.00 89.50 337 TYR A O 1
ATOM 2793 N N . ASP A 1 338 ? 9.472 -26.264 -3.713 1.00 84.00 338 ASP A N 1
ATOM 2794 C CA . ASP A 1 338 ? 10.012 -26.302 -2.350 1.00 84.00 338 ASP A CA 1
ATOM 2795 C C . ASP A 1 338 ? 9.346 -25.313 -1.380 1.00 84.00 338 ASP A C 1
ATOM 2797 O O . ASP A 1 338 ? 9.772 -25.195 -0.233 1.00 84.00 338 ASP A O 1
ATOM 2801 N N . GLY A 1 339 ? 8.313 -24.591 -1.822 1.00 86.44 339 GLY A N 1
ATOM 2802 C CA . GLY A 1 3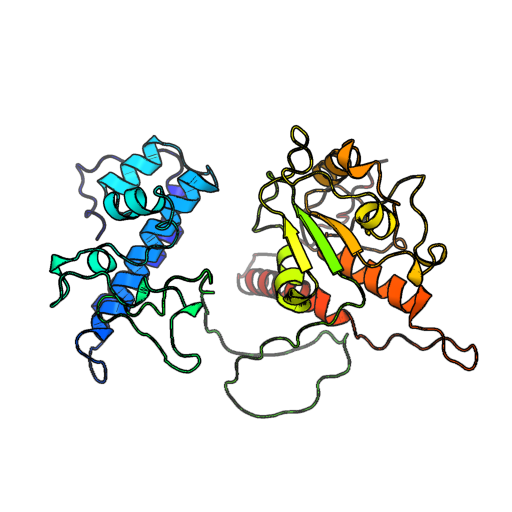39 ? 7.575 -23.651 -0.974 1.00 86.44 339 GLY A CA 1
ATOM 2803 C C . GLY A 1 339 ? 8.253 -22.294 -0.766 1.00 86.44 339 GLY A C 1
ATOM 2804 O O . GLY A 1 339 ? 7.751 -21.478 0.007 1.00 86.44 339 GLY A O 1
ATOM 2805 N N . ARG A 1 340 ? 9.362 -21.989 -1.460 1.00 86.38 340 ARG A N 1
ATOM 2806 C CA . ARG A 1 340 ? 10.156 -20.758 -1.233 1.00 86.38 340 ARG A CA 1
ATOM 2807 C C . ARG A 1 340 ? 9.386 -19.433 -1.339 1.00 86.38 340 ARG A C 1
ATOM 2809 O O . ARG A 1 340 ? 9.828 -18.429 -0.787 1.00 86.38 340 ARG A O 1
ATOM 2816 N N . TYR A 1 341 ? 8.244 -19.421 -2.030 1.00 91.81 341 TYR A N 1
ATOM 2817 C CA . TYR A 1 341 ? 7.400 -18.231 -2.197 1.00 91.81 341 TYR A CA 1
ATOM 2818 C C . TYR A 1 341 ? 6.082 -18.296 -1.415 1.00 91.81 341 TYR A C 1
ATOM 2820 O O . TYR A 1 341 ? 5.325 -17.330 -1.440 1.00 91.81 341 TYR A O 1
ATOM 2828 N N . ASP A 1 342 ? 5.801 -19.377 -0.682 1.00 87.75 342 ASP A N 1
ATOM 2829 C CA . ASP A 1 342 ? 4.530 -19.548 0.043 1.00 87.75 342 ASP A CA 1
ATOM 2830 C C . ASP A 1 342 ? 4.322 -18.472 1.112 1.00 87.75 342 ASP A C 1
ATOM 2832 O O . ASP A 1 342 ? 3.203 -18.001 1.335 1.00 87.75 342 ASP A O 1
ATOM 2836 N N . ASN A 1 343 ? 5.415 -17.987 1.705 1.00 88.50 343 ASN A N 1
ATOM 2837 C CA . ASN A 1 343 ? 5.370 -16.903 2.679 1.00 88.50 343 ASN A CA 1
ATOM 2838 C C . ASN A 1 343 ? 4.825 -15.586 2.103 1.00 88.50 343 ASN A C 1
ATOM 2840 O O . ASN A 1 343 ? 4.374 -14.756 2.888 1.00 88.50 343 ASN A O 1
ATOM 2844 N N . LEU A 1 344 ? 4.769 -15.399 0.774 1.00 90.00 344 LEU A N 1
ATOM 2845 C CA . LEU A 1 344 ? 4.095 -14.246 0.154 1.00 90.00 344 LEU A CA 1
ATOM 2846 C C . LEU A 1 344 ? 2.610 -14.158 0.532 1.00 90.00 344 LEU A C 1
ATOM 2848 O O . LEU A 1 344 ? 2.060 -13.060 0.640 1.00 90.00 344 LEU A O 1
ATOM 2852 N N . LEU A 1 345 ? 1.970 -15.300 0.793 1.00 89.31 345 LEU A N 1
ATOM 2853 C CA . LEU A 1 345 ? 0.572 -15.382 1.210 1.00 89.31 345 LEU A CA 1
ATOM 2854 C C . LEU A 1 345 ? 0.389 -15.331 2.734 1.00 89.31 345 LEU A C 1
ATOM 2856 O O . LEU A 1 345 ? -0.741 -15.427 3.212 1.00 89.31 345 LEU A O 1
ATOM 2860 N N . LEU A 1 346 ? 1.453 -15.134 3.521 1.00 87.25 346 LEU A N 1
ATOM 2861 C CA . LEU A 1 346 ? 1.376 -15.172 4.985 1.00 87.25 346 LEU A CA 1
ATOM 2862 C C . LEU A 1 346 ? 0.356 -14.172 5.545 1.00 87.25 346 LEU A C 1
ATOM 2864 O O . LEU A 1 346 ? -0.547 -14.552 6.288 1.00 87.25 346 LEU A O 1
ATOM 2868 N N . TYR A 1 347 ? 0.471 -12.893 5.174 1.00 86.81 347 TYR A N 1
ATOM 2869 C CA . TYR A 1 347 ? -0.455 -11.862 5.653 1.00 86.81 347 TYR A CA 1
ATOM 2870 C C . TYR A 1 347 ? -1.850 -11.994 5.044 1.00 86.81 347 TYR A C 1
ATOM 2872 O O . TYR A 1 347 ? -2.832 -11.635 5.687 1.00 86.81 347 TYR A O 1
ATOM 2880 N N . PHE A 1 348 ? -1.950 -12.559 3.841 1.00 85.81 348 PHE A N 1
ATOM 2881 C CA . PHE A 1 348 ? -3.228 -12.876 3.212 1.00 85.81 348 PHE A CA 1
ATOM 2882 C C . PHE A 1 348 ? -3.993 -13.928 4.030 1.00 85.81 348 PHE A C 1
ATOM 2884 O O . PHE A 1 348 ? -5.138 -13.696 4.418 1.00 85.81 348 PHE A O 1
ATOM 2891 N N . LYS A 1 349 ? -3.319 -15.023 4.406 1.00 83.62 349 LYS A N 1
ATOM 2892 C CA . LYS A 1 349 ? -3.850 -16.061 5.300 1.00 83.62 349 LYS A CA 1
ATOM 2893 C C . LYS A 1 349 ? -4.165 -15.513 6.692 1.00 83.62 349 LYS A C 1
ATOM 2895 O O . LYS A 1 349 ? -5.260 -15.742 7.193 1.00 83.62 349 LYS A O 1
ATOM 2900 N N . LEU A 1 350 ? -3.255 -14.742 7.291 1.00 84.12 350 LEU A N 1
ATOM 2901 C CA . LEU A 1 350 ? -3.470 -14.148 8.615 1.00 84.12 350 LEU A CA 1
ATOM 2902 C C . LEU A 1 350 ? -4.695 -13.226 8.631 1.00 84.12 350 LEU A C 1
ATOM 2904 O O . LEU A 1 350 ? -5.481 -13.243 9.578 1.00 84.12 350 LEU A O 1
ATOM 2908 N N . GLN A 1 351 ? -4.876 -12.422 7.581 1.00 81.50 351 GLN A N 1
ATOM 2909 C CA . GLN A 1 351 ? -6.034 -11.546 7.456 1.00 81.50 351 GLN A CA 1
ATOM 2910 C C . GLN A 1 351 ? -7.329 -12.353 7.325 1.00 81.50 351 GLN A C 1
ATOM 2912 O O . GLN A 1 351 ? -8.314 -12.018 7.984 1.00 81.50 351 GLN A O 1
ATOM 2917 N N . TYR A 1 352 ? -7.325 -13.417 6.518 1.00 80.31 352 TYR A N 1
ATOM 2918 C CA . TYR A 1 352 ? -8.449 -14.345 6.419 1.00 80.31 352 TYR A CA 1
ATOM 2919 C C . TYR A 1 352 ? -8.803 -14.945 7.784 1.00 80.31 352 TYR A C 1
ATOM 2921 O O . TYR A 1 352 ? -9.941 -14.813 8.228 1.00 80.31 352 TYR A O 1
ATOM 2929 N N . GLU A 1 353 ? -7.828 -15.531 8.480 1.00 76.81 353 GLU A N 1
ATOM 2930 C CA . GLU A 1 353 ? -8.020 -16.163 9.791 1.00 76.81 353 GLU A CA 1
ATOM 2931 C C . GLU A 1 353 ? -8.524 -15.165 10.834 1.00 76.81 353 GLU A C 1
ATOM 2933 O O . GLU A 1 353 ? -9.459 -15.459 11.572 1.00 76.81 353 GLU A O 1
ATOM 2938 N N . THR A 1 354 ? -7.971 -13.950 10.852 1.00 79.44 354 THR A N 1
ATOM 2939 C CA . THR A 1 354 ? -8.419 -12.877 11.753 1.00 79.44 354 THR A CA 1
ATOM 2940 C C . THR A 1 354 ? -9.891 -12.544 11.524 1.00 79.44 354 THR A C 1
ATOM 2942 O O . THR A 1 354 ? -10.653 -12.391 12.479 1.00 79.44 354 THR A O 1
ATOM 2945 N N . VAL A 1 355 ? -10.311 -12.455 10.258 1.00 75.06 355 VAL A N 1
ATOM 2946 C CA . VAL A 1 355 ? -11.714 -12.214 9.911 1.00 75.06 355 VAL A CA 1
ATOM 2947 C C . VAL A 1 355 ? -12.578 -13.404 10.325 1.00 75.06 355 VAL A C 1
ATOM 2949 O O . VAL A 1 355 ? -13.583 -13.187 10.992 1.00 75.06 355 VAL A O 1
ATOM 2952 N N . GLN A 1 356 ? -12.194 -14.640 9.996 1.00 72.94 356 GLN A N 1
ATOM 2953 C CA . GLN A 1 356 ? -12.954 -15.834 10.391 1.00 72.94 356 GLN A CA 1
ATOM 2954 C C . GLN A 1 356 ? -13.145 -15.899 11.908 1.00 72.94 356 GLN A C 1
ATOM 2956 O O . GLN A 1 356 ? -14.271 -16.026 12.384 1.00 72.94 356 GLN A O 1
ATOM 2961 N N . ASN A 1 357 ? -12.068 -15.720 12.672 1.00 74.06 357 ASN A N 1
ATOM 2962 C CA . ASN A 1 357 ? -12.101 -15.760 14.132 1.00 74.06 357 ASN A CA 1
ATOM 2963 C C . ASN A 1 357 ? -13.025 -14.681 14.711 1.00 74.06 357 ASN A C 1
ATOM 2965 O O . ASN A 1 357 ? -13.795 -14.961 15.626 1.00 74.06 357 ASN A O 1
ATOM 2969 N N . ALA A 1 358 ? -13.013 -13.471 14.145 1.00 75.81 358 ALA A N 1
ATOM 2970 C CA . ALA A 1 358 ? -13.909 -12.396 14.565 1.00 75.81 358 ALA A CA 1
ATOM 2971 C C . ALA A 1 358 ? -15.395 -12.702 14.291 1.00 75.81 358 ALA A C 1
ATOM 2973 O O . ALA A 1 358 ? -16.255 -12.258 15.048 1.00 75.81 358 ALA A O 1
ATOM 2974 N N . TYR A 1 359 ? -15.714 -13.447 13.226 1.00 70.56 359 TYR A N 1
ATOM 2975 C CA . TYR A 1 359 ? -17.083 -13.909 12.967 1.00 70.56 359 TYR A CA 1
ATOM 2976 C C . TYR A 1 359 ? -17.473 -15.056 13.906 1.00 70.56 359 TYR A C 1
ATOM 2978 O O . TYR A 1 359 ? -18.535 -14.993 14.517 1.00 70.56 359 TYR A O 1
ATOM 2986 N N . HIS A 1 360 ? -16.601 -16.051 14.090 1.00 73.69 360 HIS A N 1
ATOM 2987 C CA . HIS A 1 360 ? -16.847 -17.187 14.986 1.00 73.69 360 HIS A CA 1
ATOM 2988 C C . HIS A 1 360 ? -16.992 -16.789 16.462 1.00 73.69 360 HIS A C 1
ATOM 2990 O O . HIS A 1 360 ? -17.719 -17.450 17.198 1.00 73.69 360 HIS A O 1
ATOM 2996 N N . ALA A 1 361 ? -16.338 -15.708 16.895 1.00 77.25 361 ALA A N 1
ATOM 2997 C CA . ALA A 1 361 ? -16.427 -15.202 18.264 1.00 77.25 361 ALA A CA 1
ATOM 2998 C C . ALA A 1 361 ? -17.785 -14.560 18.612 1.00 77.25 361 ALA A C 1
ATOM 3000 O O . ALA A 1 361 ? -18.050 -14.312 19.787 1.00 77.25 361 ALA A O 1
ATOM 3001 N N . VAL A 1 362 ? -18.641 -14.270 17.624 1.00 77.50 362 VAL A N 1
ATOM 3002 C CA . VAL A 1 362 ? -19.950 -13.636 17.838 1.00 77.50 362 VAL A CA 1
ATOM 3003 C C . VAL A 1 362 ? -21.065 -14.671 17.621 1.00 77.50 362 VAL A C 1
ATOM 3005 O O . VAL A 1 362 ? -21.326 -15.049 16.475 1.00 77.50 362 VAL A O 1
ATOM 3008 N N . PRO A 1 363 ? -21.765 -15.120 18.684 1.00 72.12 363 PRO A N 1
ATOM 3009 C CA . PRO A 1 363 ? -22.869 -16.071 18.562 1.00 72.12 363 PRO A CA 1
ATOM 3010 C C . PRO A 1 363 ? -23.946 -15.572 17.586 1.00 72.12 363 PRO A C 1
ATOM 3012 O O . PRO A 1 363 ? -24.389 -14.430 17.670 1.00 72.12 363 PRO A O 1
ATOM 3015 N N . GLY A 1 364 ? -24.353 -16.418 16.635 1.00 70.69 364 GLY A N 1
ATOM 3016 C CA . GLY A 1 364 ? -25.369 -16.092 15.622 1.00 70.69 364 GLY A CA 1
ATOM 3017 C C . GLY A 1 364 ? -24.859 -15.335 14.387 1.00 70.69 364 GLY A C 1
ATOM 3018 O O . GLY A 1 364 ? -25.576 -15.247 13.391 1.00 70.69 364 GLY A O 1
ATOM 3019 N N . LYS A 1 365 ? -23.615 -14.839 14.387 1.00 66.69 365 LYS A N 1
ATOM 3020 C CA . LYS A 1 365 ? -23.013 -14.187 13.217 1.00 66.69 365 LYS A CA 1
ATOM 3021 C C . LYS A 1 365 ? -22.318 -15.227 12.339 1.00 66.69 365 LYS A C 1
ATOM 3023 O O . LYS A 1 365 ? -21.179 -15.609 12.584 1.00 66.69 365 LYS A O 1
ATOM 3028 N N . GLN A 1 366 ? -22.991 -15.690 11.291 1.00 59.97 366 GLN A N 1
ATOM 3029 C CA . GLN A 1 366 ? -22.356 -16.582 10.323 1.00 59.97 366 GLN A CA 1
ATOM 3030 C C . GLN A 1 366 ? -21.460 -15.787 9.374 1.00 59.97 366 GLN A C 1
ATOM 3032 O O . GLN A 1 366 ? -21.850 -14.749 8.834 1.00 59.97 366 GLN A O 1
ATOM 3037 N N . PHE A 1 367 ? -20.235 -16.274 9.169 1.00 59.03 367 PHE A N 1
ATOM 3038 C CA . PHE A 1 367 ? -19.458 -15.849 8.017 1.00 59.03 367 PHE A CA 1
ATOM 3039 C C . PHE A 1 367 ? -20.190 -16.376 6.787 1.00 59.03 367 PHE A C 1
ATOM 3041 O O . PHE A 1 367 ? -20.185 -17.580 6.530 1.00 59.03 367 PHE A O 1
ATOM 3048 N N . ASN A 1 368 ? -20.847 -15.485 6.047 1.00 53.53 368 ASN A N 1
ATOM 3049 C CA . ASN A 1 368 ? -21.429 -15.836 4.763 1.00 53.53 368 ASN A CA 1
ATOM 3050 C C . ASN A 1 368 ? -20.277 -16.192 3.811 1.00 53.53 368 ASN A C 1
ATOM 3052 O O . ASN A 1 368 ? -19.790 -15.339 3.070 1.00 53.53 368 ASN A O 1
ATOM 3056 N N . LYS A 1 369 ? -19.843 -17.461 3.808 1.00 52.53 369 LYS A N 1
ATOM 3057 C CA . LYS A 1 369 ? -19.378 -18.091 2.572 1.00 52.53 369 LYS A CA 1
ATOM 3058 C C . LYS A 1 369 ? -20.597 -18.040 1.679 1.00 52.53 369 LYS A C 1
ATOM 3060 O O . LYS A 1 369 ? -21.532 -18.811 1.874 1.00 52.53 369 LYS A O 1
ATOM 3065 N N . ILE A 1 370 ? -20.660 -17.030 0.824 1.00 51.03 370 ILE A N 1
ATOM 3066 C CA . ILE A 1 370 ? -21.802 -16.886 -0.061 1.00 51.03 370 ILE A CA 1
ATOM 3067 C C . ILE A 1 370 ? -21.878 -18.204 -0.847 1.00 51.03 370 ILE A C 1
ATOM 3069 O O . ILE A 1 370 ? -20.874 -18.700 -1.362 1.00 51.03 370 ILE A O 1
ATOM 3073 N N . LYS A 1 371 ? -23.032 -18.864 -0.789 1.00 39.59 371 LYS A N 1
ATOM 3074 C CA . LYS A 1 371 ? -23.302 -20.040 -1.615 1.00 39.59 371 LYS A CA 1
ATOM 3075 C C . LYS A 1 371 ? -23.295 -19.560 -3.069 1.00 39.59 371 LYS A C 1
ATOM 3077 O O . LYS A 1 371 ? -23.848 -18.497 -3.334 1.00 39.59 371 LYS A O 1
ATOM 3082 N N . ASP A 1 372 ? -22.638 -20.291 -3.966 1.00 50.81 372 ASP A N 1
ATOM 3083 C CA . ASP A 1 372 ? -22.633 -19.993 -5.411 1.00 50.81 372 ASP A CA 1
ATOM 3084 C C . ASP A 1 372 ? -21.998 -18.633 -5.770 1.00 50.81 372 ASP A C 1
ATOM 3086 O O . ASP A 1 372 ? -22.437 -17.909 -6.658 1.00 50.81 372 ASP A O 1
ATOM 3090 N N . TYR A 1 373 ? -20.943 -18.259 -5.041 1.00 52.28 373 TYR A N 1
ATOM 3091 C CA . TYR A 1 373 ? -20.400 -16.900 -4.991 1.00 52.28 373 TYR A CA 1
ATOM 3092 C C . TYR A 1 373 ? -19.563 -16.420 -6.189 1.00 52.28 373 TYR A C 1
ATOM 3094 O O . TYR A 1 373 ? -18.811 -15.446 -6.134 1.00 52.28 373 TYR A O 1
ATOM 3102 N N . ILE A 1 374 ? -19.725 -17.105 -7.302 1.00 41.75 374 ILE A N 1
ATOM 3103 C CA . ILE A 1 374 ? -19.116 -16.795 -8.578 1.00 41.75 374 ILE A CA 1
ATOM 3104 C C . ILE A 1 374 ? -20.288 -16.673 -9.532 1.00 41.75 374 ILE A C 1
ATOM 3106 O O . ILE A 1 374 ? -20.822 -17.659 -10.028 1.00 41.75 374 ILE A O 1
ATOM 3110 N N . VAL A 1 375 ? -20.743 -15.436 -9.717 1.00 38.66 375 VAL A N 1
ATOM 3111 C CA . VAL A 1 375 ? -21.685 -15.141 -10.789 1.00 38.66 375 VAL A CA 1
ATOM 3112 C C . VAL A 1 375 ? -20.839 -15.080 -12.051 1.00 38.66 375 VAL A C 1
ATOM 3114 O O . VAL A 1 375 ? -20.101 -14.113 -12.252 1.00 38.66 375 VAL A O 1
ATOM 3117 N N . ASP A 1 376 ? -20.888 -16.138 -12.857 1.00 34.81 376 ASP A N 1
ATOM 3118 C CA . ASP A 1 376 ? -20.341 -16.111 -14.208 1.00 34.81 376 ASP A CA 1
ATOM 3119 C C . ASP A 1 376 ? -21.029 -14.975 -14.967 1.00 34.81 376 ASP A C 1
ATOM 3121 O O . ASP A 1 376 ? -22.192 -15.073 -15.367 1.00 34.81 376 ASP A O 1
ATOM 3125 N N . ASN A 1 377 ? -20.322 -13.860 -15.146 1.00 35.56 377 ASN A N 1
ATOM 3126 C CA . ASN A 1 377 ? -20.728 -12.883 -16.141 1.00 35.56 377 ASN A CA 1
ATOM 3127 C C . ASN A 1 377 ? -20.388 -13.495 -17.499 1.00 35.56 377 ASN A C 1
ATOM 3129 O O . ASN A 1 377 ? -19.223 -13.485 -17.899 1.00 35.56 377 ASN A O 1
ATOM 3133 N N . LYS A 1 378 ? -21.409 -14.079 -18.135 1.00 33.12 378 LYS A N 1
ATOM 3134 C CA . LYS A 1 378 ? -21.397 -14.431 -19.557 1.00 33.12 378 LYS A CA 1
ATOM 3135 C C . LYS A 1 378 ? -21.001 -13.240 -20.422 1.00 33.12 378 LYS A C 1
ATOM 3137 O O . LYS A 1 378 ? -21.421 -12.105 -20.090 1.00 33.12 378 LYS A O 1
#

Foldseek 3Di:
DFADDDPPDDDQDPPCVVCVVVLVVLVVQLVCLVPDDCPPHDPLRSCQSNLQSLQVQQVVLLCVVVPVVSDDPSNSVVCCVRPSHPPVLSVQCVDPLSVQPSDPLQCQLVNDPRSHGWPLSDDCVPPDPPDQDATSNHGHRHRDDDDDDDDDDDDDDDDDDDDDPDDDDDDDDDDPPQPAAFEDQAAEEEEEEQPADPVPAPVVLNCSRHVVRYDYDNPADDLPGAGPDDQDDPLQQQQEEEEDDDPQAAEPLPDDPVRHRYYYFYAHPPVRSVSSCPRPSNPSHHYHYFDFDAEPDQDDDAAARRDYHRLVSVLRVVVSVCQRPVQQDPVRHGHDDDCSSVSSCVVVVVVVVVVCVVQVVDPPRDSCPPVVPHDHPD

Secondary structure (DSSP, 8-state):
-PPPP-TTSPPPPTTHHHHHHHHHHHHHHHHHHHHS--TTS-TTGGGHHHHHHHHHHHHHHHHHHHTS--S-HHHHHHHHHTTSS-HHHHHHHTSTT-TT---SGGG-GGGSTTSPPPGGGS-GGGS-TT-----TTT----S-------PPP-------------------S----PPPPPP-SSEEEEEE-TTS-TTT-STHHHHHHSGGGEEEE-SS-BTTTB-SSPPPPHHHHHTEEEE---TTPEEGGGS-GGG-SEEEEEES-HHHHHHHHTSHHHHTSEEEEPPP------S--SS-TT---HHHHHHHHHHHHIIIIISB-TTSPBPPP--TTGGGGHHHHHHHHHHHHHHHTSTT------TT------

InterPro domains:
  IPR001748 Pre-mRNA-splicing factor BUD31 [PF01125] (1-144)
  IPR001748 Pre-mRNA-splicing factor BUD31 [PR00322] (13-33)
  IPR001748 Pre-mRNA-splicing factor BUD31 [PR00322] (48-71)
  IPR001748 Pre-mRNA-splicing factor BUD31 [PR00322] (72-97)
  IPR001748 Pre-mRNA-splicing factor BUD31 [PR00322] (98-123)
  IPR001748 Pre-mRNA-splicing factor BUD31 [PR00322] (135-144)
  IPR001748 Pre-mRNA-splicing factor BUD31 [PTHR19411] (1-145)
  IPR005636 DTW [PF03942] (178-354)
  IPR005636 DTW [SM01144] (165-360)
  IPR018230 BUD31/G10-related, conserved site [PS00997] (101-123)

pLDDT: mean 79.76, std 19.44, range [23.78, 97.94]

Organism: NCBI:txid286115

Radius of gyration: 25.03 Å; chains: 1; bounding box: 53×62×66 Å